Protein AF-0000000078945132 (afdb_homodimer)

Sequence (496 aa):
MILVESIHHSRNGKEVLRGVNMSLDRGEVLALLGPNGAGKTTLAKHLNGLLKPTKGRVLVDGIDTRKSSVAELSRKVGYVFQRLERMFFTGRVFDEVAFGPGSLGMDENEVKERVEWALSLVGLKGYENRKPLSLSGGEMRKLAIACVLAMGTDYVILDEPTSDLDGRGFKAVVELVKRLRAEGKGVLLITHDVELALEVSDRVVVLFNGRIAFEGKPEGLLNLNLWEYGLRETRWIELMRRSLIEGHMILVESIHHSRNGKEVLRGVNMSLDRGEVLALLGPNGAGKTTLAKHLNGLLKPTKGRVLVDGIDTRKSSVAELSRKVGYVFQRLERMFFTGRVFDEVAFGPGSLGMDENEVKERVEWALSLVGLKGYENRKPLSLSGGEMRKLAIACVLAMGTDYVILDEPTSDLDGRGFKAVVELVKRLRAEGKGVLLITHDVELALEVSDRVVVLFNGRIAFEGKPEGLLNLNLWEYGLRETRWIELMRRSLIEGH

InterPro domains:
  IPR003439 ABC transporter-like, ATP-binding domain [PF00005] (17-163)
  IPR003439 ABC transporter-like, ATP-binding domain [PS50893] (2-234)
  IPR003593 AAA+ ATPase domain [SM00382] (26-211)
  IPR015856 ABC transporter, CbiO/EcfA subunit [cd03225] (6-211)
  IPR017871 ABC transporter-like, conserved site [PS00211] (135-149)
  IPR027417 P-loop containing nucleoside triphosphate hydrolase [G3DSA:3.40.50.300] (1-237)
  IPR027417 P-loop containing nucleoside triphosphate hydrolase [SSF52540] (2-229)
  IPR050095 Energy-coupling factor transporter ATP-binding [PTHR43553] (4-221)

Solvent-accessible surface area (backbone atoms only — not comparable to full-atom values): 24892 Å² total; per-residue (Å²): 73,36,39,35,43,44,27,22,36,67,55,96,89,39,76,38,33,62,50,33,68,49,72,46,44,63,44,30,32,36,23,41,29,32,25,84,87,18,33,64,70,63,53,53,32,35,69,26,29,80,36,70,60,75,36,58,47,35,26,52,65,78,40,49,38,86,77,47,53,42,72,63,34,42,39,40,29,17,77,36,62,66,65,56,76,79,73,62,85,54,70,26,35,42,55,49,24,29,46,46,25,45,73,72,65,47,50,73,66,56,26,51,52,32,34,52,50,22,27,44,75,56,71,43,64,86,42,45,79,38,44,50,89,75,45,53,73,68,52,37,51,33,48,48,49,18,27,34,44,29,43,60,30,47,26,40,35,36,36,42,80,55,64,87,47,35,18,56,49,38,51,51,47,51,52,49,53,53,49,43,31,73,72,43,23,13,33,39,36,35,35,52,52,61,66,60,35,58,72,64,30,65,30,32,34,31,30,43,86,13,26,73,74,43,74,43,50,40,74,58,58,58,77,49,69,36,57,83,48,26,24,65,64,48,76,57,53,52,46,48,37,46,46,59,51,60,72,91,75,37,40,35,42,44,27,22,34,68,54,95,88,39,75,38,33,61,51,33,67,48,71,46,44,62,43,31,32,37,22,44,29,31,26,85,86,18,33,65,68,63,53,56,31,34,69,26,30,80,36,70,62,75,36,56,46,35,25,52,66,78,41,48,38,87,77,47,52,42,73,64,33,42,38,40,30,16,78,35,62,65,65,56,76,79,73,64,85,53,71,27,35,42,56,47,24,28,45,46,24,45,73,72,64,47,51,73,67,56,25,52,50,34,34,52,50,23,27,45,74,55,71,43,64,88,42,43,80,39,43,49,89,74,45,53,74,66,51,39,50,33,48,49,49,18,27,33,45,28,43,60,30,46,27,39,35,36,35,42,81,54,64,86,48,35,18,55,48,38,50,51,48,53,52,49,54,52,49,43,30,74,74,44,24,13,33,40,39,34,35,52,52,62,65,58,35,58,71,63,29,63,30,32,33,31,30,43,87,14,26,72,75,43,74,43,49,41,73,58,56,59,76,48,68,35,59,82,48,26,24,62,64,47,76,57,52,53,47,49,38,45,48,60,52,61,73,92

Secondary structure (DSSP, 8-state):
-EEEEEEEEEETTEEEEEEEEEEE-TT-EEEEE--TTSSHHHHHHHHTTSS--SEEEEEETTEEGGGS-HHHHHTTEEEE-S-GGGG--SSSHHHHHHHHHHHTT--HHHHHHHHHHHHHHTT-TT-TTS-GGGS-HHHHHHHHHHHHHHTT-SEEEEESTTTT--HHHHHHHHHHHHHHHHTT-EEEEE-S-HHHHHHH-SEEEEEETTEEEEEE-GGGGGGS-GGGGT----HHHHHHHHHHHHT-/-EEEEEEEEEETTEEEEEEEEEEE-TT-EEEEE--TTSSHHHHHHHHTTSS--SEEEEEETTEEGGGS-HHHHHTTEEEE-S-GGGG--SSSHHHHHHHHHHHTT--HHHHHHHHHHHHHHTT-TT-TTS-GGGS-HHHHHHHHHHHHHTTT-SEEEEESTTTT--HHHHHHHHHHHHHHHHTT-EEEEE-S-HHHHHHH-SEEEEEETTEEEEEE-GGGGGGS-GGGGT----HHHHHHHHHHHHT-

Nearest PDB structures (foldseek):
  5x40-assembly1_B  TM=8.892E-01  e=1.062E-24  Rhodobacter capsulatus
  5x41-assembly1_B  TM=9.389E-01  e=4.087E-22  Rhodobacter capsulatus
  4rfs-assembly1_B  TM=8.861E-01  e=1.157E-21  Levilactobacillus brevis
  1ji0-assembly1_A  TM=8.844E-01  e=4.950E-20  Thermotoga maritima
  4hzu-assembly1_A  TM=8.838E-01  e=3.742E-19  Levilactobacillus brevis

Foldseek 3Di:
DKWWFQFWDDDPRRILAGTETDDWFFLFEEEEAFAPSLCLVVVVCLQLLVDPTPDTFMADVHDTSVPDDSLVSLLAEPECDPPLVVQDDDFWLLCLLLVLVVVVPDDPVLSNVLLQVLCVLLVNRPRGGHGLVPDDLLVSSSSSRSSSCSSVYQEYEDAAQCPPHDPVSLVSVQVSLQSSSVVRHTYYYYHLDLVSCLRHGQKYFYRASNYTPDIDGSVVVLVDPQVVRVHDDDPVSVVVNVCVVVVD/DKWWFQFWDDDPRRILAGTETDDWFFLFEEEEAFAPSLCLVVVVCLQLLVDPTPDTFMADVRDTSVPDDSLVSLLAEPECDPDLVVQDDDFWLLCLLLVLVVVVPDDPVLSNVLLQVLCVLLPNRPRGGHGLVPDDLLVSSSSSRSSSCSSVYQEYEDAAQCPPHDPVSLVSVQVSLQSSSVVRHTYYYYHLDLVSCLRHGQKYFYRASNYTPDIDGSVVVLVDPQVVRVHDDDPVSVVVNVCVVVVD

Radius of gyration: 24.54 Å; Cα contacts (8 Å, |Δi|>4): 1042; chains: 2; bounding box: 52×69×62 Å

pLDDT: mean 91.44, std 8.81, range [39.59, 98.69]

Organism: Thermococcus gammatolerans (strain DSM 15229 / JCM 11827 / EJ3) (NCBI:txid593117)

Structure (mmCIF, N/CA/C/O backbone):
data_AF-0000000078945132-model_v1
#
loop_
_entity.id
_entity.type
_entity.pdbx_description
1 polymer 'ABC-type cobalt transport system, ATPase component, cbiO (CbiO)'
#
loop_
_atom_site.group_PDB
_atom_site.id
_atom_site.type_symbol
_atom_site.label_atom_id
_atom_site.label_alt_id
_atom_site.label_comp_id
_atom_site.label_asym_id
_atom_site.label_entity_id
_atom_site.label_seq_id
_atom_site.pdbx_PDB_ins_code
_atom_site.Cartn_x
_atom_site.Cartn_y
_atom_site.Cartn_z
_atom_site.occupancy
_atom_site.B_iso_or_equiv
_atom_site.auth_seq_id
_atom_site.auth_comp_id
_atom_site.auth_asym_id
_atom_site.auth_atom_id
_atom_site.pdbx_PDB_model_num
ATOM 1 N N . MET A 1 1 ? -5.617 25.953 16.375 1 95 1 MET A N 1
ATOM 2 C CA . MET A 1 1 ? -6.438 24.75 16.359 1 95 1 MET A CA 1
ATOM 3 C C . MET A 1 1 ? -7.305 24.703 15.102 1 95 1 MET A C 1
ATOM 5 O O . MET A 1 1 ? -7.715 25.734 14.586 1 95 1 MET A O 1
ATOM 9 N N . ILE A 1 2 ? -7.438 23.484 14.594 1 97.25 2 ILE A N 1
ATOM 10 C CA . ILE A 1 2 ? -8.438 23.281 13.555 1 97.25 2 ILE A CA 1
ATOM 11 C C . ILE A 1 2 ? -9.719 22.719 14.172 1 97.25 2 ILE A C 1
ATOM 13 O O . ILE A 1 2 ? -9.672 21.734 14.914 1 97.25 2 ILE A O 1
ATOM 17 N N . LEU A 1 3 ? -10.789 23.391 13.914 1 97.62 3 LEU A N 1
ATOM 18 C CA . LEU A 1 3 ? -12.078 22.953 14.445 1 97.62 3 LEU A CA 1
ATOM 19 C C . LEU A 1 3 ? -13.055 22.656 13.312 1 97.62 3 LEU A C 1
ATOM 21 O O . LEU A 1 3 ? -13.312 23.516 12.469 1 97.62 3 LEU A O 1
ATOM 25 N N . VAL A 1 4 ? -13.5 21.453 13.258 1 97.44 4 VAL A N 1
ATOM 26 C CA . VAL A 1 4 ? -14.516 21.016 12.305 1 97.44 4 VAL A CA 1
ATOM 27 C C . VAL A 1 4 ? -15.859 20.859 13.023 1 97.44 4 VAL A C 1
ATOM 29 O O . VAL A 1 4 ? -16 20.031 13.93 1 97.44 4 VAL A O 1
ATOM 32 N N . GLU A 1 5 ? -16.766 21.641 12.578 1 97.56 5 GLU A N 1
ATOM 33 C CA . GLU A 1 5 ? -18.047 21.672 13.266 1 97.56 5 GLU A CA 1
ATOM 34 C C . GLU A 1 5 ? -19.172 21.234 12.33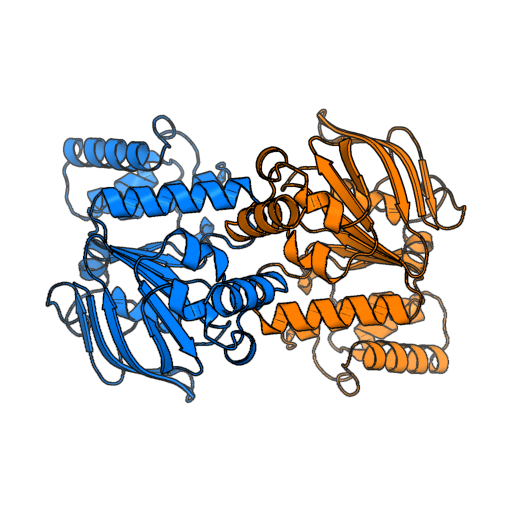6 1 97.56 5 GLU A C 1
ATOM 36 O O . GLU A 1 5 ? -19.625 22.016 11.492 1 97.56 5 GLU A O 1
ATOM 41 N N . SER A 1 6 ? -19.703 20.047 12.57 1 97.25 6 SER A N 1
ATOM 42 C CA . SER A 1 6 ? -20.875 19.469 11.922 1 97.25 6 SER A CA 1
ATOM 43 C C . SER A 1 6 ? -20.828 19.656 10.414 1 97.25 6 SER A C 1
ATOM 45 O O . SER A 1 6 ? -21.766 20.188 9.812 1 97.25 6 SER A O 1
ATOM 47 N N . ILE A 1 7 ? -19.797 19.234 9.828 1 96 7 ILE A N 1
ATOM 48 C CA . ILE A 1 7 ? -19.594 19.469 8.406 1 96 7 ILE A CA 1
ATOM 49 C C . ILE A 1 7 ? -20.344 18.406 7.605 1 96 7 ILE A C 1
ATOM 51 O O . ILE A 1 7 ? -20.359 17.219 7.977 1 96 7 ILE A O 1
ATOM 55 N N . HIS A 1 8 ? -21.078 18.859 6.66 1 96.38 8 HIS A N 1
ATOM 56 C CA . HIS A 1 8 ? -21.719 18.031 5.645 1 96.38 8 HIS A CA 1
ATOM 57 C C . HIS A 1 8 ? -21.188 18.359 4.254 1 96.38 8 HIS A C 1
ATOM 59 O O . HIS A 1 8 ? -20.859 19.516 3.959 1 96.38 8 HIS A O 1
ATOM 65 N N . HIS A 1 9 ? -21.031 17.406 3.502 1 95.62 9 HIS A N 1
ATOM 66 C CA . HIS A 1 9 ? -20.578 17.594 2.127 1 95.62 9 HIS A CA 1
ATOM 67 C C . HIS A 1 9 ? -21.172 16.547 1.199 1 95.62 9 HIS A C 1
ATOM 69 O O . HIS A 1 9 ? -21.141 15.352 1.51 1 95.62 9 HIS A O 1
ATOM 75 N N . SER A 1 10 ? -21.719 16.984 0.107 1 92.88 10 SER A N 1
ATOM 76 C CA . SER A 1 10 ? -22.266 16.078 -0.899 1 92.88 10 SER A CA 1
ATOM 77 C C . SER A 1 10 ? -21.516 16.203 -2.221 1 92.88 10 SER A C 1
ATOM 79 O O . SER A 1 10 ? -21.047 17.281 -2.582 1 92.88 10 SER A O 1
ATOM 81 N N . ARG A 1 11 ? -21.312 15.07 -2.811 1 85.5 11 ARG A N 1
ATOM 82 C CA . ARG A 1 11 ? -20.688 15 -4.133 1 85.5 11 ARG A CA 1
ATOM 83 C C . ARG A 1 11 ? -21.531 14.148 -5.078 1 85.5 11 ARG A C 1
ATOM 85 O O . ARG A 1 11 ? -21.828 12.992 -4.785 1 85.5 11 ARG A O 1
ATOM 92 N N . ASN A 1 12 ? -21.812 14.664 -6.246 1 85.56 12 ASN A N 1
ATOM 93 C CA . ASN A 1 12 ? -22.609 13.969 -7.25 1 85.56 12 ASN A CA 1
ATOM 94 C C . ASN A 1 12 ? -23.875 13.383 -6.645 1 85.56 12 ASN A C 1
ATOM 96 O O . ASN A 1 12 ? -24.188 12.211 -6.852 1 85.56 12 ASN A O 1
ATOM 100 N N . GLY A 1 13 ? -24.516 14.07 -5.793 1 85.19 13 GLY A N 1
ATOM 101 C CA . GLY A 1 13 ? -25.781 13.68 -5.223 1 85.19 13 GLY A CA 1
ATOM 102 C C . GLY A 1 13 ? -25.656 12.734 -4.043 1 85.19 13 GLY A C 1
ATOM 103 O O . GLY A 1 13 ? -26.656 12.375 -3.418 1 85.19 13 GLY A O 1
ATOM 104 N N . LYS A 1 14 ? -24.516 12.312 -3.734 1 90.44 14 LYS A N 1
ATOM 105 C CA . LYS A 1 14 ? -24.297 11.422 -2.6 1 90.44 14 LYS A CA 1
ATOM 106 C C . LYS A 1 14 ? -23.625 12.156 -1.442 1 90.44 14 LYS A C 1
ATOM 108 O O . LYS A 1 14 ? -22.656 12.883 -1.646 1 90.44 14 LYS A O 1
ATOM 113 N N . GLU A 1 15 ? -24.234 12.039 -0.27 1 93.81 15 GLU A N 1
ATOM 114 C CA . GLU A 1 15 ? -23.641 12.656 0.915 1 93.81 15 GLU A CA 1
ATOM 115 C C . GLU A 1 15 ? -22.406 11.891 1.381 1 93.81 15 GLU A C 1
ATOM 117 O O . GLU A 1 15 ? -22.5 10.719 1.765 1 93.81 15 GLU A O 1
ATOM 122 N N . VAL A 1 16 ? -21.297 12.57 1.348 1 95 16 VAL A N 1
ATOM 123 C CA . VAL A 1 16 ? -20.016 11.945 1.657 1 95 16 VAL A CA 1
ATOM 124 C C . VAL A 1 16 ? -19.672 12.164 3.129 1 95 16 VAL A C 1
ATOM 126 O O . VAL A 1 16 ? -19.172 11.258 3.799 1 95 16 VAL A O 1
ATOM 129 N N . LEU A 1 17 ? -19.891 13.359 3.609 1 97.44 17 LEU A N 1
ATOM 130 C CA . LEU A 1 17 ? -19.734 13.695 5.02 1 97.44 17 LEU A CA 1
ATOM 131 C C . LEU A 1 17 ? -21.078 14.039 5.656 1 97.44 17 LEU A C 1
ATOM 133 O O . LEU A 1 17 ? -21.891 14.758 5.062 1 97.44 17 LEU A O 1
ATOM 137 N N . ARG A 1 18 ? -21.344 13.5 6.809 1 96.94 18 ARG A N 1
ATOM 138 C CA . ARG A 1 18 ? -22.672 13.555 7.414 1 96.94 18 ARG A CA 1
ATOM 139 C C . ARG A 1 18 ? -22.594 14.094 8.836 1 96.94 18 ARG A C 1
ATOM 141 O O . ARG A 1 18 ? -23.016 13.422 9.781 1 96.94 18 ARG A O 1
ATOM 148 N N . GLY A 1 19 ? -22.156 15.297 8.961 1 97.06 19 GLY A N 1
ATOM 149 C CA . GLY A 1 19 ? -22.141 15.953 10.266 1 97.06 19 GLY A CA 1
ATOM 150 C C . GLY A 1 19 ? -20.922 15.594 11.094 1 97.06 19 GLY A C 1
ATOM 151 O O . GLY A 1 19 ? -21.047 15.195 12.25 1 97.06 19 GLY A O 1
ATOM 152 N N . VAL A 1 20 ? -19.797 15.789 10.539 1 97.44 20 VAL A N 1
ATOM 153 C CA . VAL A 1 20 ? -18.531 15.383 11.164 1 97.44 20 VAL A CA 1
ATOM 154 C C . VAL A 1 20 ? -18.047 16.484 12.094 1 97.44 20 VAL A C 1
ATOM 156 O O . VAL A 1 20 ? -18.031 17.672 11.719 1 97.44 20 VAL A O 1
ATOM 159 N N . ASN A 1 21 ? -17.734 16.188 13.32 1 97.88 21 ASN A N 1
ATOM 160 C CA . ASN A 1 21 ? -17.078 17.047 14.305 1 97.88 21 ASN A CA 1
ATOM 161 C C . ASN A 1 21 ? -15.672 16.531 14.633 1 97.88 21 ASN A C 1
ATOM 163 O O . ASN A 1 21 ? -15.484 15.328 14.844 1 97.88 21 ASN A O 1
ATOM 167 N N . MET A 1 22 ? -14.766 17.422 14.594 1 96.62 22 MET A N 1
ATOM 168 C CA . MET A 1 22 ? -13.398 17.016 14.891 1 96.62 22 MET A CA 1
ATOM 169 C C . MET A 1 22 ? -12.523 18.234 15.203 1 96.62 22 MET A C 1
ATOM 171 O O . MET A 1 22 ? -12.875 19.359 14.852 1 96.62 22 MET A O 1
ATOM 175 N N . SER A 1 23 ? -11.438 17.969 15.867 1 97.94 23 SER A N 1
ATOM 176 C CA . SER A 1 23 ? -10.477 19.047 16.094 1 97.94 23 SER A CA 1
ATOM 177 C C . SER A 1 23 ? -9.039 18.531 15.977 1 97.94 23 SER A C 1
ATOM 179 O O . SER A 1 23 ? -8.797 17.328 16.062 1 97.94 23 SER A O 1
ATOM 181 N N . LEU A 1 24 ? -8.203 19.375 15.75 1 98.06 24 LEU A N 1
ATOM 182 C CA . LEU A 1 24 ? -6.77 19.109 15.695 1 98.06 24 LEU A CA 1
ATOM 183 C C . LEU A 1 24 ? -5.98 20.25 16.328 1 98.06 24 LEU A C 1
ATOM 185 O O . LEU A 1 24 ? -6.102 21.406 15.906 1 98.06 24 LEU A O 1
ATOM 189 N N . ASP A 1 25 ? -5.195 19.953 17.312 1 97.69 25 ASP A N 1
ATOM 190 C CA . ASP A 1 25 ? -4.375 20.953 18 1 97.69 25 ASP A CA 1
ATOM 191 C C . ASP A 1 25 ? -2.955 20.969 17.438 1 97.69 25 ASP A C 1
ATOM 193 O O . ASP A 1 25 ? -2.512 20 16.828 1 97.69 25 ASP A O 1
ATOM 197 N N . ARG A 1 26 ? -2.32 22.125 17.625 1 96.62 26 ARG A N 1
ATOM 198 C CA . ARG A 1 26 ? -0.878 22.156 17.406 1 96.62 26 ARG A CA 1
ATOM 199 C C . ARG A 1 26 ? -0.162 21.172 18.328 1 96.62 26 ARG A C 1
ATOM 201 O O . ARG A 1 26 ? -0.594 20.938 19.453 1 96.62 26 ARG A O 1
ATOM 208 N N . GLY A 1 27 ? 0.805 20.562 17.781 1 96.62 27 GLY A N 1
ATOM 209 C CA . GLY A 1 27 ? 1.594 19.641 18.578 1 96.62 27 GLY A CA 1
ATOM 210 C C . GLY A 1 27 ? 0.91 18.297 18.797 1 96.62 27 GLY A C 1
ATOM 211 O O . GLY A 1 27 ? 1.343 17.5 19.641 1 96.62 27 GLY A O 1
ATOM 212 N N . GLU A 1 28 ? -0.105 18.062 18.078 1 98 28 GLU A N 1
ATOM 213 C CA . GLU A 1 28 ? -0.861 16.828 18.156 1 98 28 GLU A CA 1
ATOM 214 C C . GLU A 1 28 ? -0.774 16.031 16.859 1 98 28 GLU A C 1
ATOM 216 O O . GLU A 1 28 ? -0.752 16.625 15.773 1 98 28 GLU A O 1
ATOM 221 N N . VAL A 1 29 ? -0.667 14.773 17.016 1 98.38 29 VAL A N 1
ATOM 222 C CA . VAL A 1 29 ? -0.846 13.898 15.852 1 98.38 29 VAL A CA 1
ATOM 223 C C . VAL A 1 29 ? -2.211 13.219 15.93 1 98.38 29 VAL A C 1
ATOM 225 O O . VAL A 1 29 ? -2.471 12.438 16.844 1 98.38 29 VAL A O 1
ATOM 228 N N . LEU A 1 30 ? -3.059 13.547 15.039 1 98.69 30 LEU A N 1
ATOM 229 C CA . LEU A 1 30 ? -4.375 12.938 14.914 1 98.69 30 LEU A CA 1
ATOM 230 C C . LEU A 1 30 ? -4.438 12.031 13.688 1 98.69 30 LEU A C 1
ATOM 232 O O . LEU A 1 30 ? -4.137 12.469 12.57 1 98.69 30 LEU A O 1
ATOM 236 N N . ALA A 1 31 ? -4.75 10.781 13.906 1 98.31 31 ALA A N 1
ATOM 237 C CA . ALA A 1 31 ? -4.945 9.875 12.781 1 98.31 31 ALA A CA 1
ATOM 238 C C . ALA A 1 31 ? -6.422 9.789 12.398 1 98.31 31 ALA A C 1
ATOM 240 O O . ALA A 1 31 ? -7.277 9.555 13.25 1 98.31 31 ALA A O 1
ATOM 241 N N . LEU A 1 32 ? -6.684 10.07 11.211 1 98.25 32 LEU A N 1
ATOM 242 C CA . LEU A 1 32 ? -7.996 9.852 10.617 1 98.25 32 LEU A CA 1
ATOM 243 C C . LEU A 1 32 ? -8.039 8.539 9.844 1 98.25 32 LEU A C 1
ATOM 245 O O . LEU A 1 32 ? -7.504 8.445 8.734 1 98.25 32 LEU A O 1
ATOM 249 N N . LEU A 1 33 ? -8.688 7.555 10.438 1 97.56 33 LEU A N 1
ATOM 250 C CA . LEU A 1 33 ? -8.758 6.211 9.883 1 97.56 33 LEU A CA 1
ATOM 251 C C . LEU A 1 33 ? -10.109 5.969 9.219 1 97.56 33 LEU A C 1
ATOM 253 O O . LEU A 1 33 ? -11.086 6.66 9.516 1 97.56 33 LEU A O 1
ATOM 257 N N . GLY A 1 34 ? -10.156 4.984 8.43 1 95.56 34 GLY A N 1
ATOM 258 C CA . GLY A 1 34 ? -11.352 4.578 7.711 1 95.56 34 GLY A CA 1
ATOM 259 C C . GLY A 1 34 ? -11.055 3.854 6.41 1 95.56 34 GLY A C 1
ATOM 260 O O . GLY A 1 34 ? -9.93 3.91 5.906 1 95.56 34 GLY A O 1
ATOM 261 N N . PRO A 1 35 ? -12.031 3.178 5.93 1 93.75 35 PRO A N 1
ATOM 262 C CA . PRO A 1 35 ? -11.836 2.486 4.656 1 93.75 35 PRO A CA 1
ATOM 263 C C . PRO A 1 35 ? -11.766 3.445 3.469 1 93.75 35 PRO A C 1
ATOM 265 O O . PRO A 1 35 ? -12.023 4.641 3.621 1 93.75 35 PRO A O 1
ATOM 268 N N . ASN A 1 36 ? -11.312 2.887 2.365 1 88.38 36 ASN A N 1
ATOM 269 C CA . ASN A 1 36 ? -11.344 3.689 1.146 1 88.38 36 ASN A CA 1
ATOM 270 C C . ASN A 1 36 ? -12.758 4.176 0.833 1 88.38 36 ASN A C 1
ATOM 272 O O . ASN A 1 36 ? -13.719 3.426 0.981 1 88.38 36 ASN A O 1
ATOM 276 N N . GLY A 1 37 ? -12.906 5.406 0.541 1 88.56 37 GLY A N 1
ATOM 277 C CA . GLY A 1 37 ? -14.203 5.969 0.197 1 88.56 37 GLY A CA 1
ATOM 278 C C . GLY A 1 37 ? -14.977 6.469 1.402 1 88.56 37 GLY A C 1
ATOM 279 O O . GLY A 1 37 ? -16.094 6.961 1.267 1 88.56 37 GLY A O 1
ATOM 280 N N . ALA A 1 38 ? -14.391 6.418 2.551 1 93.19 38 ALA A N 1
ATOM 281 C CA . ALA A 1 38 ? -15.086 6.793 3.775 1 93.19 38 ALA A CA 1
ATOM 282 C C . ALA A 1 38 ? -15.273 8.305 3.863 1 93.19 38 ALA A C 1
ATOM 284 O O . ALA A 1 38 ? -16.047 8.797 4.684 1 93.19 38 ALA A O 1
ATOM 285 N N . GLY A 1 39 ? -14.516 9.07 3.066 1 93.81 39 GLY A N 1
ATOM 286 C CA . GLY A 1 39 ? -14.602 10.523 3.08 1 93.81 39 GLY A CA 1
ATOM 287 C C . GLY A 1 39 ? -13.398 11.195 3.715 1 93.81 39 GLY A C 1
ATOM 288 O O . GLY A 1 39 ? -13.406 12.398 3.967 1 93.81 39 GLY A O 1
ATOM 289 N N . LYS A 1 40 ? -12.391 10.469 3.969 1 95.75 40 LYS A N 1
ATOM 290 C CA . LYS A 1 40 ? -11.219 10.992 4.672 1 95.75 40 LYS A CA 1
ATOM 291 C C . LYS A 1 40 ? -10.578 12.141 3.898 1 95.75 40 LYS A C 1
ATOM 293 O O . LYS A 1 40 ? -10.359 13.219 4.453 1 95.75 40 LYS A O 1
ATOM 298 N N . THR A 1 41 ? -10.344 11.891 2.59 1 93.31 41 THR A N 1
ATOM 299 C CA . THR A 1 41 ? -9.711 12.898 1.74 1 93.31 41 THR A CA 1
ATOM 300 C C . THR A 1 41 ? -10.633 14.109 1.565 1 93.31 41 THR A C 1
ATOM 302 O O . THR A 1 41 ? -10.164 15.25 1.554 1 93.31 41 THR A O 1
ATOM 305 N N . THR A 1 42 ? -11.906 13.844 1.448 1 94.25 42 THR A N 1
ATOM 306 C CA . THR A 1 42 ? -12.883 14.922 1.348 1 94.25 42 THR A CA 1
ATOM 307 C C . THR A 1 42 ? -12.852 15.805 2.596 1 94.25 42 THR A C 1
ATOM 309 O O . THR A 1 42 ? -12.844 17.031 2.496 1 94.25 42 THR A O 1
ATOM 312 N N . LEU A 1 43 ? -12.781 15.148 3.711 1 96.06 43 LEU A N 1
ATOM 313 C CA . LEU A 1 43 ? -12.703 15.883 4.969 1 96.06 43 LEU A CA 1
ATOM 314 C C . LEU A 1 43 ? -11.422 16.688 5.043 1 96.06 43 LEU A C 1
ATOM 316 O O . LEU A 1 43 ? -11.445 17.875 5.395 1 96.06 43 LEU A O 1
ATOM 320 N N . ALA A 1 44 ? -10.328 16.094 4.68 1 95 44 ALA A N 1
ATOM 321 C CA . ALA A 1 44 ? -9.023 16.734 4.75 1 95 44 ALA A CA 1
ATOM 322 C C . ALA A 1 44 ? -8.984 17.984 3.873 1 95 44 ALA A C 1
ATOM 324 O O . ALA A 1 44 ? -8.406 19.016 4.254 1 95 44 ALA A O 1
ATOM 325 N N . LYS A 1 45 ? -9.633 17.922 2.754 1 94.5 45 LYS A N 1
ATOM 326 C CA . LYS A 1 45 ? -9.641 19.047 1.812 1 94.5 45 LYS A CA 1
ATOM 327 C C . LYS A 1 45 ? -10.43 20.219 2.361 1 94.5 45 LYS A C 1
ATOM 329 O O . LYS A 1 45 ? -10.289 21.344 1.88 1 94.5 45 LYS A O 1
ATOM 334 N N . HIS A 1 46 ? -11.258 20.031 3.332 1 95.31 46 HIS A N 1
ATOM 335 C CA . HIS A 1 46 ? -11.992 21.109 3.975 1 95.31 46 HIS A CA 1
ATOM 336 C C . HIS A 1 46 ? -11.102 21.875 4.949 1 95.31 46 HIS A C 1
ATOM 338 O O . HIS A 1 46 ? -11.406 23.016 5.316 1 95.31 46 HIS A O 1
ATOM 344 N N . LEU A 1 47 ? -10.016 21.219 5.332 1 94.69 47 LEU A N 1
ATOM 345 C CA . LEU A 1 47 ? -9.188 21.812 6.375 1 94.69 47 LEU A CA 1
ATOM 346 C C . LEU A 1 47 ? -8.266 22.875 5.801 1 94.69 47 LEU A C 1
ATOM 348 O O . LEU A 1 47 ? -7.785 23.75 6.531 1 94.69 47 LEU A O 1
ATOM 352 N N . ASN A 1 48 ? -7.992 22.797 4.523 1 90.31 48 ASN A N 1
ATOM 353 C CA . ASN A 1 48 ? -7.137 23.812 3.918 1 90.31 48 ASN A CA 1
ATOM 354 C C . ASN A 1 48 ? -7.891 24.641 2.877 1 90.31 48 ASN A C 1
ATOM 356 O O . ASN A 1 48 ? -7.277 25.344 2.07 1 90.31 48 ASN A O 1
ATOM 360 N N . GLY A 1 49 ? -9.18 24.375 2.773 1 90.38 49 GLY A N 1
ATOM 361 C CA . GLY A 1 49 ? -10.039 25.234 1.974 1 90.38 49 GLY A CA 1
ATOM 362 C C . GLY A 1 49 ? -10.18 24.766 0.538 1 90.38 49 GLY A C 1
ATOM 363 O O . GLY A 1 49 ? -10.828 25.422 -0.275 1 90.38 49 GLY A O 1
ATOM 364 N N . LEU A 1 50 ? -9.57 23.688 0.128 1 90.75 50 LEU A N 1
ATOM 365 C CA . LEU A 1 50 ? -9.734 23.141 -1.214 1 90.75 50 LEU A CA 1
ATOM 366 C C . LEU A 1 50 ? -11.195 22.797 -1.485 1 90.75 50 LEU A C 1
ATOM 368 O O . LEU A 1 50 ? -11.648 22.844 -2.633 1 90.75 50 LEU A O 1
ATOM 372 N N . LEU A 1 51 ? -11.875 22.438 -0.417 1 92.25 51 LEU A N 1
ATOM 373 C CA . LEU A 1 51 ? -13.32 22.25 -0.456 1 92.25 51 LEU A CA 1
ATOM 374 C C . LEU A 1 51 ? -14.008 23.109 0.6 1 92.25 51 LEU A C 1
ATOM 376 O O . LEU A 1 51 ? -13.43 23.375 1.655 1 92.25 51 LEU A O 1
ATOM 380 N N . LYS A 1 52 ? -15.141 23.547 0.269 1 92.69 52 LYS A N 1
ATOM 381 C CA . LYS A 1 52 ? -15.984 24.281 1.217 1 92.69 52 LYS A CA 1
ATOM 382 C C . LYS A 1 52 ? -17.172 23.438 1.658 1 92.69 52 LYS A C 1
ATOM 384 O O . LYS A 1 52 ? -17.781 22.734 0.846 1 92.69 52 LYS A O 1
ATOM 389 N N . PRO A 1 53 ? -17.422 23.438 2.932 1 91.69 53 PRO A N 1
ATOM 390 C CA . PRO A 1 53 ? -18.531 22.625 3.408 1 91.69 53 PRO A CA 1
ATOM 391 C C . PRO A 1 53 ? -19.891 23.109 2.904 1 91.69 53 PRO A C 1
ATOM 393 O O . PRO A 1 53 ? -20.094 24.328 2.748 1 91.69 53 PRO A O 1
ATOM 396 N N . THR A 1 54 ? -20.781 22.156 2.645 1 90.25 54 THR A N 1
ATOM 397 C CA . THR A 1 54 ? -22.156 22.484 2.287 1 90.25 54 THR A CA 1
ATOM 398 C C . THR A 1 54 ? -22.938 22.953 3.514 1 90.25 54 THR A C 1
ATOM 400 O O . THR A 1 54 ? -23.797 23.828 3.416 1 90.25 54 THR A O 1
ATOM 403 N N . LYS A 1 55 ? -22.719 22.297 4.57 1 94.56 55 LYS A N 1
ATOM 404 C CA . LYS A 1 55 ? -23.25 22.641 5.887 1 94.56 55 LYS A CA 1
ATOM 405 C C . LYS A 1 55 ? -22.188 22.531 6.961 1 94.56 55 LYS A C 1
ATOM 407 O O . LYS A 1 55 ? -21.25 21.734 6.828 1 94.56 55 LYS A O 1
ATOM 412 N N . GLY A 1 56 ? -22.281 23.344 7.941 1 95.81 56 GLY A N 1
ATOM 413 C CA . GLY A 1 56 ? -21.266 23.359 8.992 1 95.81 56 GLY A CA 1
ATOM 414 C C . GLY A 1 56 ? -20.125 24.312 8.695 1 95.81 56 GLY A C 1
ATOM 415 O O . GLY A 1 56 ? -20.219 25.156 7.801 1 95.81 56 GLY A O 1
ATOM 416 N N . ARG A 1 57 ? -19.062 24.203 9.516 1 95.88 57 ARG A N 1
ATOM 417 C CA . ARG A 1 57 ? -17.922 25.078 9.25 1 95.88 57 ARG A CA 1
ATOM 418 C C . ARG A 1 57 ? -16.625 24.469 9.758 1 95.88 57 ARG A C 1
ATOM 420 O O . ARG A 1 57 ? -16.641 23.547 10.586 1 95.88 57 ARG A O 1
ATOM 427 N N . VAL A 1 58 ? -15.625 24.938 9.219 1 96.69 58 VAL A N 1
ATOM 428 C CA . VAL A 1 58 ? -14.258 24.594 9.617 1 96.69 58 VAL A CA 1
ATOM 429 C C . VAL A 1 58 ? -13.492 25.859 9.977 1 96.69 58 VAL A C 1
ATOM 431 O O . VAL A 1 58 ? -13.508 26.844 9.227 1 96.69 58 VAL A O 1
ATOM 434 N N . LEU A 1 59 ? -12.914 25.844 11.117 1 97 59 LEU A N 1
ATOM 435 C CA . LEU A 1 59 ? -12.094 26.969 11.57 1 97 59 LEU A CA 1
ATOM 436 C C . LEU A 1 59 ? -10.633 26.562 11.695 1 97 59 LEU A C 1
ATOM 438 O O . LEU A 1 59 ? -10.32 25.547 12.336 1 97 59 LEU A O 1
ATOM 442 N N . VAL A 1 60 ? -9.781 27.312 11.109 1 96.75 60 VAL A N 1
ATOM 443 C CA . VAL A 1 60 ? -8.344 27.156 11.281 1 96.75 60 VAL A CA 1
ATOM 444 C C . VAL A 1 60 ? -7.773 28.344 12.055 1 96.75 60 VAL A C 1
ATOM 446 O O . VAL A 1 60 ? -7.672 29.453 11.523 1 96.75 60 VAL A O 1
ATOM 449 N N . ASP A 1 61 ? -7.477 28.047 13.234 1 95.81 61 ASP A N 1
ATOM 450 C CA . ASP A 1 61 ? -7.039 29.109 14.125 1 95.81 61 ASP A CA 1
ATOM 451 C C . ASP A 1 61 ? -8.047 30.266 14.148 1 95.81 61 ASP A C 1
ATOM 453 O O . ASP A 1 61 ? -7.664 31.422 14.016 1 95.81 61 ASP A O 1
ATOM 457 N N . GLY A 1 62 ? -9.25 29.844 14.156 1 94.31 62 GLY A N 1
ATOM 458 C CA . GLY A 1 62 ? -10.305 30.828 14.297 1 94.31 62 GLY A CA 1
ATOM 459 C C . GLY A 1 62 ? -10.789 31.375 12.961 1 94.31 62 GLY A C 1
ATOM 460 O O . GLY A 1 62 ? -11.812 32.062 12.906 1 94.31 62 GLY A O 1
ATOM 461 N N . ILE A 1 63 ? -10.117 31.109 11.891 1 93.56 63 ILE A N 1
ATOM 462 C CA . ILE A 1 63 ? -10.484 31.609 10.57 1 93.56 63 ILE A CA 1
ATOM 463 C C . ILE A 1 63 ? -11.469 30.641 9.906 1 93.56 63 ILE A C 1
ATOM 465 O O . ILE A 1 63 ? -11.164 29.453 9.742 1 93.56 63 ILE A O 1
ATOM 469 N N . ASP A 1 64 ? -12.578 31.156 9.539 1 95.06 64 ASP A N 1
ATOM 470 C CA . ASP A 1 64 ? -13.57 30.375 8.812 1 95.06 64 ASP A CA 1
ATOM 471 C C . ASP A 1 64 ? -13.109 30.078 7.391 1 95.06 64 ASP A C 1
ATOM 473 O O . ASP A 1 64 ? -12.906 31 6.594 1 95.06 64 ASP A O 1
ATOM 477 N N . THR A 1 65 ? -12.977 28.766 7.066 1 92.56 65 THR A N 1
ATOM 478 C CA . THR A 1 65 ? -12.406 28.375 5.781 1 92.56 65 THR A CA 1
ATOM 479 C C . THR A 1 65 ? -13.32 28.812 4.637 1 92.56 65 THR A C 1
ATOM 481 O O . THR A 1 65 ? -12.867 28.953 3.496 1 92.56 65 THR A O 1
ATOM 484 N N . ARG A 1 66 ? -14.664 29.156 4.906 1 91.94 66 ARG A N 1
ATOM 485 C CA . ARG A 1 66 ? -15.602 29.609 3.887 1 91.94 66 ARG A CA 1
ATOM 486 C C . ARG A 1 66 ? -15.312 31.047 3.467 1 91.94 66 ARG A C 1
ATOM 488 O O . ARG A 1 66 ? -15.734 31.484 2.393 1 91.94 66 ARG A O 1
ATOM 495 N N . LYS A 1 67 ? -14.547 31.625 4.266 1 89.94 67 LYS A N 1
ATOM 496 C CA . LYS A 1 67 ? -14.344 33.062 4.062 1 89.94 67 LYS A CA 1
ATOM 497 C C . LYS A 1 67 ? -12.898 33.375 3.689 1 89.94 67 LYS A C 1
ATOM 499 O O . LYS A 1 67 ? -12.484 34.531 3.68 1 89.94 67 LYS A O 1
ATOM 504 N N . SER A 1 68 ? -12.109 32.438 3.568 1 90.75 68 SER A N 1
ATOM 505 C CA . SER A 1 68 ? -10.695 32.625 3.268 1 90.75 68 SER A CA 1
ATOM 506 C C . SER A 1 68 ? -10.312 31.922 1.965 1 90.75 68 SER A C 1
ATOM 508 O O . SER A 1 68 ? -10.953 30.953 1.563 1 90.75 68 SER A O 1
ATOM 510 N N . SER A 1 69 ? -9.273 32.438 1.367 1 89.75 69 SER A N 1
ATOM 511 C CA . SER A 1 69 ? -8.781 31.812 0.138 1 89.75 69 SER A CA 1
ATOM 512 C C . SER A 1 69 ? -7.938 30.578 0.437 1 89.75 69 SER A C 1
ATOM 514 O O . SER A 1 69 ? -7.391 30.438 1.534 1 89.75 69 SER A O 1
ATOM 516 N N . VAL A 1 70 ? -7.883 29.75 -0.546 1 87.88 70 VAL A N 1
ATOM 517 C CA . VAL A 1 70 ? -7.027 28.578 -0.452 1 87.88 70 VAL A CA 1
ATOM 518 C C . VAL A 1 70 ? -5.582 29 -0.203 1 87.88 70 VAL A C 1
ATOM 520 O O . VAL A 1 70 ? -4.871 28.375 0.588 1 87.88 70 VAL A O 1
ATOM 523 N N . ALA A 1 71 ? -5.18 30.062 -0.809 1 86.12 71 ALA A N 1
ATOM 524 C CA . ALA A 1 71 ? -3.818 30.562 -0.678 1 86.12 71 ALA A CA 1
ATOM 525 C C . ALA A 1 71 ? -3.512 30.953 0.768 1 86.12 71 ALA A C 1
ATOM 527 O O . ALA A 1 71 ? -2.438 30.625 1.285 1 86.12 71 ALA A O 1
ATOM 528 N N . GLU A 1 72 ? -4.43 31.578 1.36 1 88.25 72 GLU A N 1
ATOM 529 C CA . GLU A 1 72 ? -4.258 31.969 2.754 1 88.25 72 GLU A CA 1
ATOM 530 C C . GLU A 1 72 ? -4.23 30.766 3.678 1 88.25 72 GLU A C 1
ATOM 532 O O . GLU A 1 72 ? -3.373 30.672 4.559 1 88.25 72 GLU A O 1
ATOM 537 N N . LEU A 1 73 ? -5.098 29.891 3.469 1 91.69 73 LEU A N 1
ATOM 538 C CA . LEU A 1 73 ? -5.219 28.719 4.328 1 91.69 73 LEU A CA 1
ATOM 539 C C . LEU A 1 73 ? -4.039 27.766 4.137 1 91.69 73 LEU A C 1
ATOM 541 O O . LEU A 1 73 ? -3.609 27.109 5.078 1 91.69 73 LEU A O 1
ATOM 545 N N . SER A 1 74 ? -3.545 27.766 2.924 1 87.62 74 SER A N 1
ATOM 546 C CA . SER A 1 74 ? -2.424 26.891 2.611 1 87.62 74 SER A CA 1
ATOM 547 C C . SER A 1 74 ? -1.162 27.312 3.355 1 87.62 74 SER A C 1
ATOM 549 O O . SER A 1 74 ? -0.226 26.516 3.502 1 87.62 74 SER A O 1
ATOM 551 N N . ARG A 1 75 ? -1.144 28.5 3.846 1 88.88 75 ARG A N 1
ATOM 552 C CA . ARG A 1 75 ? -0.019 28.984 4.637 1 88.88 75 ARG A CA 1
ATOM 553 C C . ARG A 1 75 ? -0.086 28.469 6.066 1 88.88 75 ARG A C 1
ATOM 555 O O . ARG A 1 75 ? 0.914 28.484 6.789 1 88.88 75 ARG A O 1
ATOM 562 N N . LYS A 1 76 ? -1.226 28.047 6.379 1 93.44 76 LYS A N 1
ATOM 563 C CA . LYS A 1 76 ? -1.421 27.547 7.742 1 93.44 76 LYS A CA 1
ATOM 564 C C . LYS A 1 76 ? -1.465 26.031 7.773 1 93.44 76 LYS A C 1
ATOM 566 O O . LYS A 1 76 ? -0.963 25.406 8.711 1 93.44 76 LYS A O 1
ATOM 571 N N . VAL A 1 77 ? -2.111 25.516 6.746 1 96.12 77 VAL A N 1
ATOM 572 C CA . VAL A 1 77 ? -2.309 24.062 6.672 1 96.12 77 VAL A CA 1
ATOM 573 C C . VAL A 1 77 ? -1.652 23.516 5.406 1 96.12 77 VAL A C 1
ATOM 575 O O . VAL A 1 77 ? -2.184 23.688 4.305 1 96.12 77 VAL A O 1
ATOM 578 N N . GLY A 1 78 ? -0.532 22.844 5.633 1 94.88 78 GLY A N 1
ATOM 579 C CA . GLY A 1 78 ? 0.128 22.203 4.512 1 94.88 78 GLY A CA 1
ATOM 580 C C . GLY A 1 78 ? -0.46 20.844 4.176 1 94.88 78 GLY A C 1
ATOM 581 O O . GLY A 1 78 ? -0.811 20.062 5.07 1 94.88 78 GLY A O 1
ATOM 582 N N . TYR A 1 79 ? -0.555 20.562 2.904 1 94.62 79 TYR A N 1
ATOM 583 C CA . TYR A 1 79 ? -1.113 19.312 2.426 1 94.62 79 TYR A CA 1
ATOM 584 C C . TYR A 1 79 ? -0.085 18.531 1.614 1 94.62 79 TYR A C 1
ATOM 586 O O . TYR A 1 79 ? 0.426 19.031 0.607 1 94.62 79 TYR A O 1
ATOM 594 N N . VAL A 1 80 ? 0.222 17.344 2.17 1 94.12 80 VAL A N 1
ATOM 595 C CA . VAL A 1 80 ? 1.059 16.406 1.428 1 94.12 80 VAL A CA 1
ATOM 596 C C . VAL A 1 80 ? 0.192 15.297 0.835 1 94.12 80 VAL A C 1
ATOM 598 O O . VAL A 1 80 ? -0.327 14.445 1.565 1 94.12 80 VAL A O 1
ATOM 601 N N . PHE A 1 81 ? 0.16 15.234 -0.469 1 89.12 81 PHE A N 1
ATOM 602 C CA . PHE A 1 81 ? -0.744 14.344 -1.187 1 89.12 81 PHE A CA 1
ATOM 603 C C . PHE A 1 81 ? -0.152 12.945 -1.293 1 89.12 81 PHE A C 1
ATOM 605 O O . PHE A 1 81 ? 1.04 12.75 -1.048 1 89.12 81 PHE A O 1
ATOM 612 N N . GLN A 1 82 ? -1.071 12.039 -1.596 1 83.94 82 GLN A N 1
ATOM 613 C CA . GLN A 1 82 ? -0.673 10.648 -1.757 1 83.94 82 GLN A CA 1
ATOM 614 C C . GLN A 1 82 ? 0.275 10.477 -2.939 1 83.94 82 GLN A C 1
ATOM 616 O O . GLN A 1 82 ? 1.307 9.812 -2.826 1 83.94 82 GLN A O 1
ATOM 621 N N . ARG A 1 83 ? -0.04 11.047 -4.031 1 84.75 83 ARG A N 1
ATOM 622 C CA . ARG A 1 83 ? 0.811 11.016 -5.219 1 84.75 83 ARG A CA 1
ATOM 623 C C . ARG A 1 83 ? 1.787 12.188 -5.223 1 84.75 83 ARG A C 1
ATOM 625 O O . ARG A 1 83 ? 1.484 13.25 -5.766 1 84.75 83 ARG A O 1
ATOM 632 N N . LEU A 1 84 ? 2.934 11.961 -4.863 1 87.31 84 LEU A N 1
ATOM 633 C CA . LEU A 1 84 ? 3.93 12.992 -4.57 1 87.31 84 LEU A CA 1
ATOM 634 C C . LEU A 1 84 ? 4.422 13.648 -5.855 1 87.31 84 LEU A C 1
ATOM 636 O O . LEU A 1 84 ? 4.715 14.852 -5.867 1 87.31 84 LEU A O 1
ATOM 640 N N . GLU A 1 85 ? 4.418 12.82 -6.926 1 84.62 85 GLU A N 1
ATOM 641 C CA . GLU A 1 85 ? 4.996 13.312 -8.172 1 84.62 85 GLU A CA 1
ATOM 642 C C . GLU A 1 85 ? 4.203 14.5 -8.719 1 84.62 85 GLU A C 1
ATOM 644 O O . GLU A 1 85 ? 4.738 15.32 -9.461 1 84.62 85 GLU A O 1
ATOM 649 N N . ARG A 1 86 ? 3.045 14.586 -8.305 1 82.5 86 ARG A N 1
ATOM 650 C CA . ARG A 1 86 ? 2.172 15.633 -8.82 1 82.5 86 ARG A CA 1
ATOM 651 C C . ARG A 1 86 ? 2.389 16.938 -8.062 1 82.5 86 ARG A C 1
ATOM 653 O O . ARG A 1 86 ? 1.846 17.984 -8.445 1 82.5 86 ARG A O 1
ATOM 660 N N . MET A 1 87 ? 3.279 16.859 -7.109 1 87.62 87 MET A N 1
ATOM 661 C CA . MET A 1 87 ? 3.469 18.047 -6.27 1 87.62 87 MET A CA 1
ATOM 662 C C . MET A 1 87 ? 4.672 18.859 -6.734 1 87.62 87 MET A C 1
ATOM 664 O O . MET A 1 87 ? 4.848 20 -6.32 1 87.62 87 MET A O 1
ATOM 668 N N . PHE A 1 88 ? 5.465 18.25 -7.625 1 91.56 88 PHE A N 1
ATOM 669 C CA . PHE A 1 88 ? 6.727 18.906 -7.965 1 91.56 88 PHE A CA 1
ATOM 670 C C . PHE A 1 88 ? 6.672 19.484 -9.375 1 91.56 88 PHE A C 1
ATOM 672 O O . PHE A 1 88 ? 6.199 18.812 -10.305 1 91.56 88 PHE A O 1
ATOM 679 N N . PHE A 1 89 ? 7.176 20.672 -9.547 1 89.06 89 PHE A N 1
ATOM 680 C CA . PHE A 1 89 ? 7.043 21.344 -10.836 1 89.06 89 PHE A CA 1
ATOM 681 C C . PHE A 1 89 ? 8.328 22.062 -11.203 1 89.06 89 PHE A C 1
ATOM 683 O O . PHE A 1 89 ? 8.414 22.703 -12.258 1 89.06 89 PHE A O 1
ATOM 690 N N . THR A 1 90 ? 9.305 22.031 -10.375 1 91.62 90 THR A N 1
ATOM 691 C CA . THR A 1 90 ? 10.578 22.688 -10.68 1 91.62 90 THR A CA 1
ATOM 692 C C . THR A 1 90 ? 11.664 21.656 -10.938 1 91.62 90 THR A C 1
ATOM 694 O O . THR A 1 90 ? 11.461 20.453 -10.734 1 91.62 90 THR A O 1
ATOM 697 N N . GLY A 1 91 ? 12.789 22.109 -11.383 1 91.12 91 GLY A N 1
ATOM 698 C CA . GLY A 1 91 ? 13.867 21.203 -11.75 1 91.12 91 GLY A CA 1
ATOM 699 C C . GLY A 1 91 ? 14.875 21 -10.641 1 91.12 91 GLY A C 1
ATOM 700 O O . GLY A 1 91 ? 15.812 20.219 -10.781 1 91.12 91 GLY A O 1
ATOM 701 N N . ARG A 1 92 ? 14.75 21.891 -9.664 1 95.88 92 ARG A N 1
ATOM 702 C CA . ARG A 1 92 ? 15.695 21.797 -8.547 1 95.88 92 ARG A CA 1
ATOM 703 C C . ARG A 1 92 ? 14.961 21.734 -7.215 1 95.88 92 ARG A C 1
ATOM 705 O O . ARG A 1 92 ? 13.961 22.422 -7.016 1 95.88 92 ARG A O 1
ATOM 712 N N . VAL A 1 93 ? 15.484 20.906 -6.289 1 97.81 93 VAL A N 1
ATOM 713 C CA . VAL A 1 93 ? 14.945 20.75 -4.938 1 97.81 93 VAL A CA 1
ATOM 714 C C . VAL A 1 93 ? 14.859 22.125 -4.262 1 97.81 93 VAL A C 1
ATOM 716 O O . VAL A 1 93 ? 13.828 22.469 -3.672 1 97.81 93 VAL A O 1
ATOM 719 N N . PHE A 1 94 ? 15.891 22.891 -4.41 1 97.56 94 PHE A N 1
ATOM 720 C CA . PHE A 1 94 ? 15.906 24.219 -3.814 1 97.56 94 PHE A CA 1
ATOM 721 C C . PHE A 1 94 ? 14.711 25.031 -4.297 1 97.56 94 PHE A C 1
ATOM 723 O O . PHE A 1 94 ? 14 25.641 -3.494 1 97.56 94 PHE A O 1
ATOM 730 N N . ASP A 1 95 ? 14.492 25.062 -5.551 1 97.06 95 ASP A N 1
ATOM 731 C CA . ASP A 1 95 ? 13.438 25.875 -6.156 1 97.06 95 ASP A CA 1
ATOM 732 C C . ASP A 1 95 ? 12.062 25.406 -5.699 1 97.06 95 ASP A C 1
ATOM 734 O O . ASP A 1 95 ? 11.148 26.219 -5.512 1 97.06 95 ASP A O 1
ATOM 738 N N . GLU A 1 96 ? 11.93 24.078 -5.594 1 96 96 GLU A N 1
ATOM 739 C CA . GLU A 1 96 ? 10.656 23.531 -5.133 1 96 96 GLU A CA 1
ATOM 740 C C . GLU A 1 96 ? 10.297 24.062 -3.752 1 96 96 GLU A C 1
ATOM 742 O O . GLU A 1 96 ? 9.172 24.516 -3.533 1 96 96 GLU A O 1
ATOM 747 N N . VAL A 1 97 ? 11.281 24.031 -2.889 1 96.69 97 VAL A N 1
ATOM 748 C CA . VAL A 1 97 ? 11.055 24.438 -1.505 1 96.69 97 VAL A CA 1
ATOM 749 C C . VAL A 1 97 ? 10.945 25.953 -1.414 1 96.69 97 VAL A C 1
ATOM 751 O O . VAL A 1 97 ? 10.188 26.484 -0.593 1 96.69 97 VAL A O 1
ATOM 754 N N . ALA A 1 98 ? 11.633 26.625 -2.275 1 96.44 98 ALA A N 1
ATOM 755 C CA . ALA A 1 98 ? 11.688 28.094 -2.242 1 96.44 98 ALA A CA 1
ATOM 756 C C . ALA A 1 98 ? 10.414 28.703 -2.809 1 96.44 98 ALA A C 1
ATOM 758 O O . ALA A 1 98 ? 10.102 29.859 -2.549 1 96.44 98 ALA A O 1
ATOM 759 N N . PHE A 1 99 ? 9.719 27.938 -3.57 1 93.56 99 PHE A N 1
ATOM 760 C CA . PHE A 1 99 ? 8.555 28.469 -4.277 1 93.56 99 PHE A CA 1
ATOM 761 C C . PHE A 1 99 ? 7.539 29.031 -3.295 1 93.56 99 PHE A C 1
ATOM 763 O O . PHE A 1 99 ? 7.066 30.156 -3.465 1 93.56 99 PHE A O 1
ATOM 770 N N . GLY A 1 100 ? 7.246 28.281 -2.32 1 91.62 100 GLY A N 1
ATOM 771 C CA . GLY A 1 100 ? 6.273 28.703 -1.327 1 91.62 100 GLY A CA 1
ATOM 772 C C . GLY A 1 100 ? 6.664 30 -0.621 1 91.62 100 GLY A C 1
ATOM 773 O O . GLY A 1 100 ? 5.973 31 -0.734 1 91.62 100 GLY A O 1
ATOM 774 N N . PRO A 1 101 ? 7.77 29.969 0.02 1 93.25 101 PRO A N 1
ATOM 775 C CA . PRO A 1 101 ? 8.25 31.172 0.698 1 93.25 101 PRO A CA 1
ATOM 776 C C . PRO A 1 101 ? 8.359 32.375 -0.24 1 93.25 101 PRO A C 1
ATOM 778 O O . PRO A 1 101 ? 8.031 33.5 0.148 1 93.25 101 PRO A O 1
ATOM 781 N N . GLY A 1 102 ? 8.844 32.094 -1.421 1 91.88 102 GLY A N 1
ATOM 782 C CA . GLY A 1 102 ? 8.922 33.156 -2.396 1 91.88 102 GLY A CA 1
ATOM 783 C C . GLY A 1 102 ? 7.566 33.781 -2.719 1 91.88 102 GLY A C 1
ATOM 784 O O . GLY A 1 102 ? 7.43 35 -2.805 1 91.88 102 GLY A O 1
ATOM 785 N N . SER A 1 103 ? 6.637 32.938 -2.795 1 89.25 103 SER A N 1
ATOM 786 C CA . SER A 1 103 ? 5.285 33.375 -3.127 1 89.25 103 SER A CA 1
ATOM 787 C C . SER A 1 103 ? 4.652 34.156 -1.969 1 89.25 103 SER A C 1
ATOM 789 O O . SER A 1 103 ? 3.682 34.875 -2.16 1 89.25 103 SER A O 1
ATOM 791 N N . LEU A 1 104 ? 5.25 34.031 -0.834 1 89.5 104 LEU A N 1
ATOM 792 C CA . LEU A 1 104 ? 4.762 34.75 0.35 1 89.5 104 LEU A CA 1
ATOM 793 C C . LEU A 1 104 ? 5.43 36.094 0.496 1 89.5 104 LEU A C 1
ATOM 795 O O . LEU A 1 104 ? 5.145 36.844 1.441 1 89.5 104 LEU A O 1
ATOM 799 N N . GLY A 1 105 ? 6.359 36.344 -0.371 1 89.69 105 GLY A N 1
ATOM 800 C CA . GLY A 1 105 ? 6.984 37.656 -0.385 1 89.69 105 GLY A CA 1
ATOM 801 C C . GLY A 1 105 ? 8.25 37.75 0.451 1 89.69 105 GLY A C 1
ATOM 802 O O . GLY A 1 105 ? 8.742 38.844 0.746 1 89.69 105 GLY A O 1
ATOM 803 N N . MET A 1 106 ? 8.727 36.688 0.82 1 91.25 106 MET A N 1
ATOM 804 C CA . MET A 1 106 ? 9.977 36.688 1.576 1 91.25 106 MET A CA 1
ATOM 805 C C . MET A 1 106 ? 11.148 37.125 0.702 1 91.25 106 MET A C 1
ATOM 807 O O . MET A 1 106 ? 11.141 36.875 -0.509 1 91.25 106 MET A O 1
ATOM 811 N N . ASP A 1 107 ? 12.039 37.75 1.328 1 93.44 107 ASP A N 1
ATOM 812 C CA . ASP A 1 107 ? 13.195 38.156 0.535 1 93.44 107 ASP A CA 1
ATOM 813 C C . ASP A 1 107 ? 14.133 36.969 0.292 1 93.44 107 ASP A C 1
ATOM 815 O O . ASP A 1 107 ? 13.922 35.875 0.829 1 93.44 107 ASP A O 1
ATOM 819 N N . GLU A 1 108 ? 15.094 37.188 -0.507 1 94.44 108 GLU A N 1
ATOM 820 C CA . GLU A 1 108 ? 15.969 36.125 -0.978 1 94.44 108 GLU A CA 1
ATOM 821 C C . GLU A 1 108 ? 16.688 35.438 0.184 1 94.44 108 GLU A C 1
ATOM 823 O O . GLU A 1 108 ? 16.828 34.219 0.22 1 94.44 108 GLU A O 1
ATOM 828 N N . ASN A 1 109 ? 17.156 36.25 1.102 1 96.19 109 ASN A N 1
ATOM 829 C CA . ASN A 1 109 ? 17.891 35.688 2.24 1 96.19 109 ASN A CA 1
ATOM 830 C C . ASN A 1 109 ? 16.969 34.875 3.148 1 96.19 109 ASN A C 1
ATOM 832 O O . ASN A 1 109 ? 17.344 33.812 3.602 1 96.19 109 ASN A O 1
ATOM 836 N N . GLU A 1 110 ? 15.812 35.375 3.359 1 94.56 110 GLU A N 1
ATOM 837 C CA . GLU A 1 110 ? 14.828 34.688 4.172 1 94.56 110 GLU A CA 1
ATOM 838 C C . GLU A 1 110 ? 14.43 33.344 3.521 1 94.56 110 GLU A C 1
ATOM 840 O O . GLU A 1 110 ? 14.289 32.344 4.207 1 94.56 110 GLU A O 1
ATOM 845 N N . VAL A 1 111 ? 14.234 33.469 2.225 1 96.38 111 VAL A N 1
ATOM 846 C CA . VAL A 1 111 ? 13.867 32.25 1.479 1 96.38 111 VAL A CA 1
ATOM 847 C C . VAL A 1 111 ? 14.961 31.203 1.622 1 96.38 111 VAL A C 1
ATOM 849 O O . VAL A 1 111 ? 14.672 30.031 1.905 1 96.38 111 VAL A O 1
ATOM 852 N N . LYS A 1 112 ? 16.188 31.609 1.462 1 96.25 112 LYS A N 1
ATOM 853 C CA . LYS A 1 112 ? 17.312 30.688 1.562 1 96.25 112 LYS A CA 1
ATOM 854 C C . LYS A 1 112 ? 17.375 30.031 2.939 1 96.25 112 LYS A C 1
ATOM 856 O O . LYS A 1 112 ? 17.578 28.828 3.049 1 96.25 112 LYS A O 1
ATOM 861 N N . GLU A 1 113 ? 17.172 30.828 3.904 1 95.69 113 GLU A N 1
ATOM 862 C CA . GLU A 1 113 ? 17.188 30.312 5.273 1 95.69 113 GLU A CA 1
ATOM 863 C C . GLU A 1 113 ? 16.062 29.312 5.512 1 95.69 113 GLU A C 1
ATOM 865 O O . GLU A 1 113 ? 16.266 28.281 6.152 1 95.69 113 GLU A O 1
ATOM 870 N N . ARG A 1 114 ? 14.945 29.688 5.023 1 94.69 114 ARG A N 1
ATOM 871 C CA . ARG A 1 114 ? 13.781 28.828 5.18 1 94.69 114 ARG A CA 1
ATOM 872 C C . ARG A 1 114 ? 13.984 27.5 4.461 1 94.69 114 ARG A C 1
ATOM 874 O O . ARG A 1 114 ? 13.625 26.438 4.992 1 94.69 114 ARG A O 1
ATOM 881 N N . VAL A 1 115 ? 14.492 27.578 3.295 1 96.56 115 VAL A N 1
ATOM 882 C CA . VAL A 1 115 ? 14.75 26.375 2.502 1 96.56 115 VAL A CA 1
ATOM 883 C C . VAL A 1 115 ? 15.734 25.484 3.234 1 96.56 115 VAL A C 1
ATOM 885 O O . VAL A 1 115 ? 15.5 24.281 3.389 1 96.56 115 VAL A O 1
ATOM 888 N N . GLU A 1 116 ? 16.781 26.047 3.699 1 96.19 116 GLU A N 1
ATOM 889 C CA . GLU A 1 116 ? 17.797 25.281 4.418 1 96.19 116 GLU A CA 1
ATOM 890 C C . GLU A 1 116 ? 17.219 24.641 5.676 1 96.19 116 GLU A C 1
ATOM 892 O O . GLU A 1 116 ? 17.484 23.469 5.957 1 96.19 116 GLU A O 1
ATOM 897 N N . TRP A 1 117 ? 16.469 25.406 6.359 1 94.81 117 TRP A N 1
ATOM 898 C CA . TRP A 1 117 ? 15.828 24.906 7.574 1 94.81 117 TRP A CA 1
ATOM 899 C C . TRP A 1 117 ? 14.898 23.734 7.266 1 94.81 117 TRP A C 1
ATOM 901 O O . TRP A 1 117 ? 14.992 22.688 7.891 1 94.81 117 TRP A O 1
ATOM 911 N N . ALA A 1 118 ? 14.016 23.891 6.289 1 95.62 118 ALA A N 1
ATOM 912 C CA . ALA A 1 118 ? 13.023 22.875 5.941 1 95.62 118 ALA A CA 1
ATOM 913 C C . ALA A 1 118 ? 13.688 21.594 5.477 1 95.62 118 ALA A C 1
ATOM 915 O O . ALA A 1 118 ? 13.312 20.5 5.902 1 95.62 118 ALA A O 1
ATOM 916 N N . LEU A 1 119 ? 14.695 21.766 4.66 1 97 119 LEU A N 1
ATOM 917 C CA . LEU A 1 119 ? 15.406 20.594 4.16 1 97 119 LEU A CA 1
ATOM 918 C C . LEU A 1 119 ? 16.141 19.875 5.285 1 97 119 LEU A C 1
ATOM 920 O O . LEU A 1 119 ? 16.156 18.641 5.34 1 97 119 LEU A O 1
ATOM 924 N N . SER A 1 120 ? 16.688 20.625 6.168 1 95.25 120 SER A N 1
ATOM 925 C CA . SER A 1 120 ? 17.391 20.047 7.309 1 95.25 120 SER A CA 1
ATOM 926 C C . SER A 1 120 ? 16.422 19.281 8.211 1 95.25 120 SER A C 1
ATOM 928 O O . SER A 1 120 ? 16.734 18.188 8.68 1 95.25 120 SER A O 1
ATOM 930 N N . LEU A 1 121 ? 15.328 19.812 8.406 1 91.44 121 LEU A N 1
ATOM 931 C CA . LEU A 1 121 ? 14.328 19.219 9.297 1 91.44 121 LEU A CA 1
ATOM 932 C C . LEU A 1 121 ? 13.898 17.844 8.797 1 91.44 121 LEU A C 1
ATOM 934 O O . LEU A 1 121 ? 13.633 16.953 9.602 1 91.44 121 LEU A O 1
ATOM 938 N N . VAL A 1 122 ? 13.867 17.703 7.465 1 93.62 122 VAL A N 1
ATOM 939 C CA . VAL A 1 122 ? 13.359 16.453 6.922 1 93.62 122 VAL A CA 1
ATOM 940 C C . VAL A 1 122 ? 14.531 15.547 6.539 1 93.62 122 VAL A C 1
ATOM 942 O O . VAL A 1 122 ? 14.328 14.469 5.965 1 93.62 122 VAL A O 1
ATOM 945 N N . GLY A 1 123 ? 15.742 15.961 6.734 1 92.75 123 GLY A N 1
ATOM 946 C CA . GLY A 1 123 ? 16.922 1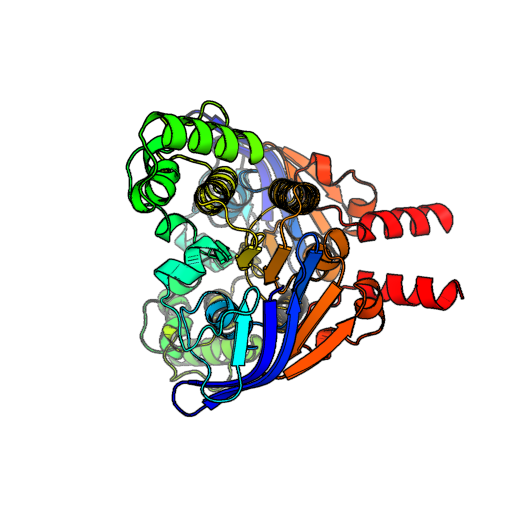5.148 6.488 1 92.75 123 GLY A CA 1
ATOM 947 C C . GLY A 1 123 ? 17.391 15.203 5.051 1 92.75 123 GLY A C 1
ATOM 948 O O . GLY A 1 123 ? 17.922 14.219 4.523 1 92.75 123 GLY A O 1
ATOM 949 N N . LEU A 1 124 ? 17.172 16.328 4.367 1 95.94 124 LEU A N 1
ATOM 950 C CA . LEU A 1 124 ? 17.578 16.469 2.975 1 95.94 124 LEU A CA 1
ATOM 951 C C . LEU A 1 124 ? 18.594 17.594 2.818 1 95.94 124 LEU A C 1
ATOM 953 O O . LEU A 1 124 ? 18.656 18.234 1.764 1 95.94 124 LEU A O 1
ATOM 957 N N . LYS A 1 125 ? 19.234 17.859 3.951 1 95.06 125 LYS A N 1
ATOM 958 C CA . LYS A 1 125 ? 20.312 18.844 3.842 1 95.06 125 LYS A CA 1
ATOM 959 C C . LYS A 1 125 ? 21.312 18.438 2.758 1 95.06 125 LYS A C 1
ATOM 961 O O . LYS A 1 125 ? 21.734 17.281 2.691 1 95.06 125 LYS A O 1
ATOM 966 N N . GLY A 1 126 ? 21.625 19.312 1.818 1 94.69 126 GLY A N 1
ATOM 967 C CA . GLY A 1 126 ? 22.594 19.031 0.768 1 94.69 126 GLY A CA 1
ATOM 968 C C . GLY A 1 126 ? 21.938 18.578 -0.53 1 94.69 126 GLY A C 1
ATOM 969 O O . GLY A 1 126 ? 22.625 18.375 -1.534 1 94.69 126 GLY A O 1
ATOM 970 N N . TYR A 1 127 ? 20.625 18.484 -0.547 1 96.38 127 TYR A N 1
ATOM 971 C CA . TYR A 1 127 ? 19.922 18 -1.729 1 96.38 127 TYR A CA 1
ATOM 972 C C . TYR A 1 127 ? 19.453 19.156 -2.604 1 96.38 127 TYR A C 1
ATOM 974 O O . TYR A 1 127 ? 18.766 18.953 -3.604 1 96.38 127 TYR A O 1
ATOM 982 N N . GLU A 1 128 ? 19.906 20.312 -2.344 1 96.62 128 GLU A N 1
ATOM 983 C CA . GLU A 1 128 ? 19.344 21.531 -2.922 1 96.62 128 GLU A CA 1
ATOM 984 C C . GLU A 1 128 ? 19.438 21.516 -4.445 1 96.62 128 GLU A C 1
ATOM 986 O O . GLU A 1 128 ? 18.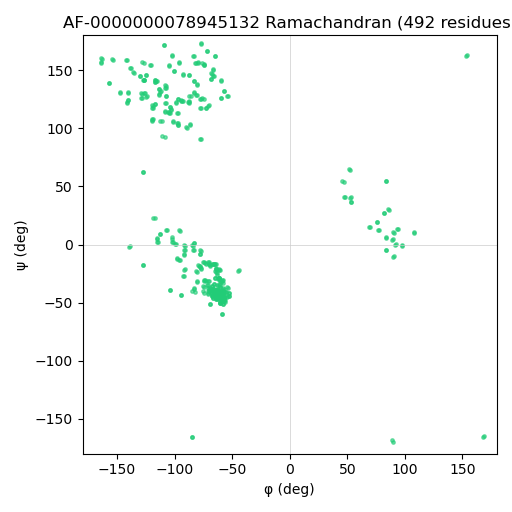531 22 -5.133 1 96.62 128 GLU A O 1
ATOM 991 N N . ASN A 1 129 ? 20.438 20.891 -4.965 1 96.38 129 ASN A N 1
ATOM 992 C CA . ASN A 1 129 ? 20.688 20.969 -6.398 1 96.38 129 ASN A CA 1
ATOM 993 C C . ASN A 1 129 ? 20.219 19.703 -7.117 1 96.38 129 ASN A C 1
ATOM 995 O O . ASN A 1 129 ? 20.328 19.609 -8.336 1 96.38 129 ASN A O 1
ATOM 999 N N . ARG A 1 130 ? 19.625 18.844 -6.465 1 96.5 130 ARG A N 1
ATOM 1000 C CA . ARG A 1 130 ? 19.109 17.625 -7.082 1 96.5 130 ARG A CA 1
ATOM 1001 C C . ARG A 1 130 ? 17.766 17.875 -7.766 1 96.5 130 ARG A C 1
ATOM 1003 O O . ARG A 1 130 ? 17.109 18.875 -7.5 1 96.5 130 ARG A O 1
ATOM 1010 N N . LYS A 1 131 ? 17.516 16.984 -8.727 1 96.06 131 LYS A N 1
ATOM 1011 C CA . LYS A 1 131 ? 16.203 17.016 -9.367 1 96.06 131 LYS A CA 1
ATOM 1012 C C . LYS A 1 131 ? 15.156 16.312 -8.516 1 96.06 131 LYS A C 1
ATOM 1014 O O . LYS A 1 131 ? 15.367 15.172 -8.094 1 96.06 131 LYS A O 1
ATOM 1019 N N . PRO A 1 132 ? 14.07 16.906 -8.234 1 95 132 PRO A N 1
ATOM 1020 C CA . PRO A 1 132 ? 13.031 16.312 -7.391 1 95 132 PRO A CA 1
ATOM 1021 C C . PRO A 1 132 ? 12.609 14.922 -7.871 1 95 132 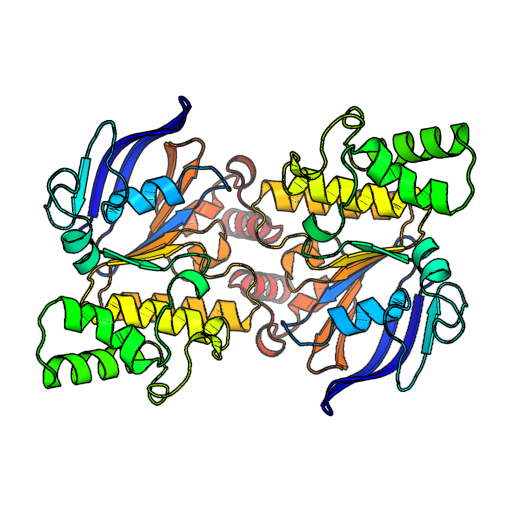PRO A C 1
ATOM 1023 O O . PRO A 1 132 ? 12.523 13.984 -7.07 1 95 132 PRO A O 1
ATOM 1026 N N . LEU A 1 133 ? 12.406 14.734 -9.148 1 92.19 133 LEU A N 1
ATOM 1027 C CA . LEU A 1 133 ? 11.867 13.492 -9.695 1 92.19 133 LEU A CA 1
ATOM 1028 C C . LEU A 1 133 ? 12.938 12.414 -9.75 1 92.19 133 LEU A C 1
ATOM 1030 O O . LEU A 1 133 ? 12.648 11.25 -10.055 1 92.19 133 LEU A O 1
ATOM 1034 N N . SER A 1 134 ? 14.219 12.758 -9.398 1 92.19 134 SER A N 1
ATOM 1035 C CA . SER A 1 134 ? 15.297 11.781 -9.336 1 92.19 134 SER A CA 1
ATOM 1036 C C . SER A 1 134 ? 15.43 11.188 -7.938 1 92.19 134 SER A C 1
ATOM 1038 O O . SER A 1 134 ? 16.188 10.234 -7.727 1 92.19 134 SER A O 1
ATOM 1040 N N . LEU A 1 135 ? 14.703 11.758 -7.027 1 91.75 135 LEU A N 1
ATOM 1041 C CA . LEU A 1 135 ? 14.75 11.305 -5.641 1 91.75 135 LEU A CA 1
ATOM 1042 C C . LEU A 1 135 ? 14.008 9.984 -5.473 1 91.75 135 LEU A C 1
ATOM 1044 O O . LEU A 1 135 ? 13.133 9.648 -6.281 1 91.75 135 LEU A O 1
ATOM 1048 N N . SER A 1 136 ? 14.43 9.219 -4.426 1 86.12 136 SER A N 1
ATOM 1049 C CA . SER A 1 136 ? 13.648 8.047 -4.059 1 86.12 136 SER A CA 1
ATOM 1050 C C . SER A 1 136 ? 12.258 8.43 -3.562 1 86.12 136 SER A C 1
ATOM 1052 O O . SER A 1 136 ? 12 9.602 -3.27 1 86.12 136 SER A O 1
ATOM 1054 N N . GLY A 1 137 ? 11.344 7.527 -3.533 1 84.88 137 GLY A N 1
ATOM 1055 C CA . GLY A 1 137 ? 10.016 7.797 -3.02 1 84.88 137 GLY A CA 1
ATOM 1056 C C . GLY A 1 137 ? 10.016 8.398 -1.626 1 84.88 137 GLY A C 1
ATOM 1057 O O . GLY A 1 137 ? 9.266 9.328 -1.344 1 84.88 137 GLY A O 1
ATOM 1058 N N . GLY A 1 138 ? 10.898 7.832 -0.791 1 86.69 138 GLY A N 1
ATOM 1059 C CA . GLY A 1 138 ? 11.023 8.359 0.557 1 86.69 138 GLY A CA 1
ATOM 1060 C C . GLY A 1 138 ? 11.562 9.781 0.589 1 86.69 138 GLY A C 1
ATOM 1061 O O . GLY A 1 138 ? 11.078 10.617 1.359 1 86.69 138 GLY A O 1
ATOM 1062 N N . GLU A 1 139 ? 12.531 10.016 -0.256 1 91.06 139 GLU A N 1
ATOM 1063 C CA . GLU A 1 139 ? 13.109 11.352 -0.35 1 91.06 139 GLU A CA 1
ATOM 1064 C C . GLU A 1 139 ? 12.102 12.352 -0.922 1 91.06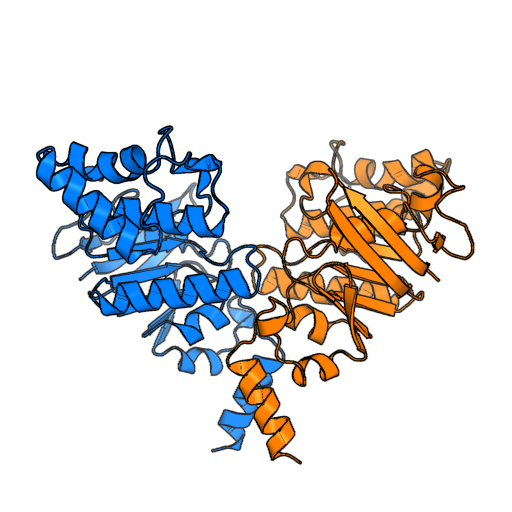 139 GLU A C 1
ATOM 1066 O O . GLU A 1 139 ? 12.039 13.5 -0.484 1 91.06 139 GLU A O 1
ATOM 1071 N N . MET A 1 140 ? 11.336 11.883 -1.813 1 93.31 140 MET A N 1
ATOM 1072 C CA . MET A 1 140 ? 10.305 12.742 -2.391 1 93.31 140 MET A CA 1
ATOM 1073 C C . MET A 1 140 ? 9.273 13.133 -1.34 1 93.31 140 MET A C 1
ATOM 1075 O O . MET A 1 140 ? 8.797 14.266 -1.322 1 93.31 140 MET A O 1
ATOM 1079 N N . ARG A 1 141 ? 8.953 12.227 -0.524 1 92.56 141 ARG A N 1
ATOM 1080 C CA . ARG A 1 141 ? 8.016 12.531 0.555 1 92.56 141 ARG A CA 1
ATOM 1081 C C . ARG A 1 141 ? 8.602 13.57 1.506 1 92.56 141 ARG A C 1
ATOM 1083 O O . ARG A 1 141 ? 7.914 14.516 1.9 1 92.56 141 ARG A O 1
ATOM 1090 N N . LYS A 1 142 ? 9.812 13.383 1.823 1 94.25 142 LYS A N 1
ATOM 1091 C CA . LYS A 1 142 ? 10.5 14.359 2.662 1 94.25 142 LYS A CA 1
ATOM 1092 C C . LYS A 1 142 ? 10.5 15.742 2.012 1 94.25 142 LYS A C 1
ATOM 1094 O O . LYS A 1 142 ? 10.234 16.75 2.676 1 94.25 142 LYS A O 1
ATOM 1099 N N . LEU A 1 143 ? 10.766 15.727 0.744 1 96.38 143 LEU A N 1
ATOM 1100 C CA . LEU A 1 143 ? 10.773 16.984 0.006 1 96.38 143 LEU A CA 1
ATOM 1101 C C . LEU A 1 143 ? 9.406 17.656 0.041 1 96.38 143 LEU A C 1
ATOM 1103 O O . LEU A 1 143 ? 9.305 18.859 0.269 1 96.38 143 LEU A O 1
ATOM 1107 N N . ALA A 1 144 ? 8.398 16.828 -0.184 1 95.25 144 ALA A N 1
ATOM 1108 C CA . ALA A 1 144 ? 7.035 17.344 -0.142 1 95.25 144 ALA A CA 1
ATOM 1109 C C . ALA A 1 144 ? 6.738 18 1.206 1 95.25 144 ALA A C 1
ATOM 1111 O O . ALA A 1 144 ? 6.152 19.078 1.263 1 95.25 144 ALA A O 1
ATOM 1112 N N . ILE A 1 145 ? 7.184 17.422 2.234 1 95.12 145 ILE A N 1
ATOM 1113 C CA . ILE A 1 145 ? 6.965 17.938 3.58 1 95.12 145 ILE A CA 1
ATOM 1114 C C . ILE A 1 145 ? 7.781 19.219 3.785 1 95.12 145 ILE A C 1
ATOM 1116 O O . ILE A 1 145 ? 7.285 20.188 4.359 1 95.12 145 ILE A O 1
ATOM 1120 N N . ALA A 1 146 ? 8.961 19.203 3.24 1 95.44 146 ALA A N 1
ATOM 1121 C CA . ALA A 1 146 ? 9.797 20.406 3.326 1 95.44 146 ALA A CA 1
ATOM 1122 C C . ALA A 1 146 ? 9.125 21.594 2.643 1 95.44 146 ALA A C 1
ATOM 1124 O O . ALA A 1 146 ? 9.164 22.719 3.154 1 95.44 146 ALA A O 1
ATOM 1125 N N . CYS A 1 147 ? 8.555 21.344 1.528 1 95.12 147 CYS A N 1
ATOM 1126 C CA . CYS A 1 147 ? 7.879 22.391 0.789 1 95.12 147 CYS A CA 1
ATOM 1127 C C . CYS A 1 147 ? 6.777 23.031 1.63 1 95.12 147 CYS A C 1
ATOM 1129 O O . CYS A 1 147 ? 6.652 24.25 1.677 1 95.12 147 CYS A O 1
ATOM 1131 N N . VAL A 1 148 ? 6.086 22.156 2.309 1 93.25 148 VAL A N 1
ATOM 1132 C CA . VAL A 1 148 ? 4.965 22.656 3.098 1 93.25 148 VAL A CA 1
ATOM 1133 C C . VAL A 1 148 ? 5.484 23.359 4.348 1 93.25 148 VAL A C 1
ATOM 1135 O O . VAL A 1 148 ? 4.965 24.406 4.738 1 93.25 148 VAL A O 1
ATOM 1138 N N . LEU A 1 149 ? 6.492 22.906 4.918 1 93.88 149 LEU A N 1
ATOM 1139 C CA . LEU A 1 149 ? 7.047 23.469 6.141 1 93.88 149 LEU A CA 1
ATOM 1140 C C . LEU A 1 149 ? 7.711 24.812 5.867 1 93.88 149 LEU A C 1
ATOM 1142 O O . LEU A 1 149 ? 7.684 25.719 6.719 1 93.88 149 LEU A O 1
ATOM 1146 N N . ALA A 1 150 ? 8.281 24.875 4.723 1 94.19 150 ALA A N 1
ATOM 1147 C CA . ALA A 1 150 ? 8.984 26.109 4.363 1 94.19 150 ALA A CA 1
ATOM 1148 C C . ALA A 1 150 ? 8.039 27.297 4.332 1 94.19 150 ALA A C 1
ATOM 1150 O O . ALA A 1 150 ? 8.477 28.453 4.441 1 94.19 150 ALA A O 1
ATOM 1151 N N . MET A 1 151 ? 6.836 26.969 4.203 1 92.19 151 MET A N 1
ATOM 1152 C CA . MET A 1 151 ? 5.844 28.047 4.168 1 92.19 151 MET A CA 1
ATOM 1153 C C . MET A 1 151 ? 5.449 28.469 5.582 1 92.19 151 MET A C 1
ATOM 1155 O O . MET A 1 151 ? 4.676 29.406 5.758 1 92.19 151 MET A O 1
ATOM 1159 N N . GLY A 1 152 ? 5.98 27.75 6.531 1 89.5 152 GLY A N 1
ATOM 1160 C CA . GLY A 1 152 ? 5.699 28.094 7.918 1 89.5 152 GLY A CA 1
ATOM 1161 C C . GLY A 1 152 ? 4.375 27.547 8.414 1 89.5 152 GLY A C 1
ATOM 1162 O O . GLY A 1 152 ? 3.748 28.125 9.297 1 89.5 152 GLY A O 1
ATOM 1163 N N . THR A 1 153 ? 3.945 26.531 7.891 1 94.25 153 THR A N 1
ATOM 1164 C CA . THR A 1 153 ? 2.65 25.953 8.234 1 94.25 153 THR A CA 1
ATOM 1165 C C . THR A 1 153 ? 2.664 25.391 9.656 1 94.25 153 THR A C 1
ATOM 1167 O O . THR A 1 153 ? 3.67 24.844 10.102 1 94.25 153 THR A O 1
ATOM 1170 N N . ASP A 1 154 ? 1.515 25.594 10.305 1 96.06 154 ASP A N 1
ATOM 1171 C CA . ASP A 1 154 ? 1.364 25.094 11.672 1 96.06 154 ASP A CA 1
ATOM 1172 C C . ASP A 1 154 ? 0.777 23.688 11.688 1 96.06 154 ASP A C 1
ATOM 1174 O O . ASP A 1 154 ? 0.924 22.953 12.664 1 96.06 154 ASP A O 1
ATOM 1178 N N . TYR A 1 155 ? 0.142 23.375 10.625 1 97.75 155 TYR A N 1
ATOM 1179 C CA . TYR A 1 155 ? -0.501 22.078 10.477 1 97.75 155 TYR A CA 1
ATOM 1180 C C . TYR A 1 155 ? -0.054 21.375 9.195 1 97.75 155 TYR A C 1
ATOM 1182 O O . TYR A 1 155 ? 0.14 22.031 8.164 1 97.75 155 TYR A O 1
ATOM 1190 N N . VAL A 1 156 ? 0.115 20.094 9.281 1 97.06 156 VAL A N 1
ATOM 1191 C CA . VAL A 1 156 ? 0.497 19.312 8.109 1 97.06 156 VAL A CA 1
ATOM 1192 C C . VAL A 1 156 ? -0.451 18.125 7.953 1 97.06 156 VAL A C 1
ATOM 1194 O O . VAL A 1 156 ? -0.697 17.391 8.906 1 97.06 156 VAL A O 1
ATOM 1197 N N . ILE A 1 157 ? -1.042 17.984 6.809 1 97.56 157 ILE A N 1
ATOM 1198 C CA . ILE A 1 157 ? -1.863 16.828 6.457 1 97.56 157 ILE A CA 1
ATOM 1199 C C . ILE A 1 157 ? -1.045 15.852 5.617 1 97.56 157 ILE A C 1
ATOM 1201 O O . ILE A 1 157 ? -0.457 16.234 4.605 1 97.56 157 ILE A O 1
ATOM 1205 N N . LEU A 1 158 ? -0.939 14.68 6.09 1 96.62 158 LEU A N 1
ATOM 1206 C CA . LEU A 1 158 ? -0.3 13.594 5.344 1 96.62 158 LEU A CA 1
ATOM 1207 C C . LEU A 1 158 ? -1.334 12.586 4.855 1 96.62 158 LEU A C 1
ATOM 1209 O O . LEU A 1 158 ? -1.967 11.898 5.66 1 96.62 158 LEU A O 1
ATOM 1213 N N . ASP A 1 159 ? -1.456 12.523 3.615 1 95 159 ASP A N 1
ATOM 1214 C CA . ASP A 1 159 ? -2.465 11.656 3.016 1 95 159 ASP A CA 1
ATOM 1215 C C . ASP A 1 159 ? -1.859 10.328 2.588 1 95 159 ASP A C 1
ATOM 1217 O O . ASP A 1 159 ? -1.184 10.242 1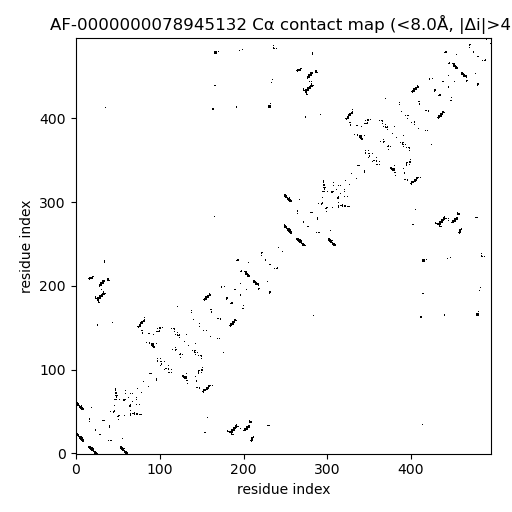.56 1 95 159 ASP A O 1
ATOM 1221 N N . GLU A 1 160 ? -2.1 9.258 3.385 1 93.94 160 GLU A N 1
ATOM 1222 C CA . GLU A 1 160 ? -1.64 7.891 3.174 1 93.94 160 GLU A CA 1
ATOM 1223 C C . GLU A 1 160 ? -0.133 7.844 2.938 1 93.94 160 GLU A C 1
ATOM 1225 O O . GLU A 1 160 ? 0.326 7.293 1.935 1 93.94 160 GLU A O 1
ATOM 1230 N N . PRO A 1 161 ? 0.64 8.219 3.922 1 93.19 161 PRO A N 1
ATOM 1231 C CA . PRO A 1 161 ? 2.08 8.398 3.719 1 93.19 161 PRO A CA 1
ATOM 1232 C C . PRO A 1 161 ? 2.842 7.074 3.688 1 93.19 161 PRO A C 1
ATOM 1234 O O . PRO A 1 161 ? 4.023 7.047 3.338 1 93.19 161 PRO A O 1
ATOM 1237 N N . THR A 1 162 ? 2.18 5.977 4 1 89.56 162 THR A N 1
ATOM 1238 C CA . THR A 1 162 ? 2.908 4.715 4.047 1 89.56 162 THR A CA 1
ATOM 1239 C C . THR A 1 162 ? 2.453 3.783 2.928 1 89.56 162 THR A C 1
ATOM 1241 O O . THR A 1 162 ? 2.793 2.598 2.922 1 89.56 162 THR A O 1
ATOM 1244 N N . SER A 1 163 ? 1.68 4.316 2.053 1 84.62 163 SER A N 1
ATOM 1245 C CA . SER A 1 163 ? 1.229 3.486 0.94 1 84.62 163 SER A CA 1
ATOM 1246 C C . SER A 1 163 ? 2.408 2.955 0.133 1 84.62 163 SER A C 1
ATOM 1248 O O . SER A 1 163 ? 3.314 3.713 -0.225 1 84.62 163 SER A O 1
ATOM 1250 N N . ASP A 1 164 ? 2.492 1.604 -0.075 1 80.25 164 ASP A N 1
ATOM 1251 C CA . ASP A 1 164 ? 3.441 0.905 -0.936 1 80.25 164 ASP A CA 1
ATOM 1252 C C . ASP A 1 164 ? 4.855 0.982 -0.368 1 80.25 164 ASP A C 1
ATOM 1254 O O . ASP A 1 164 ? 5.836 0.866 -1.109 1 80.25 164 ASP A O 1
ATOM 1258 N N . LEU A 1 165 ? 4.93 1.359 0.905 1 87.06 165 LEU A N 1
ATOM 1259 C CA . LEU A 1 165 ? 6.25 1.424 1.524 1 87.06 165 LEU A CA 1
ATOM 1260 C C . LEU A 1 165 ? 6.586 0.115 2.232 1 87.06 165 LEU A C 1
ATOM 1262 O O . LEU A 1 165 ? 5.703 -0.523 2.814 1 87.06 165 LEU A O 1
ATOM 1266 N N . ASP A 1 166 ? 7.887 -0.204 2.188 1 90.31 166 ASP A N 1
ATOM 1267 C CA . ASP A 1 166 ? 8.367 -1.338 2.973 1 90.31 166 ASP A CA 1
ATOM 1268 C C . ASP A 1 166 ? 8.68 -0.921 4.41 1 90.31 166 ASP A C 1
ATOM 1270 O O . ASP A 1 166 ? 8.266 0.153 4.852 1 90.31 166 ASP A O 1
ATOM 1274 N N . GLY A 1 167 ? 9.383 -1.803 5.094 1 89.31 167 GLY A N 1
ATOM 1275 C CA . GLY A 1 167 ? 9.664 -1.537 6.496 1 89.31 167 GLY A CA 1
ATOM 1276 C C . GLY A 1 167 ? 10.492 -0.284 6.711 1 89.31 167 GLY A C 1
ATOM 1277 O O . GLY A 1 167 ? 10.227 0.493 7.633 1 89.31 167 GLY A O 1
ATOM 1278 N N . ARG A 1 168 ? 11.484 -0.077 5.859 1 88.69 168 ARG A N 1
ATOM 1279 C CA . ARG A 1 168 ? 12.352 1.088 5.988 1 88.69 168 ARG A CA 1
ATOM 1280 C C . ARG A 1 168 ? 11.578 2.377 5.734 1 88.69 168 ARG A C 1
ATOM 1282 O O . ARG A 1 168 ? 11.734 3.355 6.465 1 88.69 168 ARG A O 1
ATOM 1289 N N . GLY A 1 169 ? 10.766 2.314 4.703 1 89.5 169 GLY A N 1
ATOM 1290 C CA . GLY A 1 169 ? 9.922 3.467 4.422 1 89.5 169 GLY A CA 1
ATOM 1291 C C . GLY A 1 169 ? 8.953 3.785 5.543 1 89.5 169 GLY A C 1
ATOM 1292 O O . GLY A 1 169 ? 8.773 4.949 5.898 1 89.5 169 GLY A O 1
ATOM 1293 N N . PHE A 1 170 ? 8.414 2.744 6.039 1 90.44 170 PHE A N 1
ATOM 1294 C CA . PHE A 1 170 ? 7.504 2.898 7.168 1 90.44 170 PHE A CA 1
ATOM 1295 C C . PHE A 1 170 ? 8.203 3.578 8.336 1 90.44 170 PHE A C 1
ATOM 1297 O O . PHE A 1 170 ? 7.684 4.539 8.906 1 90.44 170 PHE A O 1
ATOM 1304 N N . LYS A 1 171 ? 9.305 3.092 8.711 1 89.62 171 LYS A N 1
ATOM 1305 C CA . LYS A 1 171 ? 10.078 3.648 9.82 1 89.62 171 LYS A CA 1
ATOM 1306 C C . LYS A 1 171 ? 10.414 5.113 9.57 1 89.62 171 LYS A C 1
ATOM 1308 O O . LYS A 1 171 ? 10.359 5.934 10.492 1 89.62 171 LYS A O 1
ATOM 1313 N N . ALA A 1 172 ? 10.734 5.379 8.383 1 90.06 172 ALA A N 1
ATOM 1314 C CA . ALA A 1 172 ? 11.07 6.754 8.016 1 90.06 172 ALA A CA 1
ATOM 1315 C C . ALA A 1 172 ? 9.875 7.68 8.219 1 90.06 172 ALA A C 1
ATOM 1317 O O . ALA A 1 172 ? 10.023 8.805 8.703 1 90.06 172 ALA A O 1
ATOM 1318 N N . VAL A 1 173 ? 8.742 7.199 7.863 1 92.69 173 VAL A N 1
ATOM 1319 C CA . VAL A 1 173 ? 7.531 7.996 8.016 1 92.69 173 VAL A CA 1
ATOM 1320 C C . VAL A 1 173 ? 7.23 8.203 9.5 1 92.69 173 VAL A C 1
ATOM 1322 O O . VAL A 1 173 ? 6.898 9.312 9.922 1 92.69 173 VAL A O 1
ATOM 1325 N N . VAL A 1 174 ? 7.359 7.168 10.273 1 92.88 174 VAL A N 1
ATOM 1326 C CA . VAL A 1 174 ? 7.125 7.238 11.711 1 92.88 174 VAL A CA 1
ATOM 1327 C C . VAL A 1 174 ? 8.031 8.305 12.328 1 92.88 174 VAL A C 1
ATOM 1329 O O . VAL A 1 174 ? 7.562 9.172 13.07 1 92.88 174 VAL A O 1
ATOM 1332 N N . GLU A 1 175 ? 9.25 8.25 11.969 1 92.81 175 GLU A N 1
ATOM 1333 C CA . GLU A 1 175 ? 10.219 9.195 12.508 1 92.81 175 GLU A CA 1
ATOM 1334 C C . GLU A 1 175 ? 9.891 10.625 12.07 1 92.81 175 GLU A C 1
ATOM 1336 O O . GLU A 1 175 ? 10.008 11.562 12.867 1 92.81 175 GLU A O 1
ATOM 1341 N N . LEU A 1 176 ? 9.508 10.719 10.898 1 92.94 176 LEU A N 1
ATOM 1342 C CA . LEU A 1 176 ? 9.164 12.031 10.352 1 92.94 176 LEU A CA 1
ATOM 1343 C C . LEU A 1 176 ? 7.973 12.633 11.086 1 92.94 176 LEU A C 1
ATOM 1345 O O . LEU A 1 176 ? 7.996 13.797 11.469 1 92.94 176 LEU A O 1
ATOM 1349 N N . VAL A 1 177 ? 6.965 11.875 11.297 1 96.06 177 VAL A N 1
ATOM 1350 C CA . VAL A 1 177 ? 5.766 12.336 11.992 1 96.06 177 VAL A CA 1
ATOM 1351 C C . VAL A 1 177 ? 6.113 12.742 13.422 1 96.06 177 VAL A C 1
ATOM 1353 O O . VAL A 1 177 ? 5.672 13.789 13.898 1 96.06 177 VAL A O 1
ATOM 1356 N N . LYS A 1 178 ? 6.906 11.977 14.039 1 95.25 178 LYS A N 1
ATOM 1357 C CA . LYS A 1 178 ? 7.328 12.281 15.406 1 95.25 178 LYS A CA 1
ATOM 1358 C C . LYS A 1 178 ? 8.117 13.586 15.461 1 95.25 178 LYS A C 1
ATOM 1360 O O . LYS A 1 178 ? 7.953 14.383 16.391 1 95.25 178 LYS A O 1
ATOM 1365 N N . ARG A 1 179 ? 8.93 13.742 14.508 1 93.75 179 ARG A N 1
ATOM 1366 C CA . ARG A 1 179 ? 9.719 14.969 14.43 1 93.75 179 ARG A CA 1
ATOM 1367 C C . ARG A 1 179 ? 8.82 16.188 14.25 1 93.75 179 ARG A C 1
ATOM 1369 O O . ARG A 1 179 ? 9.023 17.219 14.891 1 93.75 179 ARG A O 1
ATOM 1376 N N . LEU A 1 180 ? 7.875 16.078 13.359 1 95.56 180 LEU A N 1
ATOM 1377 C CA . LEU A 1 180 ? 6.938 17.188 13.141 1 95.56 180 LEU A CA 1
ATOM 1378 C C . LEU A 1 180 ? 6.203 17.531 14.43 1 95.56 180 LEU A C 1
ATOM 1380 O O . LEU A 1 180 ? 6.055 18.719 14.758 1 95.56 180 LEU A O 1
ATOM 1384 N N . ARG A 1 181 ? 5.801 16.547 15.094 1 96.38 181 ARG A N 1
ATOM 1385 C CA . ARG A 1 181 ? 5.129 16.75 16.375 1 96.38 181 ARG A CA 1
ATOM 1386 C C . ARG A 1 181 ? 6.051 17.453 17.375 1 96.38 181 ARG A C 1
ATOM 1388 O O . ARG A 1 181 ? 5.629 18.375 18.078 1 96.38 181 ARG A O 1
ATOM 1395 N N . ALA A 1 182 ? 7.242 17 17.422 1 94.5 182 ALA A N 1
ATOM 1396 C CA . ALA A 1 182 ? 8.227 17.578 18.344 1 94.5 182 ALA A CA 1
ATOM 1397 C C . ALA A 1 182 ? 8.469 19.047 18.016 1 94.5 182 ALA A C 1
ATOM 1399 O O . ALA A 1 182 ? 8.766 19.844 18.922 1 94.5 182 ALA A O 1
ATOM 1400 N N . GLU A 1 183 ? 8.305 19.406 16.797 1 93.19 183 GLU A N 1
ATOM 1401 C CA . GLU A 1 183 ? 8.469 20.781 16.375 1 93.19 183 GLU A CA 1
ATOM 1402 C C . GLU A 1 183 ? 7.203 21.609 16.625 1 93.19 183 GLU A C 1
ATOM 1404 O O . GLU A 1 183 ? 7.109 22.766 16.203 1 93.19 183 GLU A O 1
ATOM 1409 N N . GLY A 1 184 ? 6.211 20.953 17.188 1 96.12 184 GLY A N 1
ATOM 1410 C CA . GLY A 1 184 ? 5.004 21.656 17.594 1 96.12 184 GLY A CA 1
ATOM 1411 C C . GLY A 1 184 ? 3.951 21.703 16.5 1 96.12 184 GLY A C 1
ATOM 1412 O O . GLY A 1 184 ? 2.973 22.453 16.609 1 96.12 184 GLY A O 1
ATOM 1413 N N . LYS A 1 185 ? 4.148 20.969 15.461 1 96.56 185 LYS A N 1
ATOM 1414 C CA . LYS A 1 185 ? 3.188 20.969 14.367 1 96.56 185 LYS A CA 1
ATOM 1415 C C . LYS A 1 185 ? 1.989 20.078 14.68 1 96.56 185 LYS A C 1
ATOM 1417 O O . LYS A 1 185 ? 2.143 19.016 15.281 1 96.56 185 LYS A O 1
ATOM 1422 N N . GLY A 1 186 ? 0.777 20.547 14.344 1 97.94 186 GLY A N 1
ATOM 1423 C CA . GLY A 1 186 ? -0.358 19.641 14.289 1 97.94 186 GLY A CA 1
ATOM 1424 C C . GLY A 1 186 ? -0.351 18.766 13.055 1 97.94 186 GLY A C 1
ATOM 1425 O O . GLY A 1 186 ? -0.228 19.25 11.93 1 97.94 186 GLY A O 1
ATOM 1426 N N . VAL A 1 187 ? -0.431 17.484 13.234 1 98.19 187 VAL A N 1
ATOM 1427 C CA . VAL A 1 187 ? -0.343 16.562 12.102 1 98.19 187 VAL A CA 1
ATOM 1428 C C . VAL A 1 187 ? -1.647 15.789 11.961 1 98.19 187 VAL A C 1
ATOM 1430 O O . VAL A 1 187 ? -2.113 15.172 12.93 1 98.19 187 VAL A O 1
ATOM 1433 N N . LEU A 1 188 ? -2.264 15.906 10.852 1 98.5 188 LEU A N 1
ATOM 1434 C CA . LEU A 1 188 ? -3.363 15.023 10.492 1 98.5 188 LEU A CA 1
ATOM 1435 C C . LEU A 1 188 ? -2.881 13.898 9.578 1 98.5 188 LEU A C 1
ATOM 1437 O O . LEU A 1 188 ? -2.488 14.148 8.438 1 98.5 188 LEU A O 1
ATOM 1441 N N . LEU A 1 189 ? -2.941 12.758 10.094 1 97.81 189 LEU A N 1
ATOM 1442 C CA . LEU A 1 189 ? -2.52 11.578 9.352 1 97.81 189 LEU A CA 1
ATOM 1443 C C . LEU A 1 189 ? -3.725 10.82 8.805 1 97.81 189 LEU A C 1
ATOM 1445 O O . LEU A 1 189 ? -4.469 10.195 9.562 1 97.81 189 LEU A O 1
ATOM 1449 N N . ILE A 1 190 ? -3.914 10.938 7.543 1 97.25 190 ILE A N 1
ATOM 1450 C CA . ILE A 1 190 ? -4.973 10.172 6.895 1 97.25 190 ILE A CA 1
ATOM 1451 C C . ILE A 1 190 ? -4.438 8.805 6.477 1 97.25 190 ILE A C 1
ATOM 1453 O O . ILE A 1 190 ? -3.482 8.719 5.703 1 97.25 190 ILE A O 1
ATOM 1457 N N . THR A 1 191 ? -5.086 7.793 6.977 1 94.81 191 THR A N 1
ATOM 1458 C CA . THR A 1 191 ? -4.566 6.465 6.66 1 94.81 191 THR A CA 1
ATOM 1459 C C . THR A 1 191 ? -5.605 5.391 6.965 1 94.81 191 THR A C 1
ATOM 1461 O O . THR A 1 191 ? -6.523 5.613 7.758 1 94.81 191 THR A O 1
ATOM 1464 N N . HIS A 1 192 ? -5.461 4.316 6.352 1 93 192 HIS A N 1
ATOM 1465 C CA . HIS A 1 192 ? -6.207 3.123 6.73 1 93 192 HIS A CA 1
ATOM 1466 C C . HIS A 1 192 ? -5.328 2.152 7.516 1 93 192 HIS A C 1
ATOM 1468 O O . HIS A 1 192 ? -5.785 1.079 7.914 1 93 192 HIS A O 1
ATOM 1474 N N . ASP A 1 193 ? -4.102 2.482 7.789 1 89.44 193 ASP A N 1
ATOM 1475 C CA . ASP A 1 193 ? -3.113 1.649 8.469 1 89.44 193 ASP A CA 1
ATOM 1476 C C . ASP A 1 193 ? -3.217 1.804 9.984 1 89.44 193 ASP A C 1
ATOM 1478 O O . ASP A 1 193 ? -2.631 2.721 10.562 1 89.44 193 ASP A O 1
ATOM 1482 N N . VAL A 1 194 ? -3.797 0.827 10.57 1 89.31 194 VAL A N 1
ATOM 1483 C CA . VAL A 1 194 ? -4.051 0.87 12.008 1 89.31 194 VAL A CA 1
ATOM 1484 C C . VAL A 1 194 ? -2.729 0.854 12.773 1 89.31 194 VAL A C 1
ATOM 1486 O O . VAL A 1 194 ? -2.586 1.525 13.797 1 89.31 194 VAL A O 1
ATOM 1489 N N . GLU A 1 195 ? -1.796 0.17 12.25 1 85.88 195 GLU A N 1
ATOM 1490 C CA . GLU A 1 195 ? -0.501 0.06 12.914 1 85.88 195 GLU A CA 1
ATOM 1491 C C . GLU A 1 195 ? 0.216 1.406 12.953 1 85.88 195 GLU A C 1
ATOM 1493 O O . GLU A 1 195 ? 0.832 1.759 13.961 1 85.88 195 GLU A O 1
ATOM 1498 N N . LEU A 1 196 ? 0.204 2.064 11.836 1 90 196 LEU A N 1
ATOM 1499 C CA . LEU A 1 196 ? 0.806 3.393 11.797 1 90 196 LEU A CA 1
ATOM 1500 C C . LEU A 1 196 ? 0.16 4.316 12.82 1 90 196 LEU A C 1
ATOM 1502 O O . LEU A 1 196 ? 0.856 5.027 13.547 1 90 196 LEU A O 1
ATOM 1506 N N . ALA A 1 197 ? -1.144 4.293 12.859 1 92.5 197 ALA A N 1
ATOM 1507 C CA . ALA A 1 197 ? -1.872 5.121 13.82 1 92.5 197 ALA A CA 1
ATOM 1508 C C . ALA A 1 197 ? -1.456 4.801 15.25 1 92.5 197 ALA A C 1
ATOM 1510 O O . ALA A 1 197 ? -1.225 5.707 16.062 1 92.5 197 ALA A O 1
ATOM 1511 N N . LEU A 1 198 ? -1.338 3.574 15.539 1 87.75 198 LEU A N 1
ATOM 1512 C CA . LEU A 1 198 ? -0.981 3.141 16.891 1 87.75 198 LEU A CA 1
ATOM 1513 C C . LEU A 1 198 ? 0.427 3.6 17.25 1 87.75 198 LEU A C 1
ATOM 1515 O O . LEU A 1 198 ? 0.709 3.883 18.422 1 87.75 198 LEU A O 1
ATOM 1519 N N . GLU A 1 199 ? 1.22 3.727 16.266 1 88.06 199 GLU A N 1
ATOM 1520 C CA . GLU A 1 199 ? 2.629 4.031 16.484 1 88.06 199 GLU A CA 1
ATOM 1521 C C . GLU A 1 199 ? 2.838 5.52 16.75 1 88.06 199 GLU A C 1
ATOM 1523 O O . GLU A 1 199 ? 3.68 5.898 17.562 1 88.06 199 GLU A O 1
ATOM 1528 N N . VAL A 1 200 ? 1.998 6.34 16.125 1 93.81 200 VAL A N 1
ATOM 1529 C CA . VAL A 1 200 ? 2.461 7.723 16.109 1 93.81 200 VAL A CA 1
ATOM 1530 C C . VAL A 1 200 ? 1.365 8.641 16.641 1 93.81 200 VAL A C 1
ATOM 1532 O O . VAL A 1 200 ? 1.632 9.789 17 1 93.81 200 VAL A O 1
ATOM 1535 N N . SER A 1 201 ? 0.166 8.219 16.688 1 96.69 201 SER A N 1
ATOM 1536 C CA . SER A 1 201 ? -0.918 9.172 16.906 1 96.69 201 SER A CA 1
ATOM 1537 C C . SER A 1 201 ? -1.171 9.383 18.406 1 96.69 201 SER A C 1
ATOM 1539 O O . SER A 1 201 ? -1.007 8.461 19.203 1 96.69 201 SER A O 1
ATOM 1541 N N . ASP A 1 202 ? -1.541 10.57 18.766 1 97.31 202 ASP A N 1
ATOM 1542 C CA . ASP A 1 202 ? -2.025 10.891 20.109 1 97.31 202 ASP A CA 1
ATOM 1543 C C . ASP A 1 202 ? -3.51 10.555 20.234 1 97.31 202 ASP A C 1
ATOM 1545 O O . ASP A 1 202 ? -3.957 10.125 21.312 1 97.31 202 ASP A O 1
ATOM 1549 N N . ARG A 1 203 ? -4.176 10.797 19.25 1 97.88 203 ARG A N 1
ATOM 1550 C CA . ARG A 1 203 ? -5.613 10.57 19.141 1 97.88 203 ARG A CA 1
ATOM 1551 C C . ARG A 1 203 ? -5.977 9.984 17.781 1 97.88 203 ARG A C 1
ATOM 1553 O O . ARG A 1 203 ? -5.277 10.211 16.781 1 97.88 203 ARG A O 1
ATOM 1560 N N . VAL A 1 204 ? -7.066 9.227 17.781 1 97.75 204 VAL A N 1
ATOM 1561 C CA . VAL A 1 204 ? -7.516 8.609 16.547 1 97.75 204 VAL A CA 1
ATOM 1562 C C . VAL A 1 204 ? -9 8.891 16.328 1 97.75 204 VAL A C 1
ATOM 1564 O O . VAL A 1 204 ? -9.766 8.984 17.297 1 97.75 204 VAL A O 1
ATOM 1567 N N . VAL A 1 205 ? -9.328 9.055 15.094 1 98.12 205 VAL A N 1
ATOM 1568 C CA . VAL A 1 205 ? -10.711 9.172 14.633 1 98.12 205 VAL A CA 1
ATOM 1569 C C . VAL A 1 205 ? -10.969 8.148 13.523 1 98.12 205 VAL A C 1
ATOM 1571 O O . VAL A 1 205 ? -10.164 8 12.602 1 98.12 205 VAL A O 1
ATOM 1574 N N . VAL A 1 206 ? -12.039 7.402 13.656 1 98 206 VAL A N 1
ATOM 1575 C CA . VAL A 1 206 ? -12.453 6.477 12.602 1 98 206 VAL A CA 1
ATOM 1576 C C . VAL A 1 206 ? -13.664 7.039 11.859 1 98 206 VAL A C 1
ATOM 1578 O O . VAL A 1 206 ? -14.719 7.254 12.461 1 98 206 VAL A O 1
ATOM 1581 N N . LEU A 1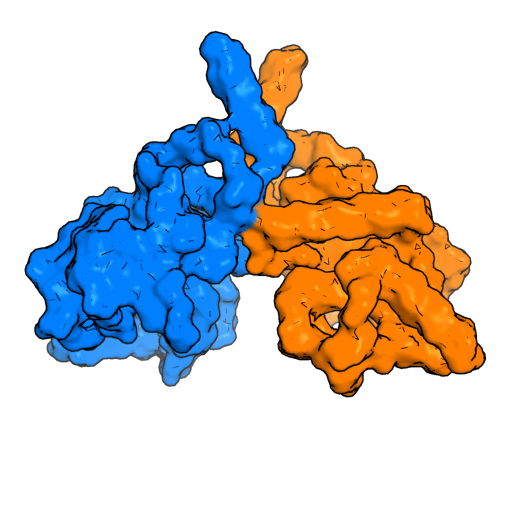 207 ? -13.414 7.34 10.641 1 97.81 207 LEU A N 1
ATOM 1582 C CA . LEU A 1 207 ? -14.484 7.801 9.758 1 97.81 207 LEU A CA 1
ATOM 1583 C C . LEU A 1 207 ? -15.094 6.633 8.992 1 97.81 207 LEU A C 1
ATOM 1585 O O . LEU A 1 207 ? -14.383 5.883 8.32 1 97.81 207 LEU A O 1
ATOM 1589 N N . PHE A 1 208 ? -16.391 6.48 9.141 1 96.75 208 PHE A N 1
ATOM 1590 C CA . PHE A 1 208 ? -17.094 5.391 8.484 1 96.75 208 PHE A CA 1
ATOM 1591 C C . PHE A 1 208 ? -18.453 5.863 7.961 1 96.75 208 PHE A C 1
ATOM 1593 O O . PHE A 1 208 ? -19.25 6.41 8.719 1 96.75 208 PHE A O 1
ATOM 1600 N N . ASN A 1 209 ? -18.656 5.676 6.699 1 94.25 209 ASN A N 1
ATOM 1601 C CA . ASN A 1 209 ? -19.875 6.098 6.027 1 94.25 209 ASN A CA 1
ATOM 1602 C C . ASN A 1 209 ? -20.172 7.574 6.277 1 94.25 209 ASN A C 1
ATOM 1604 O O . ASN A 1 209 ? -21.312 7.945 6.562 1 94.25 209 ASN A O 1
ATOM 1608 N N . GLY A 1 210 ? -19.109 8.344 6.328 1 95.88 210 GLY A N 1
ATOM 1609 C CA . GLY A 1 210 ? -19.234 9.789 6.402 1 95.88 210 GLY A CA 1
ATOM 1610 C C . GLY A 1 210 ? -19.453 10.297 7.816 1 95.88 210 GLY A C 1
ATOM 1611 O O . GLY A 1 210 ? -19.688 11.492 8.023 1 95.88 210 GLY A O 1
ATOM 1612 N N . ARG A 1 211 ? -19.359 9.398 8.766 1 97 211 ARG A N 1
ATOM 1613 C CA . ARG A 1 211 ? -19.547 9.758 10.164 1 97 211 ARG A CA 1
ATOM 1614 C C . ARG A 1 211 ? -18.375 9.273 11.016 1 97 211 ARG A C 1
ATOM 1616 O O . ARG A 1 211 ? -17.672 8.336 10.633 1 97 211 ARG A O 1
ATOM 1623 N N . ILE A 1 212 ? -18.25 9.938 12.109 1 97.5 212 ILE A N 1
ATOM 1624 C CA . ILE A 1 212 ? -17.234 9.484 13.055 1 97.5 212 ILE A CA 1
ATOM 1625 C C . ILE A 1 212 ? -17.75 8.266 13.82 1 97.5 212 ILE A C 1
ATOM 1627 O O . ILE A 1 212 ? -18.734 8.367 14.555 1 97.5 212 ILE A O 1
ATOM 1631 N N . ALA A 1 213 ? -17.109 7.203 13.672 1 97 213 ALA A N 1
ATOM 1632 C CA . ALA A 1 213 ? -17.516 5.957 14.328 1 97 213 ALA A CA 1
ATOM 1633 C C . ALA A 1 213 ? -16.797 5.793 15.664 1 97 213 ALA A C 1
ATOM 1635 O O . ALA A 1 213 ? -17.297 5.105 16.562 1 97 213 ALA A O 1
ATOM 1636 N N . PHE A 1 214 ? -15.68 6.352 15.766 1 97.12 214 PHE A N 1
ATOM 1637 C CA . PHE A 1 214 ? -14.883 6.25 16.984 1 97.12 214 PHE A CA 1
ATOM 1638 C C . PHE A 1 214 ? -13.906 7.418 17.094 1 97.12 214 PHE A C 1
ATOM 1640 O O . PHE A 1 214 ? -13.367 7.879 16.078 1 97.12 214 PHE A O 1
ATOM 1647 N N . GLU A 1 215 ? -13.766 7.914 18.219 1 97.5 215 GLU A N 1
ATOM 1648 C CA . GLU A 1 215 ? -12.75 8.906 18.562 1 97.5 215 GLU A CA 1
ATOM 1649 C C . GLU A 1 215 ? -12.164 8.633 19.938 1 97.5 215 GLU A C 1
ATOM 1651 O O . GLU A 1 215 ? -12.914 8.414 20.906 1 97.5 215 GLU A O 1
ATOM 1656 N N . GLY A 1 216 ? -10.875 8.617 20.031 1 97 216 GLY A N 1
ATOM 1657 C CA . GLY A 1 216 ? -10.25 8.375 21.328 1 97 216 GLY A CA 1
ATOM 1658 C C . GLY A 1 216 ? -8.758 8.109 21.219 1 97 216 GLY A C 1
ATOM 1659 O O . GLY A 1 216 ? -8.117 8.531 20.266 1 97 216 GLY A O 1
ATOM 1660 N N . LYS A 1 217 ? -8.227 7.598 22.281 1 95.75 217 LYS A N 1
ATOM 1661 C CA . LYS A 1 217 ? -6.824 7.195 22.281 1 95.75 217 LYS A CA 1
ATOM 1662 C C . LYS A 1 217 ? -6.59 6.016 21.344 1 95.75 217 LYS A C 1
ATOM 1664 O O . LYS A 1 217 ? -7.496 5.211 21.109 1 95.75 217 LYS A O 1
ATOM 1669 N N . PRO A 1 218 ? -5.406 5.941 20.797 1 92.38 218 PRO A N 1
ATOM 1670 C CA . PRO A 1 218 ? -5.102 4.859 19.859 1 92.38 218 PRO A CA 1
ATOM 1671 C C . PRO A 1 218 ? -5.398 3.477 20.438 1 92.38 218 PRO A C 1
ATOM 1673 O O . PRO A 1 218 ? -5.902 2.602 19.734 1 92.38 218 PRO A O 1
ATOM 1676 N N . GLU A 1 219 ? -5.164 3.266 21.672 1 85.88 219 GLU A N 1
ATOM 1677 C CA . GLU A 1 219 ? -5.383 1.97 22.297 1 85.88 219 GLU A CA 1
ATOM 1678 C C . GLU A 1 219 ? -6.855 1.573 22.25 1 85.88 219 GLU A C 1
ATOM 1680 O O . GLU A 1 219 ? -7.188 0.387 22.312 1 85.88 219 GLU A O 1
ATOM 1685 N N . GLY A 1 220 ? -7.688 2.576 22.188 1 90.06 220 GLY A N 1
ATOM 1686 C CA . GLY A 1 220 ? -9.117 2.309 22.078 1 90.06 220 GLY A CA 1
ATOM 1687 C C . GLY A 1 220 ? -9.5 1.56 20.828 1 90.06 220 GLY A C 1
ATOM 1688 O O . GLY A 1 220 ? -10.555 0.923 20.766 1 90.06 220 GLY A O 1
ATOM 1689 N N . LEU A 1 221 ? -8.672 1.588 19.766 1 89.06 221 LEU A N 1
ATOM 1690 C CA . LEU A 1 221 ? -8.906 0.86 18.516 1 89.06 221 LEU A CA 1
ATOM 1691 C C . LEU A 1 221 ? -8.961 -0.643 18.766 1 89.06 221 LEU A C 1
ATOM 1693 O O . LEU A 1 221 ? -9.656 -1.37 18.062 1 89.06 221 LEU A O 1
ATOM 1697 N N . LEU A 1 222 ? -8.242 -1.071 19.766 1 83.06 222 LEU A N 1
ATOM 1698 C CA . LEU A 1 222 ? -8.148 -2.496 20.062 1 83.06 222 LEU A CA 1
ATOM 1699 C C . LEU A 1 222 ? -9.469 -3.023 20.609 1 83.06 222 LEU A C 1
ATOM 1701 O O . LEU A 1 222 ? -9.695 -4.238 20.641 1 83.06 222 LEU A O 1
ATOM 1705 N N . ASN A 1 223 ? -10.312 -2.104 21.031 1 85.88 223 ASN A N 1
ATOM 1706 C CA . ASN A 1 223 ? -11.602 -2.5 21.578 1 85.88 223 ASN A CA 1
ATOM 1707 C C . ASN A 1 223 ? -12.68 -2.561 20.5 1 85.88 223 ASN A C 1
ATOM 1709 O O . ASN A 1 223 ? -13.812 -2.963 20.766 1 85.88 223 ASN A O 1
ATOM 1713 N N . LEU A 1 224 ? -12.297 -2.242 19.328 1 88.5 224 LEU A N 1
ATOM 1714 C CA . LEU A 1 224 ? -13.258 -2.217 18.219 1 88.5 224 LEU A CA 1
ATOM 1715 C C . LEU A 1 224 ? -13.148 -3.482 17.375 1 88.5 224 LEU A C 1
ATOM 1717 O O . LEU A 1 224 ? -12.102 -4.137 17.359 1 88.5 224 LEU A O 1
ATOM 1721 N N . ASN A 1 225 ? -14.297 -3.846 16.828 1 89.38 225 ASN A N 1
ATOM 1722 C CA . ASN A 1 225 ? -14.234 -4.75 15.68 1 89.38 225 ASN A CA 1
ATOM 1723 C C . ASN A 1 225 ? -13.828 -4.02 14.406 1 89.38 225 ASN A C 1
ATOM 1725 O O . ASN A 1 225 ? -14.68 -3.496 13.68 1 89.38 225 ASN A O 1
ATOM 1729 N N . LEU A 1 226 ? -12.602 -3.951 14.125 1 91.31 226 LEU A N 1
ATOM 1730 C CA . LEU A 1 226 ? -12.039 -3.125 13.062 1 91.31 226 LEU A CA 1
ATOM 1731 C C . LEU A 1 226 ? -12.586 -3.535 11.703 1 91.31 226 LEU A C 1
ATOM 1733 O O . LEU A 1 226 ? -12.742 -2.697 10.812 1 91.31 226 LEU A O 1
ATOM 1737 N N . TRP A 1 227 ? -12.945 -4.805 11.562 1 89.19 227 TRP A N 1
ATOM 1738 C CA . TRP A 1 227 ? -13.484 -5.312 10.305 1 89.19 227 TRP A CA 1
ATOM 1739 C C . TRP A 1 227 ? -14.797 -4.613 9.953 1 89.19 227 TRP A C 1
ATOM 1741 O O . TRP A 1 227 ? -15.07 -4.363 8.773 1 89.19 227 TRP A O 1
ATOM 1751 N N . GLU A 1 228 ? -15.5 -4.34 10.953 1 92.25 228 GLU A N 1
ATOM 1752 C CA . GLU A 1 228 ? -16.797 -3.693 10.758 1 92.25 228 GLU A CA 1
ATOM 1753 C C . GLU A 1 228 ? -16.625 -2.305 10.148 1 92.25 228 GLU A C 1
ATOM 1755 O O . GLU A 1 228 ? -17.531 -1.808 9.469 1 92.25 228 GLU A O 1
ATOM 1760 N N . TYR A 1 229 ? -15.469 -1.771 10.352 1 94.06 229 TYR A N 1
ATOM 1761 C CA . TYR A 1 229 ? -15.227 -0.416 9.867 1 94.06 229 TYR A CA 1
ATOM 1762 C C . TYR A 1 229 ? -14.312 -0.427 8.648 1 94.06 229 TYR A C 1
ATOM 1764 O O . TYR A 1 229 ? -13.727 0.6 8.289 1 94.06 229 TYR A O 1
ATOM 1772 N N . GLY A 1 230 ? -14.117 -1.586 8.102 1 92.62 230 GLY A N 1
ATOM 1773 C CA . GLY A 1 230 ? -13.312 -1.712 6.895 1 92.62 230 GLY A CA 1
ATOM 1774 C C . GLY A 1 230 ? -11.82 -1.586 7.156 1 92.62 230 GLY A C 1
ATOM 1775 O O . GLY A 1 230 ? -11.055 -1.259 6.25 1 92.62 230 GLY A O 1
ATOM 1776 N N . LEU A 1 231 ? -11.461 -1.778 8.367 1 92.5 231 LEU A N 1
ATOM 1777 C CA . LEU A 1 231 ? -10.055 -1.736 8.75 1 92.5 231 LEU A CA 1
ATOM 1778 C C . LEU A 1 231 ? -9.516 -3.143 8.992 1 92.5 231 LEU A C 1
ATOM 1780 O O . LEU A 1 231 ? -10.281 -4.066 9.281 1 92.5 231 LEU A O 1
ATOM 1784 N N . ARG A 1 232 ? -8.297 -3.217 8.828 1 87.38 232 ARG A N 1
ATOM 1785 C CA . ARG A 1 232 ? -7.656 -4.52 8.969 1 87.38 232 ARG A CA 1
ATOM 1786 C C . ARG A 1 232 ? -7.492 -4.898 10.438 1 87.38 232 ARG A C 1
ATOM 1788 O O . ARG A 1 232 ? -7.113 -4.062 11.258 1 87.38 232 ARG A O 1
ATOM 1795 N N . GLU A 1 233 ? -8.086 -6.16 10.703 1 80.75 233 GLU A N 1
ATOM 1796 C CA . GLU A 1 233 ? -7.852 -6.738 12.023 1 80.75 233 GLU A CA 1
ATOM 1797 C C . GLU A 1 233 ? -6.949 -7.969 11.938 1 80.75 233 GLU A C 1
ATOM 1799 O O . GLU A 1 233 ? -7.375 -9.023 11.461 1 80.75 233 GLU A O 1
ATOM 1804 N N . THR A 1 234 ? -5.863 -7.82 12.07 1 66.69 234 THR A N 1
ATOM 1805 C CA . THR A 1 234 ? -4.949 -8.953 11.922 1 66.69 234 THR A CA 1
ATOM 1806 C C . THR A 1 234 ? -4.996 -9.852 13.156 1 66.69 234 THR A C 1
ATOM 1808 O O . THR A 1 234 ? -5.582 -9.484 14.172 1 66.69 234 THR A O 1
ATOM 1811 N N . ARG A 1 235 ? -4.625 -11.07 12.922 1 66.56 235 ARG A N 1
ATOM 1812 C CA . ARG A 1 235 ? -4.531 -12.047 14 1 66.56 235 ARG A CA 1
ATOM 1813 C C . ARG A 1 235 ? -3.85 -11.445 15.227 1 66.56 235 ARG A C 1
ATOM 1815 O O . ARG A 1 235 ? -4.227 -11.75 16.359 1 66.56 235 ARG A O 1
ATOM 1822 N N . TRP A 1 236 ? -3.182 -10.5 14.953 1 61.38 236 TRP A N 1
ATOM 1823 C CA . TRP A 1 236 ? -2.377 -9.93 16.031 1 61.38 236 TRP A CA 1
ATOM 1824 C C . TRP A 1 236 ? -3.195 -8.953 16.859 1 61.38 236 TRP A C 1
ATOM 1826 O O . TRP A 1 236 ? -3.041 -8.883 18.094 1 61.38 236 TRP A O 1
ATOM 1836 N N . ILE A 1 237 ? -3.984 -8.219 16.141 1 68.38 237 ILE A N 1
ATOM 1837 C CA . ILE A 1 237 ? -4.906 -7.348 16.875 1 68.38 237 ILE A CA 1
ATOM 1838 C C . ILE A 1 237 ? -5.789 -8.188 17.781 1 68.38 237 ILE A C 1
ATOM 1840 O O . ILE A 1 237 ? -6.055 -7.801 18.922 1 68.38 237 ILE A O 1
ATOM 1844 N N . GLU A 1 238 ? -6.043 -9.367 17.328 1 68.06 238 GLU A N 1
ATOM 1845 C CA . GLU A 1 238 ? -6.844 -10.289 18.125 1 68.06 238 GLU A CA 1
ATOM 1846 C C . GLU A 1 238 ? -6.07 -10.781 19.344 1 68.06 238 GLU A C 1
ATOM 1848 O O . GLU A 1 238 ? -6.629 -10.883 20.438 1 68.06 238 GLU A O 1
ATOM 1853 N N . LEU A 1 239 ? -4.871 -10.984 19.156 1 67.56 239 LEU A N 1
ATOM 1854 C CA . LEU A 1 239 ? -4.039 -11.461 20.25 1 67.56 239 LEU A CA 1
ATOM 1855 C C . LEU A 1 239 ? -3.84 -10.367 21.297 1 67.56 239 LEU A C 1
ATOM 1857 O O . LEU A 1 239 ? -3.883 -10.641 22.5 1 67.56 239 LEU A O 1
ATOM 1861 N N . MET A 1 240 ? -3.658 -9.195 20.75 1 67.75 240 MET A N 1
ATOM 1862 C CA . MET A 1 240 ? -3.51 -8.062 21.656 1 67.75 240 MET A CA 1
ATOM 1863 C C . MET A 1 240 ? -4.773 -7.859 22.484 1 67.75 240 MET A C 1
ATOM 1865 O O . MET A 1 240 ? -4.699 -7.578 23.688 1 67.75 240 MET A O 1
ATOM 1869 N N . ARG A 1 241 ? -5.734 -8.047 21.797 1 70 241 ARG A N 1
ATOM 1870 C CA . ARG A 1 241 ? -7.027 -7.922 22.469 1 70 241 ARG A CA 1
ATOM 1871 C C . ARG A 1 241 ? -7.16 -8.938 23.594 1 70 241 ARG A C 1
ATOM 1873 O O . ARG A 1 241 ? -7.621 -8.594 24.688 1 70 241 ARG A O 1
ATOM 1880 N N . ARG A 1 242 ? -6.719 -10.086 23.359 1 67.88 242 ARG A N 1
ATOM 1881 C CA . ARG A 1 242 ? -6.824 -11.164 24.344 1 67.88 242 ARG A CA 1
ATOM 1882 C C . ARG A 1 242 ? -5.879 -10.922 25.516 1 67.88 242 ARG A C 1
ATOM 1884 O O . ARG A 1 242 ? -6.223 -11.203 26.672 1 67.88 242 ARG A O 1
ATOM 1891 N N . SER A 1 243 ? -4.68 -10.484 25.141 1 63.69 243 SER A N 1
ATOM 1892 C CA . SER A 1 243 ? -3.713 -10.227 26.188 1 63.69 243 SER A CA 1
ATOM 1893 C C . SER A 1 243 ? -4.168 -9.078 27.094 1 63.69 243 SER A C 1
ATOM 1895 O O . SER A 1 243 ? -3.916 -9.086 28.297 1 63.69 243 SER A O 1
ATOM 1897 N N . LEU A 1 244 ? -4.625 -8.125 26.391 1 59.53 244 LEU A N 1
ATOM 1898 C CA . LEU A 1 244 ? -5.152 -7.012 27.172 1 59.53 244 LEU A CA 1
ATOM 1899 C C . LEU A 1 244 ? -6.348 -7.453 28.016 1 59.53 244 LEU A C 1
ATOM 1901 O O . LEU A 1 244 ? -6.547 -6.953 29.125 1 59.53 244 LEU A O 1
ATOM 1905 N N . ILE A 1 245 ? -7.121 -8.297 27.375 1 53.47 245 ILE A N 1
ATOM 1906 C CA . ILE A 1 245 ? -8.25 -8.836 28.125 1 53.47 245 ILE A CA 1
ATOM 1907 C C . ILE A 1 245 ? -7.75 -9.773 29.219 1 53.47 245 ILE A C 1
ATOM 1909 O O . ILE A 1 245 ? -8.25 -9.75 30.344 1 53.47 245 ILE A O 1
ATOM 1913 N N . GLU A 1 246 ? -6.902 -10.688 28.75 1 51.03 246 GLU A N 1
ATOM 1914 C CA . GLU A 1 246 ? -6.441 -11.641 29.75 1 51.03 246 GLU A CA 1
ATOM 1915 C C . GLU A 1 246 ? -5.574 -10.953 30.812 1 51.03 246 GLU A C 1
ATOM 1917 O O . GLU A 1 246 ? -5.453 -11.438 31.938 1 51.03 246 GLU A O 1
ATOM 1922 N N . GLY A 1 247 ? -4.773 -10.109 30.453 1 45.19 247 GLY A N 1
ATOM 1923 C CA . GLY A 1 247 ? -4.012 -9.469 31.5 1 45.19 247 GLY A CA 1
ATOM 1924 C C . GLY A 1 247 ? -4.875 -8.656 32.469 1 45.19 247 GLY A C 1
ATOM 1925 O O . GLY A 1 247 ? -4.359 -7.98 33.344 1 45.19 247 GLY A O 1
ATOM 1926 N N . HIS A 1 248 ? -6.129 -8.305 32.125 1 39.59 248 HIS A N 1
ATOM 1927 C CA . HIS A 1 248 ? -6.941 -7.953 33.281 1 39.59 248 HIS A CA 1
ATOM 1928 C C . HIS A 1 248 ? -7.496 -9.195 33.969 1 39.59 248 HIS A C 1
ATOM 1930 O O . HIS A 1 248 ? -7.816 -10.188 33.312 1 39.59 248 HIS A O 1
ATOM 1936 N N . MET B 1 1 ? 5.812 -29.078 -9.508 1 95.12 1 MET B N 1
ATOM 1937 C CA . MET B 1 1 ? 6.641 -28.281 -8.602 1 95.12 1 MET B CA 1
ATOM 1938 C C . MET B 1 1 ? 7.488 -27.281 -9.383 1 95.12 1 MET B C 1
ATOM 1940 O O . MET B 1 1 ? 7.883 -27.562 -10.523 1 95.12 1 MET B O 1
ATOM 1944 N N . ILE B 1 2 ? 7.621 -26.125 -8.789 1 97.25 2 ILE B N 1
ATOM 1945 C CA . ILE B 1 2 ? 8.609 -25.188 -9.305 1 97.25 2 ILE B CA 1
ATOM 1946 C C . ILE B 1 2 ? 9.898 -25.297 -8.5 1 97.25 2 ILE B C 1
ATOM 1948 O O . ILE B 1 2 ? 9.875 -25.219 -7.266 1 97.25 2 ILE B O 1
ATOM 1952 N N . LEU B 1 3 ? 10.969 -25.531 -9.195 1 97.62 3 LEU B N 1
ATOM 1953 C CA . LEU B 1 3 ? 12.273 -25.656 -8.547 1 97.62 3 LEU B CA 1
ATOM 1954 C C . LEU B 1 3 ? 13.234 -24.578 -9.055 1 97.62 3 LEU B C 1
ATOM 1956 O O . LEU B 1 3 ? 13.469 -24.469 -10.258 1 97.62 3 LEU B O 1
ATOM 1960 N N . VAL B 1 4 ? 13.68 -23.766 -8.18 1 97.5 4 VAL B N 1
ATOM 1961 C CA . VAL B 1 4 ? 14.688 -22.734 -8.461 1 97.5 4 VAL B CA 1
ATOM 1962 C C . VAL B 1 4 ? 16.031 -23.188 -7.91 1 97.5 4 VAL B C 1
ATOM 1964 O O . VAL B 1 4 ? 16.203 -23.344 -6.695 1 97.5 4 VAL B O 1
ATOM 1967 N N . GLU B 1 5 ? 16.922 -23.328 -8.797 1 97.62 5 GLU B N 1
ATOM 1968 C CA . GLU B 1 5 ? 18.219 -23.859 -8.398 1 97.62 5 GLU B CA 1
ATOM 1969 C C . GLU B 1 5 ? 19.344 -22.859 -8.688 1 97.62 5 GLU B C 1
ATOM 1971 O O . GLU B 1 5 ? 19.766 -22.719 -9.828 1 97.62 5 GLU B O 1
ATOM 1976 N N . SER B 1 6 ? 19.859 -22.281 -7.625 1 97.31 6 SER B N 1
ATOM 1977 C CA . SER B 1 6 ? 21.031 -21.406 -7.617 1 97.31 6 SER B CA 1
ATOM 1978 C C . SER B 1 6 ? 20.953 -20.359 -8.719 1 97.31 6 SER B C 1
ATOM 1980 O O . SER B 1 6 ? 21.875 -20.219 -9.523 1 97.31 6 SER B O 1
ATOM 1982 N N . ILE B 1 7 ? 19.922 -19.656 -8.758 1 96.12 7 ILE B N 1
ATOM 1983 C CA . ILE B 1 7 ? 19.703 -18.703 -9.844 1 96.12 7 ILE B CA 1
ATOM 1984 C C . ILE B 1 7 ? 20.438 -17.406 -9.547 1 96.12 7 ILE B C 1
ATOM 1986 O O . ILE B 1 7 ? 20.453 -16.938 -8.406 1 96.12 7 ILE B O 1
ATOM 1990 N N . HIS B 1 8 ? 21.141 -16.969 -10.523 1 96.5 8 HIS B N 1
ATOM 1991 C CA . HIS B 1 8 ? 21.781 -15.656 -10.547 1 96.5 8 HIS B CA 1
ATOM 1992 C C . HIS B 1 8 ? 21.203 -14.797 -11.672 1 96.5 8 HIS B C 1
ATOM 1994 O O . HIS B 1 8 ? 20.859 -15.32 -12.734 1 96.5 8 HIS B O 1
ATOM 2000 N N . HIS B 1 9 ? 21.047 -13.609 -11.414 1 95.81 9 HIS B N 1
ATOM 2001 C CA . HIS B 1 9 ? 20.578 -12.688 -12.438 1 95.81 9 HIS B CA 1
ATOM 2002 C C . HIS B 1 9 ? 21.172 -11.297 -12.234 1 95.81 9 HIS B C 1
ATOM 2004 O O . HIS B 1 9 ? 21.172 -10.766 -11.117 1 95.81 9 HIS B O 1
ATOM 2010 N N . SER B 1 10 ? 21.703 -10.727 -13.273 1 93.25 10 SER B N 1
ATOM 2011 C CA . SER B 1 10 ? 22.25 -9.383 -13.234 1 93.25 10 SER B CA 1
ATOM 2012 C C . SER B 1 10 ? 21.484 -8.445 -14.164 1 93.25 10 SER B C 1
ATOM 2014 O O . SER B 1 10 ? 20.984 -8.867 -15.211 1 93.25 10 SER B O 1
ATOM 2016 N N . ARG B 1 11 ? 21.281 -7.273 -13.68 1 85.94 11 ARG B N 1
ATOM 2017 C CA . ARG B 1 11 ? 20.656 -6.215 -14.461 1 85.94 11 ARG B CA 1
ATOM 2018 C C . ARG B 1 11 ? 21.5 -4.938 -14.422 1 85.94 11 ARG B C 1
ATOM 2020 O O . ARG B 1 11 ? 21.797 -4.422 -13.344 1 85.94 11 ARG B O 1
ATOM 2027 N N . ASN B 1 12 ? 21.766 -4.387 -15.586 1 86.12 12 ASN B N 1
ATOM 2028 C CA . ASN B 1 12 ? 22.562 -3.166 -15.703 1 86.12 12 ASN B CA 1
ATOM 2029 C C . ASN B 1 12 ? 23.844 -3.25 -14.875 1 86.12 12 ASN B C 1
ATOM 2031 O O . ASN B 1 12 ? 24.156 -2.336 -14.109 1 86.12 12 ASN B O 1
ATOM 2035 N N . GLY B 1 13 ? 24.469 -4.34 -14.875 1 85.75 13 GLY B N 1
ATOM 2036 C CA . GLY B 1 13 ? 25.75 -4.527 -14.219 1 85.75 13 GLY B CA 1
ATOM 2037 C C . GLY B 1 13 ? 25.641 -4.82 -12.734 1 85.75 13 GLY B C 1
ATOM 2038 O O . GLY B 1 13 ? 26.641 -5.059 -12.062 1 85.75 13 GLY B O 1
ATOM 2039 N N . LYS B 1 14 ? 24.5 -4.781 -12.203 1 90.62 14 LYS B N 1
ATOM 2040 C CA . LYS B 1 14 ? 24.312 -5.074 -10.781 1 90.62 14 LYS B CA 1
ATOM 2041 C C . LYS B 1 14 ? 23.641 -6.438 -10.594 1 90.62 14 LYS B C 1
ATOM 2043 O O . LYS B 1 14 ? 22.656 -6.754 -11.266 1 90.62 14 LYS B O 1
ATOM 2048 N N . GLU B 1 15 ? 24.25 -7.258 -9.773 1 93.94 15 GLU B N 1
ATOM 2049 C CA . GLU B 1 15 ? 23.672 -8.562 -9.477 1 93.94 15 GLU B CA 1
ATOM 2050 C C . GLU B 1 15 ? 22.453 -8.438 -8.57 1 93.94 15 GLU B C 1
ATOM 2052 O O . GLU B 1 15 ? 22.562 -7.992 -7.43 1 93.94 15 GLU B O 1
ATOM 2057 N N . VAL B 1 16 ? 21.344 -8.859 -9.109 1 95.19 16 VAL B N 1
ATOM 2058 C CA . VAL B 1 16 ? 20.062 -8.703 -8.414 1 95.19 16 VAL B CA 1
ATOM 2059 C C . VAL B 1 16 ? 19.75 -9.977 -7.629 1 95.19 16 VAL B C 1
ATOM 2061 O O . VAL B 1 16 ? 19.25 -9.914 -6.504 1 95.19 16 VAL B O 1
ATOM 2064 N N . LEU B 1 17 ? 19.969 -11.117 -8.242 1 97.56 17 LEU B N 1
ATOM 2065 C CA . LEU B 1 17 ? 19.812 -12.414 -7.594 1 97.56 17 LEU B CA 1
ATOM 2066 C C . LEU B 1 17 ? 21.172 -13.117 -7.465 1 97.56 17 LEU B C 1
ATOM 2068 O O . LEU B 1 17 ? 21.953 -13.117 -8.414 1 97.56 17 LEU B O 1
ATOM 2072 N N . ARG B 1 18 ? 21.453 -13.648 -6.32 1 97.06 18 ARG B N 1
ATOM 2073 C CA . ARG B 1 18 ? 22.797 -14.133 -5.992 1 97.06 18 ARG B CA 1
ATOM 2074 C C . ARG B 1 18 ? 22.75 -15.57 -5.488 1 97.06 18 ARG B C 1
ATOM 2076 O O . ARG B 1 18 ? 23.172 -15.859 -4.371 1 97.06 18 ARG B O 1
ATOM 2083 N N . GLY B 1 19 ? 22.312 -16.453 -6.32 1 97.12 19 GLY B N 1
ATOM 2084 C CA . GLY B 1 19 ? 22.312 -17.859 -5.98 1 97.12 19 GLY B CA 1
ATOM 2085 C C . GLY B 1 19 ? 21.109 -18.281 -5.16 1 97.12 19 GLY B C 1
ATOM 2086 O O . GLY B 1 19 ? 21.25 -18.906 -4.109 1 97.12 19 GLY B O 1
ATOM 2087 N N . VAL B 1 20 ? 19.953 -18 -5.656 1 97.5 20 VAL B N 1
ATOM 2088 C CA . VAL B 1 20 ? 18.719 -18.234 -4.926 1 97.5 20 VAL B CA 1
ATOM 2089 C C . VAL B 1 20 ? 18.234 -19.656 -5.172 1 97.5 20 VAL B C 1
ATOM 2091 O O . VAL B 1 20 ? 18.203 -20.125 -6.312 1 97.5 20 VAL B O 1
ATOM 2094 N N . ASN B 1 21 ? 17.953 -20.406 -4.148 1 97.88 21 ASN B N 1
ATOM 2095 C CA . ASN B 1 21 ? 17.297 -21.703 -4.164 1 97.88 21 ASN B CA 1
ATOM 2096 C C . ASN B 1 21 ? 15.906 -21.641 -3.531 1 97.88 21 ASN B C 1
ATOM 2098 O O . ASN B 1 21 ? 15.734 -21.047 -2.467 1 97.88 21 ASN B O 1
ATOM 2102 N N . MET B 1 22 ? 14.992 -22.203 -4.242 1 96.62 22 MET B N 1
ATOM 2103 C CA . MET B 1 22 ? 13.633 -22.188 -3.711 1 96.62 22 MET B CA 1
ATOM 2104 C C . MET B 1 22 ? 12.758 -23.203 -4.434 1 96.62 22 MET B C 1
ATOM 2106 O O . MET B 1 22 ? 13.094 -23.656 -5.531 1 96.62 22 MET B O 1
ATOM 2110 N N . SER B 1 23 ? 11.68 -23.547 -3.793 1 97.94 23 SER B N 1
ATOM 2111 C CA . SER B 1 23 ? 10.711 -24.422 -4.457 1 97.94 23 SER B CA 1
ATOM 2112 C C . SER B 1 23 ? 9.281 -24.016 -4.113 1 97.94 23 SER B C 1
ATOM 2114 O O . SER B 1 23 ? 9.047 -23.312 -3.123 1 97.94 23 SER B O 1
ATOM 2116 N N . LEU B 1 24 ? 8.438 -24.391 -4.906 1 98.12 24 LEU B N 1
ATOM 2117 C CA . LEU B 1 24 ? 7.004 -24.188 -4.715 1 98.12 24 LEU B CA 1
ATOM 2118 C C . LEU B 1 24 ? 6.215 -25.406 -5.176 1 98.12 24 LEU B C 1
ATOM 2120 O O . LEU B 1 24 ? 6.324 -25.828 -6.336 1 98.12 24 LEU B O 1
ATOM 2124 N N . ASP B 1 25 ? 5.457 -25.969 -4.293 1 97.75 25 ASP B N 1
ATOM 2125 C CA . ASP B 1 25 ? 4.641 -27.141 -4.613 1 97.75 25 ASP B CA 1
ATOM 2126 C C . ASP B 1 25 ? 3.213 -26.734 -4.961 1 97.75 25 ASP B C 1
ATOM 2128 O O . ASP B 1 25 ? 2.77 -25.641 -4.605 1 97.75 25 ASP B O 1
ATOM 2132 N N . ARG B 1 26 ? 2.562 -27.625 -5.715 1 96.75 26 ARG B N 1
ATOM 2133 C CA . ARG B 1 26 ? 1.118 -27.484 -5.855 1 96.75 26 ARG B CA 1
ATOM 2134 C C . ARG B 1 26 ? 0.424 -27.562 -4.5 1 96.75 26 ARG B C 1
ATOM 2136 O O . ARG B 1 26 ? 0.878 -28.281 -3.604 1 96.75 26 ARG B O 1
ATOM 2143 N N . GLY B 1 27 ? -0.557 -26.766 -4.375 1 96.75 27 GLY B N 1
ATOM 2144 C CA . GLY B 1 27 ? -1.327 -26.797 -3.143 1 96.75 27 GLY B CA 1
ATOM 2145 C C . GLY B 1 27 ? -0.632 -26.109 -1.983 1 96.75 27 GLY B C 1
ATOM 2146 O O . GLY B 1 27 ? -1.049 -26.234 -0.832 1 96.75 27 GLY B O 1
ATOM 2147 N N . GLU B 1 28 ? 0.389 -25.391 -2.275 1 98 28 GLU B N 1
ATOM 2148 C CA . GLU B 1 28 ? 1.156 -24.656 -1.277 1 98 28 GLU B CA 1
ATOM 2149 C C . GLU B 1 28 ? 1.059 -23.141 -1.51 1 98 28 GLU B C 1
ATOM 2151 O O . GLU B 1 28 ? 1.018 -22.688 -2.654 1 98 28 GLU B O 1
ATOM 2156 N N . VAL B 1 29 ? 0.956 -22.469 -0.438 1 98.44 29 VAL B N 1
ATOM 2157 C CA . VAL B 1 29 ? 1.125 -21.016 -0.512 1 98.44 29 VAL B CA 1
ATOM 2158 C C . VAL B 1 29 ? 2.494 -20.625 0.037 1 98.44 29 VAL B C 1
ATOM 2160 O O . VAL B 1 29 ? 2.775 -20.828 1.222 1 98.44 29 VAL B O 1
ATOM 2163 N N . LEU B 1 30 ? 3.336 -20.141 -0.789 1 98.69 30 LEU B N 1
ATOM 2164 C CA . LEU B 1 30 ? 4.656 -19.641 -0.422 1 98.69 30 LEU B CA 1
ATOM 2165 C C . LEU B 1 30 ? 4.699 -18.125 -0.51 1 98.69 30 LEU B C 1
ATOM 2167 O O . LEU B 1 30 ? 4.383 -17.547 -1.554 1 98.69 30 LEU B O 1
ATOM 2171 N N . ALA B 1 31 ? 5.016 -17.5 0.575 1 98.38 31 ALA B N 1
ATOM 2172 C CA . ALA B 1 31 ? 5.199 -16.047 0.555 1 98.38 31 ALA B CA 1
ATOM 2173 C C . ALA B 1 31 ? 6.668 -15.688 0.353 1 98.38 31 ALA B C 1
ATOM 2175 O O . ALA B 1 31 ? 7.543 -16.188 1.064 1 98.38 31 ALA B O 1
ATOM 2176 N N . LEU B 1 32 ? 6.914 -14.945 -0.622 1 98.31 32 LEU B N 1
ATOM 2177 C CA . LEU B 1 32 ? 8.219 -14.344 -0.861 1 98.31 32 LEU B CA 1
ATOM 2178 C C . LEU B 1 32 ? 8.258 -12.906 -0.34 1 98.31 32 LEU B C 1
ATOM 2180 O O . LEU B 1 32 ? 7.715 -12 -0.969 1 98.31 32 LEU B O 1
ATOM 2184 N N . LEU B 1 33 ? 8.922 -12.742 0.779 1 97.62 33 LEU B N 1
ATOM 2185 C CA . LEU B 1 33 ? 8.992 -11.453 1.46 1 97.62 33 LEU B CA 1
ATOM 2186 C C . LEU B 1 33 ? 10.336 -10.773 1.198 1 97.62 33 LEU B C 1
ATOM 2188 O O . LEU B 1 33 ? 11.312 -11.438 0.85 1 97.62 33 LEU B O 1
ATOM 2192 N N . GLY B 1 34 ? 10.383 -9.531 1.439 1 95.69 34 GLY B N 1
ATOM 2193 C CA . GLY B 1 34 ? 11.57 -8.719 1.277 1 95.69 34 GLY B CA 1
ATOM 2194 C C . GLY B 1 34 ? 11.258 -7.254 1.008 1 95.69 34 GLY B C 1
ATOM 2195 O O . GLY B 1 34 ? 10.125 -6.91 0.663 1 95.69 34 GLY B O 1
ATOM 2196 N N . PRO B 1 35 ? 12.227 -6.449 1.195 1 93.81 35 PRO B N 1
ATOM 2197 C CA . PRO B 1 35 ? 12.016 -5.027 0.916 1 93.81 35 PRO B CA 1
ATOM 2198 C C . PRO B 1 35 ? 11.922 -4.727 -0.578 1 93.81 35 PRO B C 1
ATOM 2200 O O . PRO B 1 35 ? 12.172 -5.605 -1.405 1 93.81 35 PRO B O 1
ATOM 2203 N N . ASN B 1 36 ? 11.453 -3.523 -0.85 1 88.5 36 ASN B N 1
ATOM 2204 C CA . ASN B 1 36 ? 11.461 -3.1 -2.246 1 88.5 36 ASN B CA 1
ATOM 2205 C C . ASN B 1 36 ? 12.859 -3.156 -2.842 1 88.5 36 ASN B C 1
ATOM 2207 O O . ASN B 1 36 ? 13.836 -2.781 -2.186 1 88.5 36 ASN B O 1
ATOM 2211 N N . GLY B 1 37 ? 13.008 -3.723 -3.973 1 88.62 37 GLY B N 1
ATOM 2212 C CA . GLY B 1 37 ? 14.289 -3.807 -4.645 1 88.62 37 GLY B CA 1
ATOM 2213 C C . GLY B 1 37 ? 15.078 -5.047 -4.27 1 88.62 37 GLY B C 1
ATOM 2214 O O . GLY B 1 37 ? 16.203 -5.25 -4.754 1 88.62 37 GLY B O 1
ATOM 2215 N N . ALA B 1 38 ? 14.5 -5.898 -3.494 1 93.38 38 ALA B N 1
ATOM 2216 C CA . ALA B 1 38 ? 15.219 -7.074 -3.012 1 93.38 38 ALA B CA 1
ATOM 2217 C C . ALA B 1 38 ? 15.383 -8.109 -4.121 1 93.38 38 ALA B C 1
ATOM 2219 O O . ALA B 1 38 ? 16.172 -9.047 -3.988 1 93.38 38 ALA B O 1
ATOM 2220 N N . GLY B 1 39 ? 14.617 -7.988 -5.199 1 93.94 39 GLY B N 1
ATOM 2221 C CA . GLY B 1 39 ? 14.695 -8.922 -6.312 1 93.94 39 GLY B CA 1
ATOM 2222 C C . GLY B 1 39 ? 13.492 -9.852 -6.395 1 93.94 39 GLY B C 1
ATOM 2223 O O . GLY B 1 39 ? 13.508 -10.82 -7.156 1 93.94 39 GLY B O 1
ATOM 2224 N N . LYS B 1 40 ? 12.492 -9.594 -5.664 1 95.88 40 LYS B N 1
ATOM 2225 C CA . LYS B 1 40 ? 11.328 -10.477 -5.594 1 95.88 40 LYS B CA 1
ATOM 2226 C C . LYS B 1 40 ? 10.672 -10.625 -6.961 1 95.88 40 LYS B C 1
ATOM 2228 O O . LYS B 1 40 ? 10.453 -11.742 -7.434 1 95.88 40 LYS B O 1
ATOM 2233 N N . THR B 1 41 ? 10.398 -9.461 -7.609 1 93.5 41 THR B N 1
ATOM 2234 C CA . THR B 1 41 ? 9.75 -9.453 -8.914 1 93.5 41 THR B CA 1
ATOM 2235 C C . THR B 1 41 ? 10.648 -10.086 -9.969 1 93.5 41 THR B C 1
ATOM 2237 O O . THR B 1 41 ? 10.18 -10.812 -10.844 1 93.5 41 THR B O 1
ATOM 2240 N N . THR B 1 42 ? 11.938 -9.805 -9.852 1 94.38 42 THR B N 1
ATOM 2241 C CA . THR B 1 42 ? 12.906 -10.414 -10.766 1 94.38 42 THR B CA 1
ATOM 2242 C C . THR B 1 42 ? 12.883 -11.93 -10.641 1 94.38 42 THR B C 1
ATOM 2244 O O . THR B 1 42 ? 12.859 -12.641 -11.648 1 94.38 42 THR B O 1
ATOM 2247 N N . LEU B 1 43 ? 12.844 -12.383 -9.422 1 96.19 43 LEU B N 1
ATOM 2248 C CA . LEU B 1 43 ? 12.781 -13.82 -9.18 1 96.19 43 LEU B CA 1
ATOM 2249 C C . LEU B 1 43 ? 11.492 -14.414 -9.742 1 96.19 43 LEU B C 1
ATOM 2251 O O . LEU B 1 43 ? 11.516 -15.438 -10.43 1 96.19 43 LEU B O 1
ATOM 2255 N N . ALA B 1 44 ? 10.398 -13.758 -9.492 1 95.06 44 ALA B N 1
ATOM 2256 C CA . ALA B 1 44 ? 9.094 -14.242 -9.93 1 95.06 44 ALA B CA 1
ATOM 2257 C C . ALA B 1 44 ? 9.031 -14.367 -11.445 1 95.06 44 ALA B C 1
ATOM 2259 O O . ALA B 1 44 ? 8.445 -15.32 -11.977 1 95.06 44 ALA B O 1
ATOM 2260 N N . LYS B 1 45 ? 9.664 -13.453 -12.125 1 94.69 45 LYS B N 1
ATOM 2261 C CA . LYS B 1 45 ? 9.641 -13.445 -13.586 1 94.69 45 LYS B CA 1
ATOM 2262 C C . LYS B 1 45 ? 10.438 -14.617 -14.148 1 94.69 45 LYS B C 1
ATOM 2264 O O . LYS B 1 45 ? 10.281 -14.969 -15.32 1 94.69 45 LYS B O 1
ATOM 2269 N N . HIS B 1 46 ? 11.289 -15.227 -13.391 1 95.44 46 HIS B N 1
ATOM 2270 C CA . HIS B 1 46 ? 12.023 -16.406 -13.828 1 95.44 46 HIS B CA 1
ATOM 2271 C C . HIS B 1 46 ? 11.141 -17.656 -13.773 1 95.44 46 HIS B C 1
ATOM 2273 O O . HIS B 1 46 ? 11.453 -18.672 -14.414 1 95.44 46 HIS B O 1
ATOM 2279 N N . LEU B 1 47 ? 10.07 -17.547 -13.008 1 94.81 47 LEU B N 1
ATOM 2280 C CA . LEU B 1 47 ? 9.25 -18.734 -12.781 1 94.81 47 LEU B CA 1
ATOM 2281 C C . LEU B 1 47 ? 8.32 -18.984 -13.953 1 94.81 47 LEU B C 1
ATOM 2283 O O . LEU B 1 47 ? 7.836 -20.094 -14.141 1 94.81 47 LEU B O 1
ATOM 2287 N N . ASN B 1 48 ? 8.023 -17.953 -14.711 1 90.5 48 ASN B N 1
ATOM 2288 C CA . ASN B 1 48 ? 7.156 -18.141 -15.867 1 90.5 48 ASN B CA 1
ATOM 2289 C C . ASN B 1 48 ? 7.891 -17.859 -17.172 1 90.5 48 ASN B C 1
ATOM 2291 O O . ASN B 1 48 ? 7.262 -17.688 -18.219 1 90.5 48 ASN B O 1
ATOM 2295 N N . GLY B 1 49 ? 9.188 -17.609 -17.047 1 90.62 49 GLY B N 1
ATOM 2296 C CA . GLY B 1 49 ? 10.031 -17.531 -18.234 1 90.62 49 GLY B CA 1
ATOM 2297 C C . GLY B 1 49 ? 10.148 -16.125 -18.797 1 90.62 49 GLY B C 1
ATOM 2298 O O . GLY B 1 49 ? 10.781 -15.914 -19.828 1 90.62 49 GLY B O 1
ATOM 2299 N N . LEU B 1 50 ? 9.523 -15.133 -18.219 1 90.88 50 LEU B N 1
ATOM 2300 C CA . LEU B 1 50 ? 9.672 -13.75 -18.656 1 90.88 50 LEU B CA 1
ATOM 2301 C C . LEU B 1 50 ? 11.125 -13.305 -18.594 1 90.88 50 LEU B C 1
ATOM 2303 O O . LEU B 1 50 ? 11.555 -12.453 -19.375 1 90.88 50 LEU B O 1
ATOM 2307 N N . LEU B 1 51 ? 11.836 -13.883 -17.656 1 92.44 51 LEU B N 1
ATOM 2308 C CA . LEU B 1 51 ? 13.281 -13.719 -17.547 1 92.44 51 LEU B CA 1
ATOM 2309 C C . LEU B 1 51 ? 13.984 -15.07 -17.547 1 92.44 51 LEU B C 1
ATOM 2311 O O . LEU B 1 51 ? 13.43 -16.062 -17.078 1 92.44 51 LEU B O 1
ATOM 2315 N N . LYS B 1 52 ? 15.102 -15.086 -18.109 1 92.81 52 LYS B N 1
ATOM 2316 C CA . LYS B 1 52 ? 15.961 -16.266 -18.078 1 92.81 52 LYS B CA 1
ATOM 2317 C C . LYS B 1 52 ? 17.156 -16.047 -17.156 1 92.81 52 LYS B C 1
ATOM 2319 O O . LYS B 1 52 ? 17.75 -14.969 -17.156 1 92.81 52 LYS B O 1
ATOM 2324 N N . PRO B 1 53 ? 17.422 -17.031 -16.359 1 92.06 53 PRO B N 1
ATOM 2325 C CA . PRO B 1 53 ? 18.547 -16.859 -15.43 1 92.06 53 PRO B CA 1
ATOM 2326 C C . PRO B 1 53 ? 19.891 -16.781 -16.156 1 92.06 53 PRO B C 1
ATOM 2328 O O . PRO B 1 53 ? 20.094 -17.422 -17.188 1 92.06 53 PRO B O 1
ATOM 2331 N N . THR B 1 54 ? 20.797 -15.945 -15.586 1 90.69 54 THR B N 1
ATOM 2332 C CA . THR B 1 54 ? 22.156 -15.867 -16.094 1 90.69 54 THR B CA 1
ATOM 2333 C C . THR B 1 54 ? 22.953 -17.094 -15.672 1 90.69 54 THR B C 1
ATOM 2335 O O . THR B 1 54 ? 23.828 -17.562 -16.406 1 90.69 54 THR B O 1
ATOM 2338 N N . LYS B 1 55 ? 22.766 -17.531 -14.492 1 94.81 55 LYS B N 1
ATOM 2339 C CA . LYS B 1 55 ? 23.312 -18.766 -13.938 1 94.81 55 LYS B CA 1
ATOM 2340 C C . LYS B 1 55 ? 22.25 -19.531 -13.148 1 94.81 55 LYS B C 1
ATOM 2342 O O . LYS B 1 55 ? 21.328 -18.938 -12.602 1 94.81 55 LYS B O 1
ATOM 2347 N N . GLY B 1 56 ? 22.359 -20.797 -13.148 1 95.94 56 GLY B N 1
ATOM 2348 C CA . GLY B 1 56 ? 21.375 -21.641 -12.484 1 95.94 56 GLY B CA 1
ATOM 2349 C C . GLY B 1 56 ? 20.219 -22.016 -13.383 1 95.94 56 GLY B C 1
ATOM 2350 O O . GLY B 1 56 ? 20.297 -21.859 -14.609 1 95.94 56 GLY B O 1
ATOM 2351 N N . ARG B 1 57 ? 19.156 -22.578 -12.766 1 95.94 57 ARG B N 1
ATOM 2352 C CA . ARG B 1 57 ? 18.016 -22.938 -13.594 1 95.94 57 ARG B CA 1
ATOM 2353 C C . ARG B 1 57 ? 16.719 -22.953 -12.773 1 95.94 57 ARG B C 1
ATOM 2355 O O . ARG B 1 57 ? 16.766 -23.016 -11.539 1 95.94 57 ARG B O 1
ATOM 2362 N N . VAL B 1 58 ? 15.719 -22.859 -13.461 1 96.69 58 VAL B N 1
ATOM 2363 C CA . VAL B 1 58 ? 14.367 -22.953 -12.922 1 96.69 58 VAL B CA 1
ATOM 2364 C C . VAL B 1 58 ? 13.594 -24.047 -13.656 1 96.69 58 VAL B C 1
ATOM 2366 O O . VAL B 1 58 ? 13.594 -24.094 -14.891 1 96.69 58 VAL B O 1
ATOM 2369 N N . LEU B 1 59 ? 13.047 -24.922 -12.906 1 97.06 59 LEU B N 1
ATOM 2370 C CA . LEU B 1 59 ? 12.227 -25.984 -13.461 1 97.06 59 LEU B CA 1
ATOM 2371 C C . LEU B 1 59 ? 10.766 -25.844 -13.047 1 97.06 59 LEU B C 1
ATOM 2373 O O . LEU B 1 59 ? 10.469 -25.703 -11.852 1 97.06 59 LEU B O 1
ATOM 2377 N N . VAL B 1 60 ? 9.891 -25.891 -13.992 1 96.81 60 VAL B N 1
ATOM 2378 C CA . VAL B 1 60 ? 8.461 -25.922 -13.734 1 96.81 60 VAL B CA 1
ATOM 2379 C C . VAL B 1 60 ? 7.895 -27.281 -14.148 1 96.81 60 VAL B C 1
ATOM 2381 O O . VAL B 1 60 ? 7.789 -27.578 -15.344 1 96.81 60 VAL B O 1
ATOM 2384 N N . ASP B 1 61 ? 7.609 -28 -13.156 1 95.94 61 ASP B N 1
ATOM 2385 C CA . ASP B 1 61 ? 7.18 -29.375 -13.398 1 95.94 61 ASP B CA 1
ATOM 2386 C C . ASP B 1 61 ? 8.18 -30.125 -14.281 1 95.94 61 ASP B C 1
ATOM 2388 O O . ASP B 1 61 ? 7.797 -30.766 -15.258 1 95.94 61 ASP B O 1
ATOM 2392 N N . GLY B 1 62 ? 9.383 -29.844 -13.984 1 94.44 62 GLY B N 1
ATOM 2393 C CA . GLY B 1 62 ? 10.445 -30.578 -14.664 1 94.44 62 GLY B CA 1
ATOM 2394 C C . GLY B 1 62 ? 10.906 -29.906 -15.945 1 94.44 62 GLY B C 1
ATOM 2395 O O . GLY B 1 62 ? 11.922 -30.281 -16.531 1 94.44 62 GLY B O 1
ATOM 2396 N N . ILE B 1 63 ? 10.219 -28.906 -16.406 1 93.62 63 ILE B N 1
ATOM 2397 C CA . ILE B 1 63 ? 10.562 -28.203 -17.641 1 93.62 63 ILE B CA 1
ATOM 2398 C C . ILE B 1 63 ? 11.531 -27.062 -17.344 1 93.62 63 ILE B C 1
ATOM 2400 O O . ILE B 1 63 ? 11.234 -26.188 -16.531 1 93.62 63 ILE B O 1
ATOM 2404 N N . ASP B 1 64 ? 12.633 -27.109 -17.984 1 95.12 64 ASP B N 1
ATOM 2405 C CA . ASP B 1 64 ? 13.617 -26.031 -17.859 1 95.12 64 ASP B CA 1
ATOM 2406 C C . ASP B 1 64 ? 13.133 -24.766 -18.531 1 95.12 64 ASP B C 1
ATOM 2408 O O . ASP B 1 64 ? 12.914 -24.734 -19.75 1 95.12 64 ASP B O 1
ATOM 2412 N N . THR B 1 65 ? 13 -23.672 -17.734 1 92.56 65 THR B N 1
ATOM 2413 C CA . THR B 1 65 ? 12.406 -22.438 -18.25 1 92.56 65 THR B CA 1
ATOM 2414 C C . THR B 1 65 ? 13.297 -21.828 -19.328 1 92.56 65 THR B C 1
ATOM 2416 O O . THR B 1 65 ? 12.82 -21.047 -20.156 1 92.56 65 THR B O 1
ATOM 2419 N N . ARG B 1 66 ? 14.648 -22.25 -19.438 1 91.88 66 ARG B N 1
ATOM 2420 C CA . ARG B 1 66 ? 15.57 -21.734 -20.453 1 91.88 66 ARG B CA 1
ATOM 2421 C C . ARG B 1 66 ? 15.266 -22.328 -21.828 1 91.88 66 ARG B C 1
ATOM 2423 O O . ARG B 1 66 ? 15.664 -21.781 -22.859 1 91.88 66 ARG B O 1
ATOM 2430 N N . LYS B 1 67 ? 14.508 -23.344 -21.75 1 89.94 67 LYS B N 1
ATOM 2431 C CA . LYS B 1 67 ? 14.297 -24.094 -22.984 1 89.94 67 LYS B CA 1
ATOM 2432 C C . LYS B 1 67 ? 12.844 -24.016 -23.438 1 89.94 67 LYS B C 1
ATOM 2434 O O . LYS B 1 67 ? 12.43 -24.75 -24.328 1 89.94 67 LYS B O 1
ATOM 2439 N N . SER B 1 68 ? 12.062 -23.328 -22.781 1 90.88 68 SER B N 1
ATOM 2440 C CA . SER B 1 68 ? 10.641 -23.234 -23.094 1 90.88 68 SER B CA 1
ATOM 2441 C C . SER B 1 68 ? 10.234 -21.797 -23.375 1 90.88 68 SER B C 1
ATOM 2443 O O . SER B 1 68 ? 10.883 -20.859 -22.906 1 90.88 68 SER B O 1
ATOM 2445 N N . SER B 1 69 ? 9.172 -21.672 -24.141 1 89.88 69 SER B N 1
ATOM 2446 C CA . SER B 1 69 ? 8.664 -20.328 -24.438 1 89.88 69 SER B CA 1
ATOM 2447 C C . SER B 1 69 ? 7.832 -19.781 -23.297 1 89.88 69 SER B C 1
ATOM 2449 O O . SER B 1 69 ? 7.301 -20.547 -22.484 1 89.88 69 SER B O 1
ATOM 2451 N N . VAL B 1 70 ? 7.777 -18.484 -23.281 1 87.94 70 VAL B N 1
ATOM 2452 C CA . VAL B 1 70 ? 6.93 -17.812 -22.297 1 87.94 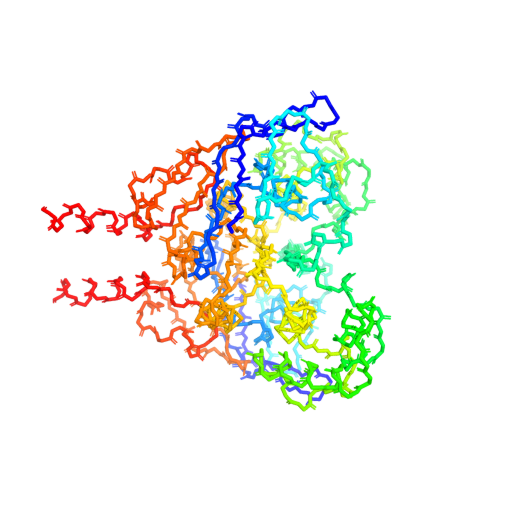70 VAL B CA 1
ATOM 2453 C C . VAL B 1 70 ? 5.488 -18.297 -22.453 1 87.94 70 VAL B C 1
ATOM 2455 O O . VAL B 1 70 ? 4.797 -18.516 -21.453 1 87.94 70 VAL B O 1
ATOM 2458 N N . ALA B 1 71 ? 5.07 -18.5 -23.641 1 86.12 71 ALA B N 1
ATOM 2459 C CA . ALA B 1 71 ? 3.705 -18.938 -23.922 1 86.12 71 ALA B CA 1
ATOM 2460 C C . ALA B 1 71 ? 3.42 -20.297 -23.297 1 86.12 71 ALA B C 1
ATOM 2462 O O . ALA B 1 71 ? 2.355 -20.5 -22.703 1 86.12 71 ALA B O 1
ATOM 2463 N N . GLU B 1 72 ? 4.34 -21.156 -23.406 1 88.38 72 GLU B N 1
ATOM 2464 C CA . GLU B 1 72 ? 4.191 -22.484 -22.812 1 88.38 72 GLU B CA 1
ATOM 2465 C C . GLU B 1 72 ? 4.184 -22.422 -21.297 1 88.38 72 GLU B C 1
ATOM 2467 O O . GLU B 1 72 ? 3.344 -23.047 -20.641 1 88.38 72 GLU B O 1
ATOM 2472 N N . LEU B 1 73 ? 5.051 -21.688 -20.766 1 91.75 73 LEU B N 1
ATOM 2473 C CA . LEU B 1 73 ? 5.199 -21.594 -19.312 1 91.75 73 LEU B CA 1
ATOM 2474 C C . LEU B 1 73 ? 4.023 -20.844 -18.703 1 91.75 73 LEU B C 1
ATOM 2476 O O . LEU B 1 73 ? 3.611 -21.156 -17.578 1 91.75 73 LEU B O 1
ATOM 2480 N N . SER B 1 74 ? 3.51 -19.922 -19.469 1 87.75 74 SER B N 1
ATOM 2481 C CA . SER B 1 74 ? 2.391 -19.125 -18.969 1 87.75 74 SER B CA 1
ATOM 2482 C C . SER B 1 74 ? 1.139 -19.984 -18.797 1 87.75 74 SER B C 1
ATOM 2484 O O . SER B 1 74 ? 0.212 -19.594 -18.078 1 87.75 74 SER B O 1
ATOM 2486 N N . ARG B 1 75 ? 1.117 -21.109 -19.391 1 89.06 75 ARG B N 1
ATOM 2487 C CA . ARG B 1 75 ? 0.004 -22.047 -19.25 1 89.06 75 ARG B CA 1
ATOM 2488 C C . ARG B 1 75 ? 0.101 -22.812 -17.922 1 89.06 75 ARG B C 1
ATOM 2490 O O . ARG B 1 75 ? -0.885 -23.391 -17.469 1 89.06 75 ARG B O 1
ATOM 2497 N N . LYS B 1 76 ? 1.249 -22.766 -17.438 1 93.62 76 LYS B N 1
ATOM 2498 C CA . LYS B 1 76 ? 1.473 -23.5 -16.188 1 93.62 76 LYS B CA 1
ATOM 2499 C C . LYS B 1 76 ? 1.527 -22.547 -14.992 1 93.62 76 LYS B C 1
ATOM 2501 O O . LYS B 1 76 ? 1.054 -22.875 -13.906 1 93.62 76 LYS B O 1
ATOM 2506 N N . VAL B 1 77 ? 2.156 -21.438 -15.266 1 96.31 77 VAL B N 1
ATOM 2507 C CA . VAL B 1 77 ? 2.361 -20.453 -14.203 1 96.31 77 VAL B CA 1
ATOM 2508 C C . VAL B 1 77 ? 1.688 -19.125 -14.586 1 96.31 77 VAL B C 1
ATOM 2510 O O . VAL B 1 77 ? 2.201 -18.375 -15.422 1 96.31 77 VAL B O 1
ATOM 2513 N N . GLY B 1 78 ? 0.574 -18.875 -13.898 1 95.06 78 GLY B N 1
ATOM 2514 C CA . GLY B 1 78 ? -0.098 -17.609 -14.109 1 95.06 78 GLY B CA 1
ATOM 2515 C C . GLY B 1 78 ? 0.5 -16.469 -13.289 1 95.06 78 GLY B C 1
ATOM 2516 O O . GLY B 1 78 ? 0.875 -16.672 -12.133 1 95.06 78 GLY B O 1
ATOM 2517 N N . TYR B 1 79 ? 0.584 -15.328 -13.898 1 94.75 79 TYR B N 1
ATOM 2518 C CA . TYR B 1 79 ? 1.147 -14.148 -13.242 1 94.75 79 TYR B CA 1
ATOM 2519 C C . TYR B 1 79 ? 0.114 -13.039 -13.148 1 94.75 79 TYR B C 1
ATOM 2521 O O . TYR B 1 79 ? -0.412 -12.578 -14.164 1 94.75 79 TYR B O 1
ATOM 2529 N N . VAL B 1 80 ? -0.181 -12.703 -11.883 1 94.38 80 VAL B N 1
ATOM 2530 C CA . VAL B 1 80 ? -1.022 -11.539 -11.625 1 94.38 80 VAL B CA 1
ATOM 2531 C C . VAL B 1 80 ? -0.158 -10.367 -11.164 1 94.38 80 VAL B C 1
ATOM 2533 O O . VAL B 1 80 ? 0.378 -10.383 -10.055 1 94.38 80 VAL B O 1
ATOM 2536 N N . PHE B 1 81 ? -0.14 -9.336 -11.953 1 89.5 81 PHE B N 1
ATOM 2537 C CA . PHE B 1 81 ? 0.757 -8.203 -11.742 1 89.5 81 PHE B CA 1
ATOM 2538 C C . PHE B 1 81 ? 0.173 -7.234 -10.719 1 89.5 81 PHE B C 1
ATOM 2540 O O . PHE B 1 81 ? -1.014 -7.309 -10.398 1 89.5 81 PHE B O 1
ATOM 2547 N N . GLN B 1 82 ? 1.077 -6.43 -10.227 1 84.62 82 GLN B N 1
ATOM 2548 C CA . GLN B 1 82 ? 0.687 -5.418 -9.25 1 84.62 82 GLN B CA 1
ATOM 2549 C C . GLN B 1 82 ? -0.284 -4.41 -9.859 1 84.62 82 GLN B C 1
ATOM 2551 O O . GLN B 1 82 ? -1.313 -4.09 -9.258 1 84.62 82 GLN B O 1
ATOM 2556 N N . ARG B 1 83 ? 0.02 -3.926 -11.008 1 85.19 83 ARG B N 1
ATOM 2557 C CA . ARG B 1 83 ? -0.854 -3.002 -11.719 1 85.19 83 ARG B CA 1
ATOM 2558 C C . ARG B 1 83 ? -1.835 -3.758 -12.617 1 85.19 83 ARG B C 1
ATOM 2560 O O . ARG B 1 83 ? -1.54 -4.027 -13.781 1 85.19 83 ARG B O 1
ATOM 2567 N N . LEU B 1 84 ? -2.979 -3.891 -12.195 1 87.56 84 LEU B N 1
ATOM 2568 C CA . LEU B 1 84 ? -3.975 -4.777 -12.789 1 87.56 84 LEU B CA 1
ATOM 2569 C C . LEU B 1 84 ? -4.496 -4.215 -14.109 1 87.56 84 LEU B C 1
ATOM 2571 O O . LEU B 1 84 ? -4.801 -4.969 -15.031 1 87.56 84 LEU B O 1
ATOM 2575 N N . GLU B 1 85 ? -4.496 -2.857 -14.148 1 84.81 85 GLU B N 1
ATOM 2576 C CA . GLU B 1 85 ? -5.102 -2.217 -15.312 1 84.81 85 GLU B CA 1
ATOM 2577 C C . GLU B 1 85 ? -4.324 -2.545 -16.594 1 84.81 85 GLU B C 1
ATOM 2579 O O . GLU B 1 85 ? -4.879 -2.498 -17.688 1 84.81 85 GLU B O 1
ATOM 2584 N N . ARG B 1 86 ? -3.168 -2.91 -16.406 1 82.62 86 ARG B N 1
ATOM 2585 C CA . ARG B 1 86 ? -2.311 -3.176 -17.562 1 82.62 86 ARG B CA 1
ATOM 2586 C C . ARG B 1 86 ? -2.523 -4.594 -18.078 1 82.62 86 ARG B C 1
ATOM 2588 O O . ARG B 1 86 ? -1.998 -4.953 -19.141 1 82.62 86 ARG B O 1
ATOM 2595 N N . MET B 1 87 ? -3.389 -5.289 -17.406 1 87.75 87 MET B N 1
ATOM 2596 C CA . MET B 1 87 ? -3.572 -6.691 -17.766 1 87.75 87 MET B CA 1
ATOM 2597 C C . MET B 1 87 ? -4.789 -6.863 -18.672 1 87.75 87 MET B C 1
ATOM 2599 O O . MET B 1 87 ? -4.969 -7.914 -19.297 1 87.75 87 MET B O 1
ATOM 2603 N N . PHE B 1 88 ? -5.598 -5.805 -18.75 1 91.69 88 PHE B N 1
ATOM 2604 C CA . PHE B 1 88 ? -6.867 -5.969 -19.453 1 91.69 88 PHE B CA 1
ATOM 2605 C C . PHE B 1 88 ? -6.844 -5.25 -20.797 1 91.69 88 PHE B C 1
ATOM 2607 O O . PHE B 1 88 ? -6.383 -4.113 -20.891 1 91.69 88 PHE B O 1
ATOM 2614 N N . PHE B 1 89 ? -7.352 -5.898 -21.812 1 89.25 89 PHE B N 1
ATOM 2615 C CA . PHE B 1 89 ? -7.246 -5.328 -23.156 1 89.25 89 PHE B CA 1
ATOM 2616 C C . PHE B 1 89 ? -8.547 -5.523 -23.922 1 89.25 89 PHE B C 1
ATOM 2618 O O . PHE B 1 89 ? -8.648 -5.117 -25.078 1 89.25 89 PHE B O 1
ATOM 2625 N N . THR B 1 90 ? -9.508 -6.148 -23.344 1 91.75 90 THR B N 1
ATOM 2626 C CA . THR B 1 90 ? -10.781 -6.352 -24.016 1 91.75 90 THR B CA 1
ATOM 2627 C C . THR B 1 90 ? -11.875 -5.496 -23.375 1 91.75 90 THR B C 1
ATOM 2629 O O . THR B 1 90 ? -11.656 -4.887 -22.328 1 91.75 90 THR B O 1
ATOM 2632 N N . GLY B 1 91 ? -13.016 -5.465 -24 1 91.31 91 GLY B N 1
ATOM 2633 C CA . GLY B 1 91 ? -14.094 -4.613 -23.516 1 91.31 91 GLY B CA 1
ATOM 2634 C C . GLY B 1 91 ? -15.086 -5.348 -22.641 1 91.31 91 GLY B C 1
ATOM 2635 O O . GLY B 1 91 ? -16.016 -4.742 -22.109 1 91.31 91 GLY B O 1
ATOM 2636 N N . ARG B 1 92 ? -14.945 -6.656 -22.703 1 96 92 ARG B N 1
ATOM 2637 C CA . ARG B 1 92 ? -15.867 -7.461 -21.906 1 96 92 ARG B CA 1
ATOM 2638 C C . ARG B 1 92 ? -15.109 -8.445 -21.016 1 96 92 ARG B C 1
ATOM 2640 O O . ARG B 1 92 ? -14.109 -9.031 -21.453 1 96 92 ARG B O 1
ATOM 2647 N N . VAL B 1 93 ? -15.609 -8.633 -19.781 1 97.88 93 VAL B N 1
ATOM 2648 C CA . VAL B 1 93 ? -15.047 -9.57 -18.812 1 97.88 93 VAL B CA 1
ATOM 2649 C C . VAL B 1 93 ? -14.953 -10.961 -19.438 1 97.88 93 VAL B C 1
ATOM 2651 O O . VAL B 1 93 ? -13.922 -11.617 -19.344 1 97.88 93 VAL B O 1
ATOM 2654 N N . PHE B 1 94 ? -15.992 -11.336 -20.094 1 97.62 94 PHE B N 1
ATOM 2655 C CA . PHE B 1 94 ? -16 -12.641 -20.734 1 97.62 94 PHE B CA 1
ATOM 2656 C C . PHE B 1 94 ? -14.828 -12.781 -21.703 1 97.62 94 PHE B C 1
ATOM 2658 O O . PHE B 1 94 ? -14.102 -13.781 -21.656 1 97.62 94 PHE B O 1
ATOM 2665 N N . ASP B 1 95 ? -14.625 -11.844 -22.531 1 97.12 95 ASP B N 1
ATOM 2666 C CA . ASP B 1 95 ? -13.586 -11.883 -23.562 1 97.12 95 ASP B CA 1
ATOM 2667 C C . ASP B 1 95 ? -12.195 -11.922 -22.922 1 97.12 95 ASP B C 1
ATOM 2669 O O . ASP B 1 95 ? -11.289 -12.57 -23.438 1 97.12 95 ASP B O 1
ATOM 2673 N N . GLU B 1 96 ? -12.062 -11.148 -21.844 1 96.12 96 GLU B N 1
ATOM 2674 C CA . GLU B 1 96 ? -10.781 -11.141 -21.141 1 96.12 96 GLU B CA 1
ATOM 2675 C C . GLU B 1 96 ? -10.398 -12.547 -20.672 1 96.12 96 GLU B C 1
ATOM 2677 O O . GLU B 1 96 ? -9.273 -12.992 -20.906 1 96.12 96 GLU B O 1
ATOM 2682 N N . VAL B 1 97 ? -11.375 -13.195 -20.078 1 96.81 97 VAL B N 1
ATOM 2683 C CA . VAL B 1 97 ? -11.117 -14.516 -19.516 1 96.81 97 VAL B CA 1
ATOM 2684 C C . VAL B 1 97 ? -11.016 -15.555 -20.625 1 96.81 97 VAL B C 1
ATOM 2686 O O . VAL B 1 97 ? -10.25 -16.516 -20.516 1 96.81 97 VAL B O 1
ATOM 2689 N N . ALA B 1 98 ? -11.727 -15.328 -21.688 1 96.56 98 ALA B N 1
ATOM 2690 C CA . ALA B 1 98 ? -11.797 -16.281 -22.781 1 96.56 98 ALA B CA 1
ATOM 2691 C C . ALA B 1 98 ? -10.531 -16.234 -23.641 1 96.56 98 ALA B C 1
ATOM 2693 O O . ALA B 1 98 ? -10.227 -17.172 -24.375 1 96.56 98 ALA B O 1
ATOM 2694 N N . PHE B 1 99 ? -9.844 -15.148 -23.547 1 93.62 99 PHE B N 1
ATOM 2695 C CA . PHE B 1 99 ? -8.703 -14.93 -24.422 1 93.62 99 PHE B CA 1
ATOM 2696 C C . PHE B 1 99 ? -7.668 -16.031 -24.25 1 93.62 99 PHE B C 1
ATOM 2698 O O . PHE B 1 99 ? -7.207 -16.625 -25.234 1 93.62 99 PHE B O 1
ATOM 2705 N N . GLY B 1 100 ? -7.336 -16.312 -23.047 1 91.81 100 GLY B N 1
ATOM 2706 C CA . GLY B 1 100 ? -6.352 -17.344 -22.766 1 91.81 100 GLY B CA 1
ATOM 2707 C C . GLY B 1 100 ? -6.742 -18.703 -23.297 1 91.81 100 GLY B C 1
ATOM 2708 O O . GLY B 1 100 ? -6.059 -19.25 -24.156 1 91.81 100 GLY B O 1
ATOM 2709 N N . PRO B 1 101 ? -7.84 -19.188 -22.844 1 93.31 101 PRO B N 1
ATOM 2710 C CA . PRO B 1 101 ? -8.32 -20.484 -23.328 1 93.31 101 PRO B CA 1
ATOM 2711 C C . PRO B 1 101 ? -8.461 -20.531 -24.859 1 93.31 101 PRO B C 1
ATOM 2713 O O . PRO B 1 101 ? -8.125 -21.547 -25.484 1 93.31 101 PRO B O 1
ATOM 2716 N N . GLY B 1 102 ? -8.961 -19.453 -25.375 1 92 102 GLY B N 1
ATOM 2717 C CA . GLY B 1 102 ? -9.062 -19.391 -26.828 1 92 102 GLY B CA 1
ATOM 2718 C C . GLY B 1 102 ? -7.719 -19.516 -27.531 1 92 102 GLY B C 1
ATOM 2719 O O . GLY B 1 102 ? -7.598 -20.219 -28.531 1 92 102 GLY B O 1
ATOM 2720 N N . SER B 1 103 ? -6.781 -18.906 -26.969 1 89.38 103 SER B N 1
ATOM 2721 C CA . SER B 1 103 ? -5.441 -18.922 -27.531 1 89.38 103 SER B CA 1
ATOM 2722 C C . SER B 1 103 ? -4.797 -20.297 -27.406 1 89.38 103 SER B C 1
ATOM 2724 O O . SER B 1 103 ? -3.832 -20.609 -28.109 1 89.38 103 SER B O 1
ATOM 2726 N N . LEU B 1 104 ? -5.375 -21.125 -26.578 1 89.62 104 LEU B N 1
ATOM 2727 C CA . LEU B 1 104 ? -4.871 -22.469 -26.375 1 89.62 104 LEU B CA 1
ATOM 2728 C C . LEU B 1 104 ? -5.551 -23.453 -27.312 1 89.62 104 LEU B C 1
ATOM 2730 O O . LEU B 1 104 ? -5.25 -24.656 -27.281 1 89.62 104 LEU B O 1
ATOM 2734 N N . GLY B 1 105 ? -6.5 -22.953 -28.031 1 89.75 105 GLY B N 1
ATOM 2735 C CA . GLY B 1 105 ? -7.133 -23.781 -29.047 1 89.75 105 GLY B CA 1
ATOM 2736 C C . GLY B 1 105 ? -8.383 -24.484 -28.547 1 89.75 105 GLY B C 1
ATOM 2737 O O . GLY B 1 105 ? -8.883 -25.406 -29.188 1 89.75 105 GLY B O 1
ATOM 2738 N N . MET B 1 106 ? -8.844 -24.109 -27.5 1 91.38 106 MET B N 1
ATOM 2739 C CA . MET B 1 106 ? -10.078 -24.688 -26.984 1 91.38 106 MET B CA 1
ATOM 2740 C C . MET B 1 106 ? -11.266 -24.312 -27.859 1 91.38 106 MET B C 1
ATOM 2742 O O . MET B 1 106 ? -11.281 -23.234 -28.453 1 91.38 106 MET B O 1
ATOM 2746 N N . ASP B 1 107 ? -12.148 -25.203 -27.922 1 93.44 107 ASP B N 1
ATOM 2747 C CA . ASP B 1 107 ? -13.32 -24.859 -28.719 1 93.44 107 ASP B CA 1
ATOM 2748 C C . ASP B 1 107 ? -14.258 -23.922 -27.953 1 93.44 107 ASP B C 1
ATOM 2750 O O . ASP B 1 107 ? -14.031 -23.641 -26.781 1 93.44 107 ASP B O 1
ATOM 2754 N N . GLU B 1 108 ? -15.234 -23.469 -28.625 1 94.5 108 GLU B N 1
ATOM 2755 C CA . GLU B 1 108 ? -16.109 -22.422 -28.094 1 94.5 108 GLU B CA 1
ATOM 2756 C C . GLU B 1 108 ? -16.812 -22.891 -26.812 1 94.5 108 GLU B C 1
ATOM 2758 O O . GLU B 1 108 ? -16.922 -22.141 -25.844 1 94.5 108 GLU B O 1
ATOM 2763 N N . ASN B 1 109 ? -17.25 -24.109 -26.844 1 96.19 109 ASN B N 1
ATOM 2764 C CA . ASN B 1 109 ? -17.953 -24.641 -25.672 1 96.19 109 ASN B CA 1
ATOM 2765 C C . ASN B 1 109 ? -17.016 -24.812 -24.484 1 96.19 109 ASN B C 1
ATOM 2767 O O . ASN B 1 109 ? -17.375 -24.469 -23.359 1 96.19 109 ASN B O 1
ATOM 2771 N N . GLU B 1 110 ? -15.867 -25.281 -24.75 1 94.56 110 GLU B N 1
ATOM 2772 C CA . GLU B 1 110 ? -14.859 -25.453 -23.719 1 94.56 110 GLU B CA 1
ATOM 2773 C C . GLU B 1 110 ? -14.469 -24.109 -23.109 1 94.56 110 GLU B C 1
ATOM 2775 O O . GLU B 1 110 ? -14.312 -23.984 -21.891 1 94.56 110 GLU B O 1
ATOM 2780 N N . VAL B 1 111 ? -14.297 -23.156 -24.016 1 96.44 111 VAL B N 1
ATOM 2781 C CA . VAL B 1 111 ? -13.938 -21.812 -23.578 1 96.44 111 VAL B CA 1
ATOM 2782 C C . VAL B 1 111 ? -15.016 -21.266 -22.656 1 96.44 111 VAL B C 1
ATOM 2784 O O . VAL B 1 111 ? -14.719 -20.734 -21.578 1 96.44 111 VAL B O 1
ATOM 2787 N N . LYS B 1 112 ? -16.25 -21.422 -23.047 1 96.25 112 LYS B N 1
ATOM 2788 C CA . LYS B 1 112 ? -17.359 -20.922 -22.266 1 96.25 112 LYS B CA 1
ATOM 2789 C C . LYS B 1 112 ? -17.391 -21.562 -20.875 1 96.25 112 LYS B C 1
ATOM 2791 O O . LYS B 1 112 ? -17.594 -20.891 -19.875 1 96.25 112 LYS B O 1
ATOM 2796 N N . GLU B 1 113 ? -17.172 -22.812 -20.875 1 95.69 113 GLU B N 1
ATOM 2797 C CA . GLU B 1 113 ? -17.172 -23.531 -19.609 1 95.69 113 GLU B CA 1
ATOM 2798 C C . GLU B 1 113 ? -16.031 -23.078 -18.703 1 95.69 113 GLU B C 1
ATOM 2800 O O . GLU B 1 113 ? -16.203 -22.906 -17.5 1 95.69 113 GLU B O 1
ATOM 2805 N N . ARG B 1 114 ? -14.914 -22.938 -19.312 1 94.69 114 ARG B N 1
ATOM 2806 C CA . ARG B 1 114 ? -13.742 -22.484 -18.578 1 94.69 114 ARG B CA 1
ATOM 2807 C C . ARG B 1 114 ? -13.945 -21.094 -18 1 94.69 114 ARG B C 1
ATOM 2809 O O . ARG B 1 114 ? -13.578 -20.828 -16.859 1 94.69 114 ARG B O 1
ATOM 2816 N N . VAL B 1 115 ? -14.484 -20.25 -18.812 1 96.62 115 VAL B N 1
ATOM 2817 C CA . VAL B 1 115 ? -14.742 -18.875 -18.391 1 96.62 115 VAL B CA 1
ATOM 2818 C C . VAL B 1 115 ? -15.711 -18.875 -17.219 1 96.62 115 VAL B C 1
ATOM 2820 O O . VAL B 1 115 ? -15.461 -18.219 -16.203 1 96.62 115 VAL B O 1
ATOM 2823 N N . GLU B 1 116 ? -16.75 -19.609 -17.344 1 96.31 116 GLU B N 1
ATOM 2824 C CA . GLU B 1 116 ? -17.75 -19.688 -16.281 1 96.31 116 GLU B CA 1
ATOM 2825 C C . GLU B 1 116 ? -17.141 -20.234 -14.992 1 96.31 116 GLU B C 1
ATOM 2827 O O . GLU B 1 116 ? -17.391 -19.703 -13.906 1 96.31 116 GLU B O 1
ATOM 2832 N N . TRP B 1 117 ? -16.391 -21.234 -15.148 1 94.94 117 TRP B N 1
ATOM 2833 C CA . TRP B 1 117 ? -15.727 -21.844 -14 1 94.94 117 TRP B CA 1
ATOM 2834 C C . TRP B 1 117 ? -14.797 -20.844 -13.32 1 94.94 117 TRP B C 1
ATOM 2836 O O . TRP B 1 117 ? -14.875 -20.656 -12.102 1 94.94 117 TRP B O 1
ATOM 2846 N N . ALA B 1 118 ? -13.93 -20.188 -14.07 1 95.81 118 ALA B N 1
ATOM 2847 C CA . ALA B 1 118 ? -12.938 -19.266 -13.531 1 95.81 118 ALA B CA 1
ATOM 2848 C C . ALA B 1 118 ? -13.602 -18.094 -12.828 1 95.81 118 ALA B C 1
ATOM 2850 O O . ALA B 1 118 ? -13.211 -17.719 -11.719 1 95.81 118 ALA B O 1
ATOM 2851 N N . LEU B 1 119 ? -14.641 -17.578 -13.461 1 97.12 119 LEU B N 1
ATOM 2852 C CA . LEU B 1 119 ? -15.352 -16.453 -12.867 1 97.12 119 LEU B CA 1
ATOM 2853 C C . LEU B 1 119 ? -16.062 -16.875 -11.578 1 97.12 119 LEU B C 1
ATOM 2855 O O . LEU B 1 119 ? -16.062 -16.125 -10.602 1 97.12 119 LEU B O 1
ATOM 2859 N N . SER B 1 120 ? -16.578 -18.031 -11.594 1 95.44 120 SER B N 1
ATOM 2860 C CA . SER B 1 120 ? -17.25 -18.531 -10.398 1 95.44 120 SER B CA 1
ATOM 2861 C C . SER B 1 120 ? -16.266 -18.734 -9.258 1 95.44 120 SER B C 1
ATOM 2863 O O . SER B 1 120 ? -16.562 -18.391 -8.109 1 95.44 120 SER B O 1
ATOM 2865 N N . LEU B 1 121 ? -15.172 -19.219 -9.547 1 91.69 121 LEU B N 1
ATOM 2866 C CA . LEU B 1 121 ? -14.148 -19.516 -8.555 1 91.69 121 LEU B CA 1
ATOM 2867 C C . LEU B 1 121 ? -13.719 -18.25 -7.82 1 91.69 121 LEU B C 1
ATOM 2869 O O . LEU B 1 121 ? -13.438 -18.297 -6.621 1 91.69 121 LEU B O 1
ATOM 2873 N N . VAL B 1 122 ? -13.703 -17.141 -8.555 1 93.94 122 VAL B N 1
ATOM 2874 C CA . VAL B 1 122 ? -13.203 -15.914 -7.941 1 93.94 122 VAL B CA 1
ATOM 2875 C C . VAL B 1 122 ? -14.367 -15.055 -7.469 1 93.94 122 VAL B C 1
ATOM 2877 O O . VAL B 1 122 ? -14.172 -13.922 -7.012 1 93.94 122 VAL B O 1
ATOM 2880 N N . GLY B 1 123 ? -15.586 -15.484 -7.652 1 93.06 123 GLY B N 1
ATOM 2881 C CA . GLY B 1 123 ? -16.766 -14.797 -7.164 1 93.06 123 GLY B CA 1
ATOM 2882 C C . GLY B 1 123 ? -17.266 -13.727 -8.117 1 93.06 123 GLY B C 1
ATOM 2883 O O . GLY B 1 123 ? -17.781 -12.695 -7.68 1 93.06 123 GLY B O 1
ATOM 2884 N N . LEU B 1 124 ? -17.047 -13.914 -9.414 1 96.12 124 LEU B N 1
ATOM 2885 C CA . LEU B 1 124 ? -17.484 -12.938 -10.406 1 96.12 124 LEU B CA 1
ATOM 2886 C C . LEU B 1 124 ? -18.516 -13.547 -11.359 1 96.12 124 LEU B C 1
ATOM 2888 O O . LEU B 1 124 ? -18.609 -13.141 -12.516 1 96.12 124 LEU B O 1
ATOM 2892 N N . LYS B 1 125 ? -19.141 -14.594 -10.836 1 95.19 125 LYS B N 1
ATOM 2893 C CA . LYS B 1 125 ? -20.234 -15.141 -11.641 1 95.19 125 LYS B CA 1
ATOM 2894 C C . LYS B 1 125 ? -21.25 -14.062 -12.008 1 95.19 125 LYS B C 1
ATOM 2896 O O . LYS B 1 125 ? -21.656 -13.281 -11.156 1 95.19 125 LYS B O 1
ATOM 2901 N N . GLY B 1 126 ? -21.578 -13.922 -13.273 1 94.81 126 GLY B N 1
ATOM 2902 C CA . GLY B 1 126 ? -22.562 -12.938 -13.703 1 94.81 126 GLY B CA 1
ATOM 2903 C C . GLY B 1 126 ? -21.938 -11.648 -14.211 1 94.81 126 GLY B C 1
ATOM 2904 O O . GLY B 1 126 ? -22.641 -10.75 -14.68 1 94.81 126 GLY B O 1
ATOM 2905 N N . TYR B 1 127 ? -20.609 -11.562 -14.172 1 96.5 127 TYR B N 1
ATOM 2906 C CA . TYR B 1 127 ? -19.938 -10.328 -14.562 1 96.5 127 TYR B CA 1
ATOM 2907 C C . TYR B 1 127 ? -19.484 -10.391 -16.016 1 96.5 127 TYR B C 1
ATOM 2909 O O . TYR B 1 127 ? -18.812 -9.484 -16.516 1 96.5 127 TYR B O 1
ATOM 2917 N N . GLU B 1 128 ? -19.938 -11.328 -16.719 1 96.69 128 GLU B N 1
ATOM 2918 C CA . GLU B 1 128 ? -19.406 -11.656 -18.047 1 96.69 128 GLU B CA 1
ATOM 2919 C C . GLU B 1 128 ? -19.531 -10.469 -19 1 96.69 128 GLU B C 1
ATOM 2921 O O . GLU B 1 128 ? -18.641 -10.242 -19.828 1 96.69 128 GLU B O 1
ATOM 2926 N N . ASN B 1 129 ? -20.531 -9.695 -18.844 1 96.44 129 ASN B N 1
ATOM 2927 C CA . ASN B 1 129 ? -20.797 -8.641 -19.812 1 96.44 129 ASN B CA 1
ATOM 2928 C C . ASN B 1 129 ? -20.344 -7.277 -19.297 1 96.44 129 ASN B C 1
ATOM 2930 O O . ASN B 1 129 ? -20.484 -6.27 -20 1 96.44 129 ASN B O 1
ATOM 2934 N N . ARG B 1 130 ? -19.719 -7.215 -18.234 1 96.56 130 ARG B N 1
ATOM 2935 C CA . ARG B 1 130 ? -19.219 -5.957 -17.688 1 96.56 130 ARG B CA 1
ATOM 2936 C C . ARG B 1 130 ? -17.891 -5.574 -18.344 1 96.56 130 ARG B C 1
ATOM 2938 O O . ARG B 1 130 ? -17.234 -6.414 -18.953 1 96.56 130 ARG B O 1
ATOM 2945 N N . LYS B 1 131 ? -17.641 -4.27 -18.281 1 96.12 131 LYS B N 1
ATOM 2946 C CA . LYS B 1 131 ? -16.344 -3.787 -18.75 1 96.12 131 LYS B CA 1
ATOM 2947 C C . LYS B 1 131 ? -15.281 -3.977 -17.672 1 96.12 131 LYS B C 1
ATOM 2949 O O . LYS B 1 131 ? -15.469 -3.57 -16.516 1 96.12 131 LYS B O 1
ATOM 2954 N N . PRO B 1 132 ? -14.188 -4.566 -17.969 1 95.19 132 PRO B N 1
ATOM 2955 C CA . PRO B 1 132 ? -13.133 -4.82 -16.984 1 95.19 132 PRO B CA 1
ATOM 2956 C C . PRO B 1 132 ? -12.711 -3.562 -16.234 1 95.19 132 PRO B C 1
ATOM 2958 O O . PRO B 1 132 ? -12.609 -3.58 -15 1 95.19 132 PRO B O 1
ATOM 2961 N N . LEU B 1 133 ? -12.531 -2.457 -16.906 1 92.31 133 LEU B N 1
ATOM 2962 C CA . LEU B 1 133 ? -12 -1.236 -16.312 1 92.31 133 LEU B CA 1
ATOM 2963 C C . LEU B 1 133 ? -13.062 -0.515 -15.492 1 92.31 133 LEU B C 1
ATOM 2965 O O . LEU B 1 133 ? -12.766 0.461 -14.797 1 92.31 133 LEU B O 1
ATOM 2969 N N . SER B 1 134 ? -14.328 -1.016 -15.516 1 92.38 134 SER B N 1
ATOM 2970 C CA . SER B 1 134 ? -15.406 -0.451 -14.703 1 92.38 134 SER B CA 1
ATOM 2971 C C . SER B 1 134 ? -15.508 -1.154 -13.359 1 92.38 134 SER B C 1
ATOM 2973 O O . SER B 1 134 ? -16.25 -0.715 -12.477 1 92.38 134 SER B O 1
ATOM 2975 N N . LEU B 1 135 ? -14.781 -2.211 -13.219 1 91.81 135 LEU B N 1
ATOM 2976 C CA . LEU B 1 135 ? -14.805 -2.99 -11.984 1 91.81 135 LEU B CA 1
ATOM 2977 C C . LEU B 1 135 ? -14.047 -2.27 -10.875 1 91.81 135 LEU B C 1
ATOM 2979 O O . LEU B 1 135 ? -13.188 -1.429 -11.148 1 91.81 135 LEU B O 1
ATOM 2983 N N . SER B 1 136 ? -14.43 -2.586 -9.609 1 86.31 136 SER B N 1
ATOM 2984 C CA . SER B 1 136 ? -13.641 -2.105 -8.484 1 86.31 136 SER B CA 1
ATOM 2985 C C . SER B 1 136 ? -12.242 -2.723 -8.484 1 86.31 136 SER B C 1
ATOM 2987 O O . SER B 1 136 ? -11.992 -3.693 -9.203 1 86.31 136 SER B O 1
ATOM 2989 N N . GLY B 1 137 ? -11.336 -2.16 -7.789 1 85.12 137 GLY B N 1
ATOM 2990 C CA . GLY B 1 137 ? -9.992 -2.713 -7.688 1 85.12 137 GLY B CA 1
ATOM 2991 C C . GLY B 1 137 ? -9.977 -4.168 -7.258 1 85.12 137 GLY B C 1
ATOM 2992 O O . GLY B 1 137 ? -9.219 -4.973 -7.809 1 85.12 137 GLY B O 1
ATOM 2993 N N . GLY B 1 138 ? -10.836 -4.457 -6.289 1 86.88 138 GLY B N 1
ATOM 2994 C CA . GLY B 1 138 ? -10.945 -5.836 -5.832 1 86.88 138 GLY B CA 1
ATOM 2995 C C . GLY B 1 138 ? -11.492 -6.773 -6.895 1 86.88 138 GLY B C 1
ATOM 2996 O O . GLY B 1 138 ? -11 -7.891 -7.055 1 86.88 138 GLY B O 1
ATOM 2997 N N . GLU B 1 139 ? -12.469 -6.281 -7.586 1 91.19 139 GLU B N 1
ATOM 2998 C CA . GLU B 1 139 ? -13.055 -7.07 -8.664 1 91.19 139 GLU B CA 1
ATOM 2999 C C . GLU B 1 139 ? -12.07 -7.254 -9.812 1 91.19 139 GLU B C 1
ATOM 3001 O O . GLU B 1 139 ? -12.008 -8.328 -10.422 1 91.19 139 GLU B O 1
ATOM 3006 N N . MET B 1 140 ? -11.312 -6.262 -10.039 1 93.44 140 MET B N 1
ATOM 3007 C CA . MET B 1 140 ? -10.297 -6.352 -11.086 1 93.44 140 MET B CA 1
ATOM 3008 C C . MET B 1 140 ? -9.25 -7.402 -10.734 1 93.44 140 MET B C 1
ATOM 3010 O O . MET B 1 140 ? -8.789 -8.141 -11.609 1 93.44 140 MET B O 1
ATOM 3014 N N . ARG B 1 141 ? -8.914 -7.449 -9.523 1 92.69 141 ARG B N 1
ATOM 3015 C CA . ARG B 1 141 ? -7.965 -8.461 -9.086 1 92.69 141 ARG B CA 1
ATOM 3016 C C . ARG B 1 141 ? -8.539 -9.867 -9.273 1 92.69 141 ARG B C 1
ATOM 3018 O O . ARG B 1 141 ? -7.848 -10.766 -9.758 1 92.69 141 ARG B O 1
ATOM 3025 N N . LYS B 1 142 ? -9.742 -10 -8.906 1 94.44 142 LYS B N 1
ATOM 3026 C CA . LYS B 1 142 ? -10.422 -11.273 -9.109 1 94.44 142 LYS B CA 1
ATOM 3027 C C . LYS B 1 142 ? -10.445 -11.656 -10.586 1 94.44 142 LYS B C 1
ATOM 3029 O O . LYS B 1 142 ? -10.164 -12.805 -10.938 1 94.44 142 LYS B O 1
ATOM 3034 N N . LEU B 1 143 ? -10.727 -10.68 -11.383 1 96.5 143 LEU B N 1
ATOM 3035 C CA . LEU B 1 143 ? -10.758 -10.914 -12.82 1 96.5 143 LEU B CA 1
ATOM 3036 C C . LEU B 1 143 ? -9.391 -11.352 -13.328 1 96.5 143 LEU B C 1
ATOM 3038 O O . LEU B 1 143 ? -9.289 -12.297 -14.109 1 96.5 143 LEU B O 1
ATOM 3042 N N . ALA B 1 144 ? -8.383 -10.641 -12.859 1 95.44 144 ALA B N 1
ATOM 3043 C CA . ALA B 1 144 ? -7.023 -10.992 -13.258 1 95.44 144 ALA B CA 1
ATOM 3044 C C . ALA B 1 144 ? -6.707 -12.445 -12.906 1 95.44 144 ALA B C 1
ATOM 3046 O O . ALA B 1 144 ? -6.125 -13.172 -13.711 1 95.44 144 ALA B O 1
ATOM 3047 N N . ILE B 1 145 ? -7.133 -12.859 -11.789 1 95.31 145 ILE B N 1
ATOM 3048 C CA . ILE B 1 145 ? -6.895 -14.227 -11.328 1 95.31 145 ILE B CA 1
ATOM 3049 C C . ILE B 1 145 ? -7.711 -15.203 -12.172 1 95.31 145 ILE B C 1
ATOM 3051 O O . ILE B 1 145 ? -7.211 -16.266 -12.555 1 95.31 145 ILE B O 1
ATOM 3055 N N . ALA B 1 146 ? -8.898 -14.797 -12.492 1 95.69 146 ALA B N 1
ATOM 3056 C CA . ALA B 1 146 ? -9.742 -15.641 -13.344 1 95.69 146 ALA B CA 1
ATOM 3057 C C . ALA B 1 146 ? -9.094 -15.859 -14.703 1 95.69 146 ALA B C 1
ATOM 3059 O O . ALA B 1 146 ? -9.125 -16.969 -15.242 1 95.69 146 ALA B O 1
ATOM 3060 N N . CYS B 1 147 ? -8.539 -14.836 -15.227 1 95.31 147 CYS B N 1
ATOM 3061 C CA . CYS B 1 147 ? -7.883 -14.93 -16.531 1 95.31 147 CYS B CA 1
ATOM 3062 C C . CYS B 1 147 ? -6.77 -15.977 -16.5 1 95.31 147 CYS B C 1
ATOM 3064 O O . CYS B 1 147 ? -6.656 -16.797 -17.422 1 95.31 147 CYS B O 1
ATOM 3066 N N . VAL B 1 148 ? -6.055 -15.938 -15.414 1 93.5 148 VAL B N 1
ATOM 3067 C CA . VAL B 1 148 ? -4.922 -16.859 -15.328 1 93.5 148 VAL B CA 1
ATOM 3068 C C . VAL B 1 148 ? -5.422 -18.266 -15.055 1 93.5 148 VAL B C 1
ATOM 3070 O O . VAL B 1 148 ? -4.902 -19.234 -15.617 1 93.5 148 VAL B O 1
ATOM 3073 N N . LEU B 1 149 ? -6.422 -18.422 -14.32 1 94.12 149 LEU B N 1
ATOM 3074 C CA . LEU B 1 149 ? -6.957 -19.734 -13.961 1 94.12 149 LEU B CA 1
ATOM 3075 C C . LEU B 1 149 ? -7.633 -20.391 -15.156 1 94.12 149 LEU B C 1
ATOM 3077 O O . LEU B 1 149 ? -7.598 -21.609 -15.305 1 94.12 149 LEU B O 1
ATOM 3081 N N . ALA B 1 150 ? -8.234 -19.547 -15.922 1 94.38 150 ALA B N 1
ATOM 3082 C CA . ALA B 1 150 ? -8.953 -20.062 -17.078 1 94.38 150 ALA B CA 1
ATOM 3083 C C . ALA B 1 150 ? -8.016 -20.812 -18.031 1 94.38 150 ALA B C 1
ATOM 3085 O O . ALA B 1 150 ? -8.461 -21.625 -18.844 1 94.38 150 ALA B O 1
ATOM 3086 N N . MET B 1 151 ? -6.812 -20.484 -17.891 1 92.31 151 MET B N 1
ATOM 3087 C CA . MET B 1 151 ? -5.828 -21.141 -18.75 1 92.31 151 MET B CA 1
ATOM 3088 C C . MET B 1 151 ? -5.414 -22.484 -18.188 1 92.31 151 MET B C 1
ATOM 3090 O O . MET B 1 151 ? -4.648 -23.219 -18.812 1 92.31 151 MET B O 1
ATOM 3094 N N . GLY B 1 152 ? -5.926 -22.766 -17.016 1 89.75 152 GLY B N 1
ATOM 3095 C CA . GLY B 1 152 ? -5.629 -24.047 -16.391 1 89.75 152 GLY B CA 1
ATOM 3096 C C . GLY B 1 152 ? -4.293 -24.062 -15.664 1 89.75 152 GLY B C 1
ATOM 3097 O O . GLY B 1 152 ? -3.654 -25.109 -15.547 1 89.75 152 GLY B O 1
ATOM 3098 N N . THR B 1 153 ? -3.875 -23 -15.227 1 94.31 153 THR B N 1
ATOM 3099 C CA . THR B 1 153 ? -2.574 -22.891 -14.578 1 94.31 153 THR B CA 1
ATOM 3100 C C . THR B 1 153 ? -2.566 -23.625 -13.242 1 94.31 153 THR B C 1
ATOM 3102 O O . THR B 1 153 ? -3.562 -23.625 -12.516 1 94.31 153 THR B O 1
ATOM 3105 N N . ASP B 1 154 ? -1.409 -24.234 -12.992 1 96.12 154 ASP B N 1
ATOM 3106 C CA . ASP B 1 154 ? -1.237 -24.969 -11.742 1 96.12 154 ASP B CA 1
ATOM 3107 C C . ASP B 1 154 ? -0.636 -24.078 -10.664 1 96.12 154 ASP B C 1
ATOM 3109 O O . ASP B 1 154 ? -0.759 -24.359 -9.469 1 96.12 154 ASP B O 1
ATOM 3113 N N . TYR B 1 155 ? -0.01 -23.062 -11.109 1 97.88 155 TYR B N 1
ATOM 3114 C CA . TYR B 1 155 ? 0.642 -22.109 -10.211 1 97.88 155 TYR B CA 1
ATOM 3115 C C . TYR B 1 155 ? 0.179 -20.688 -10.492 1 97.88 155 TYR B C 1
ATOM 3117 O O . TYR B 1 155 ? -0.038 -20.312 -11.648 1 97.88 155 TYR B O 1
ATOM 3125 N N . VAL B 1 156 ? 0.012 -19.938 -9.445 1 97.19 156 VAL B N 1
ATOM 3126 C CA . VAL B 1 156 ? -0.383 -18.531 -9.586 1 97.19 156 VAL B CA 1
ATOM 3127 C C . VAL B 1 156 ? 0.57 -17.641 -8.789 1 97.19 156 VAL B C 1
ATOM 3129 O O . VAL B 1 156 ? 0.835 -17.906 -7.617 1 97.19 156 VAL B O 1
ATOM 3132 N N . ILE B 1 157 ? 1.144 -16.672 -9.43 1 97.62 157 ILE B N 1
ATOM 3133 C CA . ILE B 1 157 ? 1.969 -15.664 -8.781 1 97.62 157 ILE B CA 1
ATOM 3134 C C . ILE B 1 157 ? 1.145 -14.398 -8.555 1 97.62 157 ILE B C 1
ATOM 3136 O O . ILE B 1 157 ? 0.537 -13.867 -9.484 1 97.62 157 ILE B O 1
ATOM 3140 N N . LEU B 1 158 ? 1.058 -14 -7.352 1 96.75 158 LEU B N 1
ATOM 3141 C CA . LEU B 1 158 ? 0.415 -12.742 -6.988 1 96.75 158 LEU B CA 1
ATOM 3142 C C . LEU B 1 158 ? 1.448 -11.719 -6.543 1 96.75 158 LEU B C 1
ATOM 3144 O O . LEU B 1 158 ? 2.094 -11.883 -5.504 1 96.75 158 LEU B O 1
ATOM 3148 N N . ASP B 1 159 ? 1.562 -10.719 -7.293 1 95.12 159 ASP B N 1
ATOM 3149 C CA . ASP B 1 159 ? 2.57 -9.703 -7.027 1 95.12 159 ASP B CA 1
ATOM 3150 C C . ASP B 1 159 ? 1.97 -8.523 -6.27 1 95.12 159 ASP B C 1
ATOM 3152 O O . ASP B 1 159 ? 1.281 -7.684 -6.855 1 95.12 159 ASP B O 1
ATOM 3156 N N . GLU B 1 160 ? 2.229 -8.445 -4.941 1 94.12 160 GLU B N 1
ATOM 3157 C CA . GLU B 1 160 ? 1.775 -7.414 -4.016 1 94.12 160 GLU B CA 1
ATOM 3158 C C . GLU B 1 160 ? 0.266 -7.211 -4.113 1 94.12 160 GLU B C 1
ATOM 3160 O O . GLU B 1 160 ? -0.204 -6.09 -4.328 1 94.12 160 GLU B O 1
ATOM 3165 N N . PRO B 1 161 ? -0.492 -8.211 -3.75 1 93.31 161 PRO B N 1
ATOM 3166 C CA . PRO B 1 161 ? -1.935 -8.18 -4 1 93.31 161 PRO B CA 1
ATOM 3167 C C . PRO B 1 161 ? -2.691 -7.316 -2.996 1 93.31 161 PRO B C 1
ATOM 3169 O O . PRO B 1 161 ? -3.877 -7.039 -3.184 1 93.31 161 PRO B O 1
ATOM 3172 N N . THR B 1 162 ? -2.018 -6.848 -1.964 1 89.69 162 THR B N 1
ATOM 3173 C CA . THR B 1 162 ? -2.738 -6.082 -0.952 1 89.69 162 THR B CA 1
ATOM 3174 C C . THR B 1 162 ? -2.293 -4.625 -0.956 1 89.69 162 THR B C 1
ATOM 3176 O O . THR B 1 162 ? -2.627 -3.865 -0.043 1 89.69 162 THR B O 1
ATOM 3179 N N . SER B 1 163 ? -1.536 -4.285 -1.937 1 84.62 163 SER B N 1
ATOM 3180 C CA . SER B 1 163 ? -1.097 -2.896 -2.016 1 84.62 163 SER B CA 1
ATOM 3181 C C . SER B 1 163 ? -2.285 -1.944 -2.107 1 84.62 163 SER B C 1
ATOM 3183 O O . SER B 1 163 ? -3.203 -2.164 -2.9 1 84.62 163 SER B O 1
ATOM 3185 N N . ASP B 1 164 ? -2.363 -0.92 -1.201 1 80.38 164 ASP B N 1
ATOM 3186 C CA . ASP B 1 164 ? -3.32 0.182 -1.206 1 80.38 164 ASP B CA 1
ATOM 3187 C C . ASP B 1 164 ? -4.727 -0.312 -0.881 1 80.38 164 ASP B C 1
ATOM 3189 O O . ASP B 1 164 ? -5.715 0.329 -1.246 1 80.38 164 ASP B O 1
ATOM 3193 N N . LEU B 1 165 ? -4.789 -1.529 -0.356 1 87.12 165 LEU B N 1
ATOM 3194 C CA . LEU B 1 165 ? -6.102 -2.055 0.009 1 87.12 165 LEU B CA 1
ATOM 3195 C C . LEU B 1 165 ? -6.418 -1.76 1.471 1 87.12 165 LEU B C 1
ATOM 3197 O O . LEU B 1 165 ? -5.523 -1.777 2.32 1 87.12 165 LEU B O 1
ATOM 3201 N N . ASP B 1 166 ? -7.719 -1.537 1.696 1 90.25 166 ASP B N 1
ATOM 3202 C CA . ASP B 1 166 ? -8.18 -1.416 3.076 1 90.25 166 ASP B CA 1
ATOM 3203 C C . ASP B 1 166 ? -8.469 -2.789 3.682 1 90.25 166 ASP B C 1
ATOM 3205 O O . ASP B 1 166 ? -8.055 -3.812 3.135 1 90.25 166 ASP B O 1
ATOM 3209 N N . GLY B 1 167 ? -9.156 -2.76 4.809 1 89.31 167 GLY B N 1
ATOM 3210 C CA . GLY B 1 167 ? -9.414 -4.008 5.508 1 89.31 167 GLY B CA 1
ATOM 3211 C C . GLY B 1 167 ? -10.25 -4.98 4.695 1 89.31 167 GLY B C 1
ATOM 3212 O O . GLY B 1 167 ? -9.977 -6.184 4.688 1 89.31 167 GLY B O 1
ATOM 3213 N N . ARG B 1 168 ? -11.25 -4.461 4.004 1 88.69 168 ARG B N 1
ATOM 3214 C CA . ARG B 1 168 ? -12.125 -5.312 3.203 1 88.69 168 ARG B CA 1
ATOM 3215 C C . ARG B 1 168 ? -11.367 -5.938 2.037 1 88.69 168 ARG B C 1
ATOM 3217 O O . ARG B 1 168 ? -11.516 -7.129 1.759 1 88.69 168 ARG B O 1
ATOM 3224 N N . GLY B 1 169 ? -10.57 -5.098 1.42 1 89.56 169 GLY B N 1
ATOM 3225 C CA . GLY B 1 169 ? -9.742 -5.617 0.343 1 89.56 169 GLY B CA 1
ATOM 3226 C C . GLY B 1 169 ? -8.758 -6.672 0.804 1 89.56 169 GLY B C 1
ATOM 3227 O O . GLY B 1 169 ? -8.57 -7.691 0.136 1 89.56 169 GLY B O 1
ATOM 3228 N N . PHE B 1 170 ? -8.203 -6.379 1.909 1 90.56 170 PHE B N 1
ATOM 3229 C CA . PHE B 1 170 ? -7.277 -7.336 2.504 1 90.56 170 PHE B CA 1
ATOM 3230 C C . PHE B 1 170 ? -7.965 -8.68 2.742 1 90.56 170 PHE B C 1
ATOM 3232 O O . PHE B 1 170 ? -7.441 -9.727 2.359 1 90.56 170 PHE B O 1
ATOM 3239 N N . LYS B 1 171 ? -9.062 -8.664 3.373 1 89.75 171 LYS B N 1
ATOM 3240 C CA . LYS B 1 171 ? -9.812 -9.883 3.666 1 89.75 171 LYS B CA 1
ATOM 3241 C C . LYS B 1 171 ? -10.172 -10.633 2.387 1 89.75 171 LYS B C 1
ATOM 3243 O O . LYS B 1 171 ? -10.102 -11.859 2.344 1 89.75 171 LYS B O 1
ATOM 3248 N N . ALA B 1 172 ? -10.5 -9.898 1.431 1 90.19 172 ALA B N 1
ATOM 3249 C CA . ALA B 1 172 ? -10.852 -10.5 0.146 1 90.19 172 ALA B CA 1
ATOM 3250 C C . ALA B 1 172 ? -9.656 -11.234 -0.453 1 90.19 172 ALA B C 1
ATOM 3252 O O . ALA B 1 172 ? -9.805 -12.328 -1.005 1 90.19 172 ALA B O 1
ATOM 3253 N N . VAL B 1 173 ? -8.531 -10.656 -0.333 1 92.81 173 VAL B N 1
ATOM 3254 C CA . VAL B 1 173 ? -7.32 -11.273 -0.862 1 92.81 173 VAL B CA 1
ATOM 3255 C C . VAL B 1 173 ? -7.004 -12.547 -0.075 1 92.81 173 VAL B C 1
ATOM 3257 O O . VAL B 1 173 ? -6.672 -13.578 -0.659 1 92.81 173 VAL B O 1
ATOM 3260 N N . VAL B 1 174 ? -7.105 -12.461 1.22 1 92.94 174 VAL B N 1
ATOM 3261 C CA . VAL B 1 174 ? -6.852 -13.609 2.084 1 92.94 174 VAL B CA 1
ATOM 3262 C C . VAL B 1 174 ? -7.754 -14.773 1.679 1 92.94 174 VAL B C 1
ATOM 3264 O O . VAL B 1 174 ? -7.281 -15.898 1.476 1 92.94 174 VAL B O 1
ATOM 3267 N N . GLU B 1 175 ? -8.984 -14.477 1.51 1 92.94 175 GLU B N 1
ATOM 3268 C CA . GLU B 1 175 ? -9.945 -15.5 1.14 1 92.94 175 GLU B CA 1
ATOM 3269 C C . GLU B 1 175 ? -9.641 -16.078 -0.238 1 92.94 175 GLU B C 1
ATOM 3271 O O . GLU B 1 175 ? -9.75 -17.297 -0.449 1 92.94 175 GLU B O 1
ATOM 3276 N N . LEU B 1 176 ? -9.273 -15.25 -1.069 1 93.25 176 LEU B N 1
ATOM 3277 C CA . LEU B 1 176 ? -8.953 -15.664 -2.43 1 93.25 176 LEU B CA 1
ATOM 3278 C C . LEU B 1 176 ? -7.75 -16.609 -2.439 1 93.25 176 LEU B C 1
ATOM 3280 O O . LEU B 1 176 ? -7.777 -17.656 -3.092 1 93.25 176 LEU B O 1
ATOM 3284 N N . VAL B 1 177 ? -6.734 -16.266 -1.743 1 96.25 177 VAL B N 1
ATOM 3285 C CA . VAL B 1 177 ? -5.523 -17.078 -1.673 1 96.25 177 VAL B CA 1
ATOM 3286 C C . VAL B 1 177 ? -5.852 -18.438 -1.062 1 96.25 177 VAL B C 1
ATOM 3288 O O . VAL B 1 177 ? -5.414 -19.484 -1.565 1 96.25 177 VAL B O 1
ATOM 3291 N N . LYS B 1 178 ? -6.637 -18.438 -0.063 1 95.44 178 LYS B N 1
ATOM 3292 C CA . LYS B 1 178 ? -7.039 -19.688 0.581 1 95.44 178 LYS B CA 1
ATOM 3293 C C . LYS B 1 178 ? -7.836 -20.562 -0.376 1 95.44 178 LYS B C 1
ATOM 3295 O O . LYS B 1 178 ? -7.664 -21.797 -0.393 1 95.44 178 LYS B O 1
ATOM 3300 N N . ARG B 1 179 ? -8.664 -19.938 -1.088 1 94 179 ARG B N 1
ATOM 3301 C CA . ARG B 1 179 ? -9.461 -20.672 -2.066 1 94 179 ARG B CA 1
ATOM 3302 C C . ARG B 1 179 ? -8.57 -21.312 -3.131 1 94 179 ARG B C 1
ATOM 3304 O O . ARG B 1 179 ? -8.773 -22.469 -3.506 1 94 179 ARG B O 1
ATOM 3311 N N . LEU B 1 180 ? -7.648 -20.562 -3.639 1 95.75 180 LEU B N 1
ATOM 3312 C CA . LEU B 1 180 ? -6.723 -21.078 -4.637 1 95.75 180 LEU B CA 1
ATOM 3313 C C . LEU B 1 180 ? -5.973 -22.297 -4.094 1 95.75 180 LEU B C 1
ATOM 3315 O O . LEU B 1 180 ? -5.828 -23.297 -4.793 1 95.75 180 LEU B O 1
ATOM 3319 N N . ARG B 1 181 ? -5.543 -22.172 -2.914 1 96.5 181 ARG B N 1
ATOM 3320 C CA . ARG B 1 181 ? -4.855 -23.281 -2.264 1 96.5 181 ARG B CA 1
ATOM 3321 C C . ARG B 1 181 ? -5.762 -24.5 -2.146 1 96.5 181 ARG B C 1
ATOM 3323 O O . ARG B 1 181 ? -5.34 -25.625 -2.414 1 96.5 181 ARG B O 1
ATOM 3330 N N . ALA B 1 182 ? -6.953 -24.25 -1.748 1 94.62 182 ALA B N 1
ATOM 3331 C CA . ALA B 1 182 ? -7.926 -25.328 -1.589 1 94.62 182 ALA B CA 1
ATOM 3332 C C . ALA B 1 182 ? -8.188 -26.031 -2.918 1 94.62 182 ALA B C 1
ATOM 3334 O O . ALA B 1 182 ? -8.477 -27.234 -2.945 1 94.62 182 ALA B O 1
ATOM 3335 N N . GLU B 1 183 ? -8.047 -25.328 -3.977 1 93.5 183 GLU B N 1
ATOM 3336 C CA . GLU B 1 183 ? -8.234 -25.891 -5.312 1 93.5 183 GLU B CA 1
ATOM 3337 C C . GLU B 1 183 ? -6.969 -26.594 -5.797 1 93.5 183 GLU B C 1
ATOM 3339 O O . GLU B 1 183 ? -6.895 -27.016 -6.953 1 93.5 183 GLU B O 1
ATOM 3344 N N . GLY B 1 184 ? -5.953 -26.609 -4.957 1 96.31 184 GLY B N 1
ATOM 3345 C CA . GLY B 1 184 ? -4.742 -27.359 -5.258 1 96.31 184 GLY B CA 1
ATOM 3346 C C . GLY B 1 184 ? -3.709 -26.547 -6.012 1 96.31 184 GLY B C 1
ATOM 3347 O O . GLY B 1 184 ? -2.74 -27.094 -6.535 1 96.31 184 GLY B O 1
ATOM 3348 N N . LYS B 1 185 ? -3.922 -25.266 -6.105 1 96.69 185 LYS B N 1
ATOM 3349 C CA . LYS B 1 185 ? -2.98 -24.422 -6.824 1 96.69 185 LYS B CA 1
ATOM 3350 C C . LYS B 1 185 ? -1.77 -24.078 -5.961 1 96.69 185 LYS B C 1
ATOM 3352 O O . LYS B 1 185 ? -1.904 -23.859 -4.754 1 96.69 185 LYS B O 1
ATOM 3357 N N . GLY B 1 186 ? -0.564 -24.125 -6.551 1 98 186 GLY B N 1
ATOM 3358 C CA . GLY B 1 186 ? 0.578 -23.484 -5.914 1 98 186 GLY B CA 1
ATOM 3359 C C . GLY B 1 186 ? 0.557 -21.969 -6.023 1 98 186 GLY B C 1
ATOM 3360 O O . GLY B 1 186 ? 0.411 -21.422 -7.121 1 98 186 GLY B O 1
ATOM 3361 N N . VAL B 1 187 ? 0.645 -21.297 -4.934 1 98.25 187 VAL B N 1
ATOM 3362 C CA . VAL B 1 187 ? 0.545 -19.844 -4.949 1 98.25 187 VAL B CA 1
ATOM 3363 C C . VAL B 1 187 ? 1.854 -19.219 -4.457 1 98.25 187 VAL B C 1
ATOM 3365 O O . VAL B 1 187 ? 2.338 -19.562 -3.375 1 98.25 187 VAL B O 1
ATOM 3368 N N . LEU B 1 188 ? 2.459 -18.438 -5.273 1 98.56 188 LEU B N 1
ATOM 3369 C CA . LEU B 1 188 ? 3.559 -17.578 -4.836 1 98.56 188 LEU B CA 1
ATOM 3370 C C . LEU B 1 188 ? 3.066 -16.172 -4.547 1 98.56 188 LEU B C 1
ATOM 3372 O O . LEU B 1 188 ? 2.656 -15.453 -5.465 1 98.56 188 LEU B O 1
ATOM 3376 N N . LEU B 1 189 ? 3.137 -15.836 -3.34 1 97.88 189 LEU B N 1
ATOM 3377 C CA . LEU B 1 189 ? 2.709 -14.516 -2.898 1 97.88 189 LEU B CA 1
ATOM 3378 C C . LEU B 1 189 ? 3.908 -13.602 -2.682 1 97.88 189 LEU B C 1
ATOM 3380 O O . LEU B 1 189 ? 4.66 -13.773 -1.72 1 97.88 189 LEU B O 1
ATOM 3384 N N . ILE B 1 190 ? 4.082 -12.703 -3.586 1 97.31 190 ILE B N 1
ATOM 3385 C CA . ILE B 1 190 ? 5.137 -11.711 -3.434 1 97.31 190 ILE B CA 1
ATOM 3386 C C . ILE B 1 190 ? 4.605 -10.516 -2.641 1 97.31 190 ILE B C 1
ATOM 3388 O O . ILE B 1 190 ? 3.637 -9.875 -3.049 1 97.31 190 ILE B O 1
ATOM 3392 N N . THR B 1 191 ? 5.262 -10.258 -1.552 1 94.94 191 THR B N 1
ATOM 3393 C CA . THR B 1 191 ? 4.746 -9.172 -0.729 1 94.94 191 THR B CA 1
ATOM 3394 C C . THR B 1 191 ? 5.801 -8.711 0.277 1 94.94 191 THR B C 1
ATOM 3396 O O . THR B 1 191 ? 6.723 -9.461 0.602 1 94.94 191 THR B O 1
ATOM 3399 N N . HIS B 1 192 ? 5.672 -7.543 0.708 1 93.12 192 HIS B N 1
ATOM 3400 C CA . HIS B 1 192 ? 6.43 -7.07 1.86 1 93.12 192 HIS B CA 1
ATOM 3401 C C . HIS B 1 192 ? 5.57 -7.059 3.119 1 93.12 192 HIS B C 1
ATOM 3403 O O . HIS B 1 192 ? 6.039 -6.68 4.195 1 93.12 192 HIS B O 1
ATOM 3409 N N . ASP B 1 193 ? 4.336 -7.488 3.059 1 89.62 193 ASP B N 1
ATOM 3410 C CA . ASP B 1 193 ? 3.365 -7.484 4.148 1 89.62 193 ASP B CA 1
ATOM 3411 C C . ASP B 1 193 ? 3.488 -8.75 4.996 1 89.62 193 ASP B C 1
ATOM 3413 O O . ASP B 1 193 ? 2.906 -9.781 4.668 1 89.62 193 ASP B O 1
ATOM 3417 N N . VAL B 1 194 ? 4.09 -8.57 6.113 1 89.5 194 VAL B N 1
ATOM 3418 C CA . VAL B 1 194 ? 4.367 -9.695 6.996 1 89.5 194 VAL B CA 1
ATOM 3419 C C . VAL B 1 194 ? 3.057 -10.281 7.52 1 89.5 194 VAL B C 1
ATOM 3421 O O . VAL B 1 194 ? 2.924 -11.5 7.656 1 89.5 194 VAL B O 1
ATOM 3424 N N . GLU B 1 195 ? 2.115 -9.453 7.723 1 85.94 195 GLU B N 1
ATOM 3425 C CA . GLU B 1 195 ? 0.833 -9.906 8.25 1 85.94 195 GLU B CA 1
ATOM 3426 C C . GLU B 1 195 ? 0.106 -10.805 7.254 1 85.94 195 GLU B C 1
ATOM 3428 O O . GLU B 1 195 ? -0.495 -11.805 7.633 1 85.94 195 GLU B O 1
ATOM 3433 N N . LEU B 1 196 ? 0.096 -10.352 6.043 1 90.19 196 LEU B N 1
ATOM 3434 C CA . LEU B 1 196 ? -0.518 -11.172 5.004 1 90.19 196 LEU B CA 1
ATOM 3435 C C . LEU B 1 196 ? 0.138 -12.547 4.941 1 90.19 196 LEU B C 1
ATOM 3437 O O . LEU B 1 196 ? -0.553 -13.57 4.871 1 90.19 196 LEU B O 1
ATOM 3441 N N . ALA B 1 197 ? 1.444 -12.555 4.961 1 92.69 197 ALA B N 1
ATOM 3442 C CA . ALA B 1 197 ? 2.182 -13.82 4.922 1 92.69 197 ALA B CA 1
ATOM 3443 C C . ALA B 1 197 ? 1.79 -14.719 6.09 1 92.69 197 ALA B C 1
ATOM 3445 O O . ALA B 1 197 ? 1.565 -15.914 5.91 1 92.69 197 ALA B O 1
ATOM 3446 N N . LEU B 1 198 ? 1.688 -14.164 7.223 1 87.94 198 LEU B N 1
ATOM 3447 C CA . LEU B 1 198 ? 1.356 -14.922 8.422 1 87.94 198 LEU B CA 1
ATOM 3448 C C . LEU B 1 198 ? -0.048 -15.508 8.32 1 87.94 198 LEU B C 1
ATOM 3450 O O . LEU B 1 198 ? -0.314 -16.594 8.852 1 87.94 198 LEU B O 1
ATOM 3454 N N . GLU B 1 199 ? -0.865 -14.836 7.602 1 88.25 199 GLU B N 1
ATOM 3455 C CA . GLU B 1 199 ? -2.271 -15.227 7.539 1 88.25 199 GLU B CA 1
ATOM 3456 C C . GLU B 1 199 ? -2.486 -16.375 6.562 1 88.25 199 GLU B C 1
ATOM 3458 O O . GLU B 1 199 ? -3.314 -17.25 6.801 1 88.25 199 GLU B O 1
ATOM 3463 N N . VAL B 1 200 ? -1.658 -16.406 5.516 1 93.94 200 VAL B N 1
ATOM 3464 C CA . VAL B 1 200 ? -2.131 -17.281 4.445 1 93.94 200 VAL B CA 1
ATOM 3465 C C . VAL B 1 200 ? -1.032 -18.266 4.066 1 93.94 200 VAL B C 1
ATOM 3467 O O . VAL B 1 200 ? -1.3 -19.281 3.414 1 93.94 200 VAL B O 1
ATOM 3470 N N . SER B 1 201 ? 0.17 -18.031 4.398 1 96.81 201 SER B N 1
ATOM 3471 C CA . SER B 1 201 ? 1.251 -18.797 3.795 1 96.81 201 SER B CA 1
ATOM 3472 C C . SER B 1 201 ? 1.522 -20.078 4.578 1 96.81 201 SER B C 1
ATOM 3474 O O . SER B 1 201 ? 1.38 -20.109 5.801 1 96.81 201 SER B O 1
ATOM 3476 N N . ASP B 1 202 ? 1.892 -21.109 3.893 1 97.38 202 ASP B N 1
ATOM 3477 C CA . ASP B 1 202 ? 2.393 -22.344 4.5 1 97.38 202 ASP B CA 1
ATOM 3478 C C . ASP B 1 202 ? 3.881 -22.234 4.82 1 97.38 202 ASP B C 1
ATOM 3480 O O . ASP B 1 202 ? 4.348 -22.766 5.824 1 97.38 202 ASP B O 1
ATOM 3484 N N . ARG B 1 203 ? 4.531 -21.609 3.986 1 97.88 203 ARG B N 1
ATOM 3485 C CA . ARG B 1 203 ? 5.969 -21.375 4.066 1 97.88 203 ARG B CA 1
ATOM 3486 C C . ARG B 1 203 ? 6.316 -19.953 3.646 1 97.88 203 ARG B C 1
ATOM 3488 O O . ARG B 1 203 ? 5.598 -19.344 2.854 1 97.88 203 ARG B O 1
ATOM 3495 N N . VAL B 1 204 ? 7.414 -19.469 4.219 1 97.81 204 VAL B N 1
ATOM 3496 C CA . VAL B 1 204 ? 7.848 -18.109 3.891 1 97.81 204 VAL B CA 1
ATOM 3497 C C . VAL B 1 204 ? 9.328 -18.109 3.518 1 97.81 204 VAL B C 1
ATOM 3499 O O . VAL B 1 204 ? 10.102 -18.922 4.047 1 97.81 204 VAL B O 1
ATOM 3502 N N . VAL B 1 205 ? 9.641 -17.266 2.592 1 98.12 205 VAL B N 1
ATOM 3503 C CA . VAL B 1 205 ? 11.008 -16.969 2.189 1 98.12 205 VAL B CA 1
ATOM 3504 C C . VAL B 1 205 ? 11.258 -15.469 2.262 1 98.12 205 VAL B C 1
ATOM 3506 O O . VAL B 1 205 ? 10.438 -14.68 1.804 1 98.12 205 VAL B O 1
ATOM 3509 N N . VAL B 1 206 ? 12.336 -15.086 2.9 1 98.06 206 VAL B N 1
ATOM 3510 C CA . VAL B 1 206 ? 12.734 -13.68 2.932 1 98.06 206 VAL B CA 1
ATOM 3511 C C . VAL B 1 206 ? 13.93 -13.461 2.004 1 98.06 206 VAL B C 1
ATOM 3513 O O . VAL B 1 206 ? 14.992 -14.055 2.203 1 98.06 206 VAL B O 1
ATOM 3516 N N . LEU B 1 207 ? 13.664 -12.711 0.997 1 97.88 207 LEU B N 1
ATOM 3517 C CA . LEU B 1 207 ? 14.711 -12.32 0.061 1 97.88 207 LEU B CA 1
ATOM 3518 C C . LEU B 1 207 ? 15.32 -10.977 0.459 1 97.88 207 LEU B C 1
ATOM 3520 O O . LEU B 1 207 ? 14.602 -9.984 0.617 1 97.88 207 LEU B O 1
ATOM 3524 N N . PHE B 1 208 ? 16.609 -10.984 0.652 1 96.88 208 PHE B N 1
ATOM 3525 C CA . PHE B 1 208 ? 17.312 -9.781 1.065 1 96.88 208 PHE B CA 1
ATOM 3526 C C . PHE B 1 208 ? 18.656 -9.672 0.34 1 96.88 208 PHE B C 1
ATOM 3528 O O . PHE B 1 208 ? 19.469 -10.594 0.384 1 96.88 208 PHE B O 1
ATOM 3535 N N . ASN B 1 209 ? 18.844 -8.57 -0.328 1 94.38 209 ASN B N 1
ATOM 3536 C CA . ASN B 1 209 ? 20.047 -8.312 -1.1 1 94.38 209 ASN B CA 1
ATOM 3537 C C . ASN B 1 209 ? 20.344 -9.445 -2.082 1 94.38 209 ASN B C 1
ATOM 3539 O O . ASN B 1 209 ? 21.484 -9.891 -2.207 1 94.38 209 ASN B O 1
ATOM 3543 N N . GLY B 1 210 ? 19.266 -9.984 -2.623 1 96 210 GLY B N 1
ATOM 3544 C CA . GLY B 1 210 ? 19.375 -10.969 -3.689 1 96 210 GLY B CA 1
ATOM 3545 C C . GLY B 1 210 ? 19.609 -12.375 -3.182 1 96 210 GLY B C 1
ATOM 3546 O O . GLY B 1 210 ? 19.844 -13.297 -3.971 1 96 210 GLY B O 1
ATOM 3547 N N . ARG B 1 211 ? 19.562 -12.539 -1.872 1 97 211 ARG B N 1
ATOM 3548 C CA . ARG B 1 211 ? 19.766 -13.844 -1.257 1 97 211 ARG B CA 1
ATOM 3549 C C . ARG B 1 211 ? 18.609 -14.195 -0.325 1 97 211 ARG B C 1
ATOM 3551 O O . ARG B 1 211 ? 17.906 -13.312 0.17 1 97 211 ARG B O 1
ATOM 3558 N N . ILE B 1 212 ? 18.484 -15.477 -0.142 1 97.56 212 ILE B N 1
ATOM 3559 C CA . ILE B 1 212 ? 17.5 -15.914 0.831 1 97.56 212 ILE B CA 1
ATOM 3560 C C . ILE B 1 212 ? 18.031 -15.727 2.246 1 97.56 212 ILE B C 1
ATOM 3562 O O . ILE B 1 212 ? 19.047 -16.344 2.621 1 97.56 212 ILE B O 1
ATOM 3566 N N . ALA B 1 213 ? 17.406 -14.93 2.98 1 97.06 213 ALA B N 1
ATOM 3567 C CA . ALA B 1 213 ? 17.828 -14.633 4.348 1 97.06 213 ALA B CA 1
ATOM 3568 C C . ALA B 1 213 ? 17.141 -15.562 5.344 1 97.06 213 ALA B C 1
ATOM 3570 O O . ALA B 1 213 ? 17.656 -15.805 6.438 1 97.06 213 ALA B O 1
ATOM 3571 N N . PHE B 1 214 ? 16.016 -16.016 4.992 1 97.25 214 PHE B N 1
ATOM 3572 C CA . PHE B 1 214 ? 15.242 -16.875 5.859 1 97.25 214 PHE B CA 1
ATOM 3573 C C . PHE B 1 214 ? 14.258 -17.719 5.047 1 97.25 214 PHE B C 1
ATOM 3575 O O . PHE B 1 214 ? 13.695 -17.234 4.059 1 97.25 214 PHE B O 1
ATOM 3582 N N . GLU B 1 215 ? 14.117 -18.906 5.387 1 97.5 215 GLU B N 1
ATOM 3583 C CA . GLU B 1 215 ? 13.094 -19.812 4.867 1 97.5 215 GLU B CA 1
ATOM 3584 C C . GLU B 1 215 ? 12.539 -20.703 5.973 1 97.5 215 GLU B C 1
ATOM 3586 O O . GLU B 1 215 ? 13.305 -21.297 6.742 1 97.5 215 GLU B O 1
ATOM 3591 N N . GLY B 1 216 ? 11.258 -20.781 6.051 1 97 216 GLY B N 1
ATOM 3592 C CA . GLY B 1 216 ? 10.656 -21.609 7.078 1 97 216 GLY B CA 1
ATOM 3593 C C . GLY B 1 216 ? 9.164 -21.375 7.238 1 97 216 GLY B C 1
ATOM 3594 O O . GLY B 1 216 ? 8.5 -20.906 6.316 1 97 216 GLY B O 1
ATOM 3595 N N . LYS B 1 217 ? 8.664 -21.875 8.32 1 95.88 217 LYS B N 1
ATOM 3596 C CA . LYS B 1 217 ? 7.262 -21.625 8.648 1 95.88 217 LYS B CA 1
ATOM 3597 C C . LYS B 1 217 ? 7.02 -20.156 8.961 1 95.88 217 LYS B C 1
ATOM 3599 O O . LYS B 1 217 ? 7.926 -19.453 9.414 1 95.88 217 LYS B O 1
ATOM 3604 N N . PRO B 1 218 ? 5.82 -19.688 8.703 1 92.62 218 PRO B N 1
ATOM 3605 C CA . PRO B 1 218 ? 5.512 -18.281 8.938 1 92.62 218 PRO B CA 1
ATOM 3606 C C . PRO B 1 218 ? 5.824 -17.844 10.367 1 92.62 218 PRO B C 1
ATOM 3608 O O . PRO B 1 218 ? 6.324 -16.734 10.578 1 92.62 218 PRO B O 1
ATOM 3611 N N . GLU B 1 219 ? 5.625 -18.656 11.312 1 86 219 GLU B N 1
ATOM 3612 C CA . GLU B 1 219 ? 5.863 -18.312 12.719 1 86 219 GLU B CA 1
ATOM 3613 C C . GLU B 1 219 ? 7.34 -18.016 12.969 1 86 219 GLU B C 1
ATOM 3615 O O . GLU B 1 219 ? 7.68 -17.281 13.906 1 86 219 GLU B O 1
ATOM 3620 N N . GLY B 1 220 ? 8.164 -18.578 12.125 1 90.31 220 GLY B N 1
ATOM 3621 C CA . GLY B 1 220 ? 9.586 -18.328 12.25 1 90.31 220 GLY B CA 1
ATOM 3622 C C . GLY B 1 220 ? 9.953 -16.875 12.016 1 90.31 220 GLY B C 1
ATOM 3623 O O . GLY B 1 220 ? 11.008 -16.406 12.453 1 90.31 220 GLY B O 1
ATOM 3624 N N . LEU B 1 221 ? 9.094 -16.078 11.336 1 89.19 221 LEU B N 1
ATOM 3625 C CA . LEU B 1 221 ? 9.312 -14.656 11.094 1 89.19 221 LEU B CA 1
ATOM 3626 C C . LEU B 1 221 ? 9.375 -13.891 12.414 1 89.19 221 LEU B C 1
ATOM 3628 O O . LEU B 1 221 ? 10.062 -12.875 12.516 1 89.19 221 LEU B O 1
ATOM 3632 N N . LEU B 1 222 ? 8.688 -14.391 13.391 1 83.25 222 LEU B N 1
ATOM 3633 C CA . LEU B 1 222 ? 8.602 -13.719 14.68 1 83.25 222 LEU B CA 1
ATOM 3634 C C . LEU B 1 222 ? 9.938 -13.789 15.414 1 83.25 222 LEU B C 1
ATOM 3636 O O . LEU B 1 222 ? 10.164 -13.031 16.359 1 83.25 222 LEU B O 1
ATOM 3640 N N . ASN B 1 223 ? 10.773 -14.688 14.953 1 86.06 223 ASN B N 1
ATOM 3641 C CA . ASN B 1 223 ? 12.078 -14.844 15.594 1 86.06 223 ASN B CA 1
ATOM 3642 C C . ASN B 1 223 ? 13.141 -13.969 14.93 1 86.06 223 ASN B C 1
ATOM 3644 O O . ASN B 1 223 ? 14.281 -13.906 15.391 1 86.06 223 ASN B O 1
ATOM 3648 N N . LEU B 1 224 ? 12.75 -13.266 13.938 1 88.75 224 LEU B N 1
ATOM 3649 C CA . LEU B 1 224 ? 13.688 -12.43 13.195 1 88.75 224 LEU B CA 1
ATOM 3650 C C . LEU B 1 224 ? 13.57 -10.977 13.633 1 88.75 224 LEU B C 1
ATOM 3652 O O . LEU B 1 224 ? 12.531 -10.555 14.133 1 88.75 224 LEU B O 1
ATOM 3656 N N . ASN B 1 225 ? 14.719 -10.305 13.531 1 89.56 225 ASN B N 1
ATOM 3657 C CA . ASN B 1 225 ? 14.641 -8.852 13.5 1 89.56 225 ASN B CA 1
ATOM 3658 C C . ASN B 1 225 ? 14.203 -8.344 12.125 1 89.56 225 ASN B C 1
ATOM 3660 O O . ASN B 1 225 ? 15.039 -8.125 11.25 1 89.56 225 ASN B O 1
ATOM 3664 N N . LEU B 1 226 ? 12.977 -8.18 11.914 1 91.5 226 LEU B N 1
ATOM 3665 C CA . LEU B 1 226 ? 12.391 -7.898 10.609 1 91.5 226 LEU B CA 1
ATOM 3666 C C . LEU B 1 226 ? 12.922 -6.586 10.039 1 91.5 226 LEU B C 1
ATOM 3668 O O . LEU B 1 226 ? 13.055 -6.434 8.828 1 91.5 226 LEU B O 1
ATOM 3672 N N . TRP B 1 227 ? 13.289 -5.66 10.922 1 89.44 227 TRP B N 1
ATOM 3673 C CA . TRP B 1 227 ? 13.805 -4.367 10.5 1 89.44 227 TRP B CA 1
ATOM 3674 C C . TRP B 1 227 ? 15.109 -4.527 9.719 1 89.44 227 TRP B C 1
ATOM 3676 O O . TRP B 1 227 ? 15.359 -3.785 8.766 1 89.44 227 TRP B O 1
ATOM 3686 N N . GLU B 1 228 ? 15.828 -5.469 10.125 1 92.44 228 GLU B N 1
ATOM 3687 C CA . GLU B 1 228 ? 17.109 -5.719 9.484 1 92.44 228 GLU B CA 1
ATOM 3688 C C . GLU B 1 228 ? 16.938 -6.145 8.031 1 92.44 228 GLU B C 1
ATOM 3690 O O . GLU B 1 228 ? 17.828 -5.934 7.203 1 92.44 228 GLU B O 1
ATOM 3695 N N . TYR B 1 229 ? 15.766 -6.645 7.777 1 94.12 229 TYR B N 1
ATOM 3696 C CA . TYR B 1 229 ? 15.508 -7.145 6.434 1 94.12 229 TYR B CA 1
ATOM 3697 C C . TYR B 1 229 ? 14.578 -6.211 5.672 1 94.12 229 TYR B C 1
ATOM 3699 O O . TYR B 1 229 ? 13.984 -6.598 4.664 1 94.12 229 TYR B O 1
ATOM 3707 N N . GLY B 1 230 ? 14.375 -5.051 6.211 1 92.69 230 GLY B N 1
ATOM 3708 C CA . GLY B 1 230 ? 13.547 -4.047 5.551 1 92.69 230 GLY B CA 1
ATOM 3709 C C . GLY B 1 230 ? 12.062 -4.34 5.645 1 92.69 230 GLY B C 1
ATOM 3710 O O . GLY B 1 230 ? 11.281 -3.852 4.832 1 92.69 230 GLY B O 1
ATOM 3711 N N . LEU B 1 231 ? 11.727 -5.148 6.566 1 92.69 231 LEU B N 1
ATOM 3712 C CA . LEU B 1 231 ? 10.328 -5.48 6.805 1 92.69 231 LEU B CA 1
ATOM 3713 C C . LEU B 1 231 ? 9.805 -4.777 8.055 1 92.69 231 LEU B C 1
ATOM 3715 O O . LEU B 1 231 ? 10.586 -4.418 8.938 1 92.69 231 LEU B O 1
ATOM 3719 N N . ARG B 1 232 ? 8.586 -4.594 8.031 1 87.44 232 ARG B N 1
ATOM 3720 C CA . ARG B 1 232 ? 7.961 -3.877 9.141 1 87.44 232 ARG B CA 1
ATOM 3721 C C . ARG B 1 232 ? 7.801 -4.781 10.359 1 87.44 232 ARG B C 1
ATOM 3723 O O . ARG B 1 232 ? 7.395 -5.938 10.227 1 87.44 232 ARG B O 1
ATOM 3730 N N . GLU B 1 233 ? 8.406 -4.191 11.492 1 80.94 233 GLU B N 1
ATOM 3731 C CA . GLU B 1 233 ? 8.164 -4.848 12.773 1 80.94 233 GLU B CA 1
ATOM 3732 C C . GLU B 1 233 ? 7.234 -4.023 13.648 1 80.94 233 GLU B C 1
ATOM 3734 O O . GLU B 1 233 ? 7.641 -3 14.211 1 80.94 233 GLU B O 1
ATOM 3739 N N . THR B 1 234 ? 6.16 -4.234 13.602 1 67 234 THR B N 1
ATOM 3740 C CA . THR B 1 234 ? 5.223 -3.414 14.367 1 67 234 THR B CA 1
ATOM 3741 C C . THR B 1 234 ? 5.285 -3.76 15.852 1 67 234 THR B C 1
ATOM 3743 O O . THR B 1 234 ? 5.902 -4.758 16.234 1 67 234 THR B O 1
ATOM 3746 N N . ARG B 1 235 ? 4.895 -2.795 16.609 1 66.94 235 ARG B N 1
ATOM 3747 C CA . ARG B 1 235 ? 4.82 -2.982 18.062 1 66.94 235 ARG B CA 1
ATOM 3748 C C . ARG B 1 235 ? 4.168 -4.32 18.406 1 66.94 235 ARG B C 1
ATOM 3750 O O . ARG B 1 235 ? 4.566 -4.977 19.359 1 66.94 235 ARG B O 1
ATOM 3757 N N . TRP B 1 236 ? 3.488 -4.73 17.516 1 62.09 236 TRP B N 1
ATOM 3758 C CA . TRP B 1 236 ? 2.723 -5.945 17.781 1 62.09 236 TRP B CA 1
ATOM 3759 C C . TRP B 1 236 ? 3.584 -7.188 17.594 1 62.09 236 TRP B C 1
ATOM 3761 O O . TRP B 1 236 ? 3.465 -8.156 18.344 1 62.09 236 TRP B O 1
ATOM 3771 N N . ILE B 1 237 ? 4.359 -7.102 16.562 1 68.62 237 ILE B N 1
ATOM 3772 C CA . ILE B 1 237 ? 5.305 -8.195 16.359 1 68.62 237 ILE B CA 1
ATOM 3773 C C . ILE B 1 237 ? 6.211 -8.328 17.578 1 68.62 237 ILE B C 1
ATOM 3775 O O . ILE B 1 237 ? 6.504 -9.438 18.031 1 68.62 237 ILE B O 1
ATOM 3779 N N . GLU B 1 238 ? 6.477 -7.199 18.156 1 68.5 238 GLU B N 1
ATOM 3780 C CA . GLU B 1 238 ? 7.297 -7.18 19.359 1 68.5 238 GLU B CA 1
ATOM 3781 C C . GLU B 1 238 ? 6.559 -7.801 20.547 1 68.5 238 GLU B C 1
ATOM 3783 O O . GLU B 1 238 ? 7.145 -8.555 21.328 1 68.5 238 GLU B O 1
ATOM 3788 N N . LEU B 1 239 ? 5.344 -7.555 20.609 1 67.81 239 LEU B N 1
ATOM 3789 C CA . LEU B 1 239 ? 4.539 -8.086 21.703 1 67.81 239 LEU B CA 1
ATOM 3790 C C . LEU B 1 239 ? 4.363 -9.594 21.562 1 67.81 239 LEU B C 1
ATOM 3792 O O . LEU B 1 239 ? 4.445 -10.328 22.547 1 67.81 239 LEU B O 1
ATOM 3796 N N . MET B 1 240 ? 4.164 -9.938 20.312 1 68.12 240 MET B N 1
ATOM 3797 C CA . MET B 1 240 ? 4.035 -11.367 20.047 1 68.12 240 MET B CA 1
ATOM 3798 C C . MET B 1 240 ? 5.316 -12.109 20.422 1 68.12 240 MET B C 1
ATOM 3800 O O . MET B 1 240 ? 5.273 -13.195 20.984 1 68.12 240 MET B O 1
ATOM 3804 N N . ARG B 1 241 ? 6.262 -11.461 20.109 1 70.25 241 ARG B N 1
ATOM 3805 C CA . ARG B 1 241 ? 7.57 -12.031 20.422 1 70.25 241 ARG B CA 1
ATOM 3806 C C . ARG B 1 241 ? 7.738 -12.211 21.922 1 70.25 241 ARG B C 1
ATOM 3808 O O . ARG B 1 241 ? 8.227 -13.25 22.375 1 70.25 241 ARG B O 1
ATOM 3815 N N . ARG B 1 242 ? 7.301 -11.281 22.641 1 68 242 ARG B N 1
ATOM 3816 C CA . ARG B 1 242 ? 7.438 -11.32 24.094 1 68 242 ARG B CA 1
ATOM 3817 C C . ARG B 1 242 ? 6.523 -12.383 24.703 1 68 242 ARG B C 1
ATOM 3819 O O . ARG B 1 242 ? 6.898 -13.055 25.672 1 68 242 ARG B O 1
ATOM 3826 N N . SER B 1 243 ? 5.316 -12.398 24.156 1 63.91 243 SER B N 1
ATOM 3827 C CA . SER B 1 243 ? 4.379 -13.383 24.672 1 63.91 243 SER B CA 1
ATOM 3828 C C . SER B 1 243 ? 4.852 -14.805 24.375 1 63.91 243 SER B C 1
ATOM 3830 O O . SER B 1 243 ? 4.637 -15.711 25.188 1 63.91 243 SER B O 1
ATOM 3832 N N . LEU B 1 244 ? 5.289 -14.875 23.188 1 59.84 244 LEU B N 1
ATOM 3833 C CA . LEU B 1 244 ? 5.832 -16.188 22.844 1 59.84 244 LEU B CA 1
ATOM 3834 C C . LEU B 1 244 ? 7.047 -16.516 23.703 1 59.84 244 LEU B C 1
ATOM 3836 O O . LEU B 1 244 ? 7.277 -17.672 24.047 1 59.84 244 LEU B O 1
ATOM 3840 N N . ILE B 1 245 ? 7.809 -15.484 23.906 1 53.88 245 ILE B N 1
ATOM 3841 C CA . ILE B 1 245 ? 8.961 -15.68 24.781 1 53.88 245 ILE B CA 1
ATOM 3842 C C . ILE B 1 245 ? 8.5 -15.898 26.219 1 53.88 245 ILE B C 1
ATOM 3844 O O . ILE B 1 245 ? 9.031 -16.75 26.922 1 53.88 245 ILE B O 1
ATOM 3848 N N . GLU B 1 246 ? 7.637 -14.953 26.641 1 51.28 246 GLU B N 1
ATOM 3849 C CA . GLU B 1 246 ? 7.207 -15.102 28.031 1 51.28 246 GLU B CA 1
ATOM 3850 C C . GLU B 1 246 ? 6.371 -16.359 28.219 1 51.28 246 GLU B C 1
ATOM 3852 O O . GLU B 1 246 ? 6.281 -16.891 29.328 1 51.28 246 GLU B O 1
ATOM 3857 N N . GLY B 1 247 ? 5.559 -16.656 27.359 1 45.56 247 GLY B N 1
ATOM 3858 C CA . GLY B 1 247 ? 4.82 -17.891 27.578 1 45.56 247 GLY B CA 1
ATOM 3859 C C . GLY B 1 247 ? 5.703 -19.125 27.562 1 45.56 247 GLY B C 1
ATOM 3860 O O . GLY B 1 247 ? 5.211 -20.25 27.641 1 45.56 247 GLY B O 1
ATOM 3861 N N . HIS B 1 248 ? 6.934 -19.062 27.047 1 39.78 248 HIS B N 1
ATOM 3862 C CA . HIS B 1 248 ? 7.781 -20.156 27.516 1 39.78 248 HIS B CA 1
ATOM 3863 C C . HIS B 1 248 ? 8.359 -19.859 28.891 1 39.78 248 HIS B C 1
ATOM 3865 O O . HIS B 1 248 ? 8.656 -18.703 29.203 1 39.78 248 HIS B O 1
#